Protein AF-A0A1F6DXS1-F1 (afdb_monomer_lite)

Organism: NCBI:txid1798497

Sequence (406 aa):
MRVSNRLSGFFRQISRVRPAAFLVLFLCVAGIVYLSWHASAESDPKARAIAQECVGEQKPTDCVKQKILAMVVADGDAGEAFRILRELNTKEPWMGDECADLATNVGRDLYKQRPDYHFLRLGPDTVNCNYAFLQQYVREMLSATKDTGMAKEYCASVEKSLKSVASGVTAECYRAVGQTLPFIDSDSMGNPRRMIAFAIRNCESMTSVPDERHTCVAGAFNYLDVRQSFGEYGLTIDKKDPAGICREQPPEYRGECYGSYKRVILASVAPSPDFGAEMATIQSLYPNLDKETLLVLAHTLGYDAATHRSGPPDYDALSHSCATVDTALYGQCVQGLALGFAKNGTPGEQYLEIRKLCDAAAPDLKKAGVKCLGVGEISYLKTLYSPAKFAETCALLQIEDDPLCE

Radius of gyration: 25.36 Å; chains: 1; bounding box: 67×74×54 Å

Secondary structure (DSSP, 8-state):
----SSSTTHHHHGGGS-HHHHHHHHHHHHHHHHHHHHHTTSPPHHHHHHHHHHTTSSSHHHHHHHHHHHHHHHHSBHHHHHHHHHHHHHH-GGGTTTHHHHHHHHHHHHHHH-TT-SS-B--GGGGTTTTHHHHHHHHHHHHHH--HHHHHHHHHHHHHHHTTT-TTHHHHHHHHHHHHGGGT-TTTTT-HHHHHHHHHHHHHHH---HHHHHHHHHHHHHHHHHHHHTTGGG----TT-TTHHHHTS-HHHHHHHHHHS-HHHHTTS---S-HHHHHHHHHHH-TT--HHHHHHHHHHHHHHHHHT--SS--HHHHHHHHTTS-HHHHHHHHHHHHHHHHHHSPTTTHHHHHHHHHHHHHHHHHHHT--SS-HHHHHHHHHHS-HHHHHHHHHHTT--S-TT--

Foldseek 3Di:
DDDDDPPVVVVVVVVPPPVVNVVVVVVVVVVVVVVVVVVVVDQDPVLVVLCVVQVPDPHSLVSLLVVLLVVCLVPLANAVSLVSLVRCCVPPVVCPLCSLVSLLVSLQVNCVVCVVCLDGHYHQSCPPSPVNNLLNNLLNNCLVPVDLQSLLVRLVNQCVHHCVNAVCRSLSSLLSVLLRQLPNDPVCFQPLLSSLVRQLVSLVVSDPDLSSSLSSSLSVLQNSLVCLLVCHRNHHAPQQCNLVSLVPDDPSNSLSNLLRNQNSLQSSFDDDLQLLVSLVVSCVSCVPDDPSSLLSNLLQSLLCNLQVDDDDDPLLSSLVSLLNDPLSSSLSSLQSVLLNLLVPPDQPCSLVVLLSNCVSNVVSCVVSVHHSHDPVSLVSLPSRDDPVSSLVSCVSSVVPPDPSND

pLDDT: mean 85.1, std 12.0, range [41.28, 98.31]

Structure (mmCIF, N/CA/C/O backbone):
data_AF-A0A1F6DXS1-F1
#
_entry.id   AF-A0A1F6DXS1-F1
#
loop_
_atom_site.group_PDB
_atom_site.id
_atom_site.type_symbol
_atom_site.label_atom_id
_atom_site.label_alt_id
_atom_site.label_comp_id
_atom_site.label_asym_id
_atom_site.label_entity_id
_atom_site.label_seq_id
_atom_site.pdbx_PDB_ins_code
_atom_site.Cartn_x
_atom_site.Cartn_y
_atom_site.Cartn_z
_atom_site.occupancy
_atom_site.B_iso_or_equiv
_atom_site.auth_seq_id
_atom_site.auth_comp_id
_atom_site.auth_asym_id
_atom_site.auth_atom_id
_atom_site.pdbx_PDB_model_num
ATOM 1 N N . MET A 1 1 ? 42.414 45.259 19.055 1.00 43.72 1 MET A N 1
ATOM 2 C CA . MET A 1 1 ? 41.523 44.284 18.389 1.00 43.72 1 MET A CA 1
ATOM 3 C C . MET A 1 1 ? 41.178 44.817 17.003 1.00 43.72 1 MET A C 1
ATOM 5 O O . MET A 1 1 ? 40.619 45.897 16.901 1.00 43.72 1 MET A O 1
ATOM 9 N N . ARG A 1 2 ? 41.637 44.134 15.946 1.00 41.28 2 ARG A N 1
ATOM 10 C CA . ARG A 1 2 ? 41.475 44.497 14.526 1.00 41.28 2 ARG A CA 1
ATOM 11 C C . ARG A 1 2 ? 40.475 43.530 13.887 1.00 41.28 2 ARG A C 1
ATOM 13 O O . ARG A 1 2 ? 40.877 42.393 13.717 1.00 41.28 2 ARG A O 1
ATOM 20 N N . VAL A 1 3 ? 39.280 43.970 13.480 1.00 42.38 3 VAL A N 1
ATOM 21 C CA . VAL A 1 3 ? 38.533 43.455 12.303 1.00 42.38 3 VAL A CA 1
ATOM 22 C C . VAL A 1 3 ? 37.492 44.511 11.898 1.00 42.38 3 VAL A C 1
ATOM 24 O O . VAL A 1 3 ? 36.339 44.456 12.295 1.00 42.38 3 VAL A O 1
ATOM 27 N N . SER A 1 4 ? 37.891 45.515 11.124 1.00 50.34 4 SER A N 1
ATOM 28 C CA . SER A 1 4 ? 36.960 46.332 10.333 1.00 50.34 4 SER A CA 1
ATOM 29 C C . SER A 1 4 ? 37.791 47.017 9.262 1.00 50.34 4 SER A C 1
ATOM 31 O O . SER A 1 4 ? 38.567 47.905 9.595 1.00 50.34 4 SER A O 1
ATOM 33 N N . ASN A 1 5 ? 37.769 46.468 8.040 1.00 48.06 5 ASN A N 1
ATOM 34 C CA . ASN A 1 5 ? 38.199 47.120 6.783 1.00 48.06 5 ASN A CA 1
ATOM 35 C C . ASN A 1 5 ? 38.267 46.175 5.561 1.00 48.06 5 ASN A C 1
ATOM 37 O O . ASN A 1 5 ? 38.752 46.585 4.512 1.00 48.06 5 ASN A O 1
ATOM 41 N N . ARG A 1 6 ? 37.776 44.924 5.623 1.00 47.12 6 ARG A N 1
ATOM 42 C CA . ARG A 1 6 ? 37.782 44.017 4.448 1.00 47.12 6 ARG A CA 1
ATOM 43 C C . ARG A 1 6 ? 36.501 43.997 3.601 1.00 47.12 6 ARG A C 1
ATOM 45 O O . ARG A 1 6 ? 36.525 43.403 2.531 1.00 47.12 6 ARG A O 1
ATOM 52 N N . LEU A 1 7 ? 35.421 44.673 4.002 1.00 46.19 7 LEU A N 1
ATOM 53 C CA . LEU A 1 7 ? 34.141 44.639 3.266 1.00 46.19 7 LEU A CA 1
ATOM 54 C C . LEU A 1 7 ? 33.950 45.776 2.243 1.00 46.19 7 LEU A C 1
ATOM 56 O O . LEU A 1 7 ? 33.119 45.655 1.349 1.00 46.19 7 LEU A O 1
ATOM 60 N N . SER A 1 8 ? 34.749 46.847 2.293 1.00 46.50 8 SER A N 1
ATOM 61 C CA . SER A 1 8 ? 34.634 47.979 1.354 1.00 46.50 8 SER A CA 1
ATOM 62 C C . SER A 1 8 ? 35.366 47.773 0.017 1.00 46.50 8 SER A C 1
ATOM 64 O O . SER A 1 8 ? 35.107 48.496 -0.945 1.00 46.50 8 SER A O 1
ATOM 66 N N . GLY A 1 9 ? 36.259 46.780 -0.076 1.00 43.12 9 GLY A N 1
ATOM 67 C CA . GLY A 1 9 ? 36.999 46.461 -1.305 1.00 43.12 9 GLY A CA 1
ATOM 68 C C . GLY A 1 9 ? 36.220 45.592 -2.297 1.00 43.12 9 GLY A C 1
ATOM 69 O O . GLY A 1 9 ? 36.371 45.760 -3.504 1.00 43.12 9 GLY A O 1
ATOM 70 N N . PHE A 1 10 ? 35.346 44.710 -1.805 1.00 48.50 10 PHE A N 1
ATOM 71 C CA . PHE A 1 10 ? 34.643 43.739 -2.650 1.00 48.50 10 PHE A CA 1
ATOM 72 C C . PHE A 1 10 ? 33.535 44.400 -3.489 1.00 48.50 10 PHE A C 1
ATOM 74 O O . PHE A 1 10 ? 33.422 44.155 -4.688 1.00 48.50 10 PHE A O 1
ATOM 81 N N . PHE A 1 11 ? 32.800 45.356 -2.909 1.00 47.59 11 PHE A N 1
ATOM 82 C CA . PHE A 1 11 ? 31.767 46.110 -3.632 1.00 47.59 11 PHE A CA 1
ATOM 83 C C . PHE A 1 11 ? 32.321 47.120 -4.652 1.00 47.59 11 PHE A C 1
ATOM 85 O O . PHE A 1 11 ? 31.609 47.515 -5.572 1.00 47.59 11 PHE A O 1
ATOM 92 N N . ARG A 1 12 ? 33.603 47.506 -4.560 1.00 46.94 12 ARG A N 1
ATOM 93 C CA . ARG A 1 12 ? 34.247 48.404 -5.538 1.00 46.94 12 ARG A CA 1
ATOM 94 C C . ARG A 1 12 ? 34.812 47.692 -6.770 1.00 46.94 12 ARG A C 1
ATOM 96 O O . ARG A 1 12 ? 35.128 48.368 -7.744 1.00 46.94 12 ARG A O 1
ATOM 103 N N . GLN A 1 13 ? 34.929 46.363 -6.757 1.00 47.38 13 GLN A N 1
ATOM 104 C CA . GLN A 1 13 ? 35.375 45.592 -7.925 1.00 47.38 13 GLN A CA 1
ATOM 105 C C . GLN A 1 13 ? 34.227 45.175 -8.857 1.00 47.38 13 GLN A C 1
ATOM 107 O O . GLN A 1 13 ? 34.470 44.925 -10.036 1.00 47.38 13 GLN A O 1
ATOM 112 N N . ILE A 1 14 ? 32.979 45.181 -8.381 1.00 50.69 14 ILE A N 1
ATOM 113 C CA . ILE A 1 14 ? 31.807 44.797 -9.188 1.00 50.69 14 ILE A CA 1
ATOM 114 C C . ILE A 1 14 ? 31.349 45.940 -10.118 1.00 50.69 14 ILE A C 1
ATOM 116 O O . ILE A 1 14 ? 30.788 45.684 -11.179 1.00 50.69 14 ILE A O 1
ATOM 120 N N . SER A 1 15 ? 31.690 47.201 -9.824 1.00 48.56 15 SER A N 1
ATOM 121 C CA . SER A 1 15 ? 31.320 48.363 -10.658 1.00 48.56 15 SER A CA 1
ATOM 122 C C . SER A 1 15 ? 32.128 48.522 -11.958 1.00 48.56 15 SER A C 1
ATOM 124 O O . SER A 1 15 ? 31.877 49.448 -12.727 1.00 48.56 15 SER A O 1
ATOM 126 N N . ARG A 1 16 ? 33.093 47.631 -12.232 1.00 51.41 16 ARG A N 1
ATOM 127 C CA . ARG A 1 16 ? 33.860 47.591 -13.495 1.00 51.41 16 ARG A CA 1
ATOM 128 C C . ARG A 1 16 ? 33.504 46.423 -14.409 1.00 51.41 16 ARG A C 1
ATOM 130 O O . ARG A 1 16 ? 34.073 46.320 -15.497 1.00 51.41 16 ARG A O 1
ATOM 137 N N . VAL A 1 17 ? 32.567 45.564 -14.015 1.00 52.53 17 VAL A N 1
ATOM 138 C CA . VAL A 1 17 ? 32.042 44.554 -14.932 1.00 52.53 17 VAL A CA 1
ATOM 139 C C . VAL A 1 17 ? 31.124 45.284 -15.908 1.00 52.53 17 VAL A C 1
ATOM 141 O O . VAL A 1 17 ? 30.071 45.790 -15.529 1.00 52.53 17 VAL A O 1
ATOM 144 N N . ARG A 1 18 ? 31.571 45.420 -17.163 1.00 57.50 18 ARG A N 1
ATOM 145 C CA . ARG A 1 18 ? 30.793 46.072 -18.224 1.00 57.50 18 ARG A CA 1
ATOM 146 C C . ARG A 1 18 ? 29.393 45.436 -18.261 1.00 57.50 18 ARG A C 1
ATOM 148 O O . ARG A 1 18 ? 29.327 44.209 -18.282 1.00 57.50 18 ARG A O 1
ATOM 155 N N . PRO A 1 19 ? 28.298 46.212 -18.334 1.00 61.91 19 PRO A N 1
ATOM 156 C CA . PRO A 1 19 ? 26.932 45.673 -18.391 1.00 61.91 19 PRO A CA 1
ATOM 157 C C . PRO A 1 19 ? 26.740 44.633 -19.512 1.00 61.91 19 PRO A C 1
ATOM 159 O O . PRO A 1 19 ? 25.953 43.704 -19.371 1.00 61.91 19 PRO A O 1
ATOM 162 N N . ALA A 1 20 ? 27.550 44.710 -20.573 1.00 62.25 20 ALA A N 1
ATOM 163 C CA . ALA A 1 20 ? 27.629 43.700 -21.625 1.00 62.25 20 ALA A CA 1
ATOM 164 C C . ALA A 1 20 ? 28.045 42.296 -21.130 1.00 62.25 20 ALA A C 1
ATOM 166 O O . ALA A 1 20 ? 27.518 41.307 -21.619 1.00 62.25 20 ALA A O 1
ATOM 167 N N . ALA A 1 21 ? 28.952 42.180 -20.155 1.00 68.12 21 ALA A N 1
ATOM 168 C CA . ALA A 1 21 ? 29.398 40.886 -19.632 1.00 68.12 21 ALA A CA 1
ATOM 169 C C . ALA A 1 21 ? 28.317 40.201 -18.777 1.00 68.12 21 ALA A C 1
ATOM 171 O O . ALA A 1 21 ? 28.164 38.985 -18.848 1.00 68.12 21 ALA A O 1
ATOM 172 N N . PHE A 1 22 ? 27.523 40.978 -18.031 1.00 72.44 22 PHE A N 1
ATOM 173 C CA . PHE A 1 22 ? 26.349 40.461 -17.321 1.00 72.44 22 PHE A CA 1
ATOM 174 C C . PHE A 1 22 ? 25.247 40.019 -18.286 1.00 72.44 22 PHE A C 1
ATOM 176 O O . PHE A 1 22 ? 24.662 38.960 -18.086 1.00 72.44 22 PHE A O 1
ATOM 183 N N . LEU A 1 23 ? 25.006 40.783 -19.357 1.00 73.94 23 LEU A N 1
ATOM 184 C CA . LEU A 1 23 ? 24.032 40.417 -20.386 1.00 73.94 23 LEU A CA 1
ATOM 185 C C . LEU A 1 23 ? 24.426 39.114 -21.098 1.00 73.94 23 LEU A C 1
ATOM 187 O O . LEU A 1 23 ? 23.588 38.238 -21.277 1.00 73.94 23 LEU A O 1
ATOM 191 N N . VAL A 1 24 ? 25.705 38.954 -21.454 1.00 80.88 24 VAL A N 1
ATOM 192 C CA . VAL A 1 24 ? 26.217 37.724 -22.080 1.00 80.88 24 VAL A CA 1
ATOM 193 C C . VAL A 1 24 ? 26.099 36.534 -21.130 1.00 80.88 24 VAL A C 1
ATOM 195 O O . VAL A 1 24 ? 25.625 35.484 -21.545 1.00 80.88 24 VAL A O 1
ATOM 198 N N . LEU A 1 25 ? 26.456 36.690 -19.851 1.00 79.88 25 LEU A N 1
ATOM 199 C CA . LEU A 1 25 ? 26.305 35.616 -18.867 1.00 79.88 25 LEU A CA 1
ATOM 200 C C . LEU A 1 25 ? 24.830 35.222 -18.688 1.00 79.88 25 LEU A C 1
ATOM 202 O O . LEU A 1 25 ? 24.514 34.037 -18.675 1.00 79.88 25 LEU A O 1
ATOM 206 N N . PHE A 1 26 ? 23.927 36.202 -18.603 1.00 83.19 26 PHE A N 1
ATOM 207 C CA . PHE A 1 26 ? 22.492 35.962 -18.473 1.00 83.19 26 PHE A CA 1
ATOM 208 C C . PHE A 1 26 ? 21.917 35.263 -19.710 1.00 83.19 26 PHE A C 1
ATOM 210 O O . PHE A 1 26 ? 21.165 34.309 -19.565 1.00 83.19 26 PHE A O 1
ATOM 217 N N . LEU A 1 27 ? 22.316 35.673 -20.918 1.00 83.00 27 LEU A N 1
ATOM 218 C CA . LEU A 1 27 ? 21.913 35.020 -22.166 1.00 83.00 27 LEU A CA 1
ATOM 219 C C . LEU A 1 27 ? 22.488 33.604 -22.294 1.00 83.00 27 LEU A C 1
ATOM 221 O O . LEU A 1 27 ? 21.790 32.717 -22.772 1.00 83.00 27 LEU A O 1
ATOM 225 N N . CYS A 1 28 ? 23.716 33.360 -21.830 1.00 82.44 28 CYS A N 1
ATOM 226 C CA . CYS A 1 28 ? 24.291 32.015 -21.790 1.00 82.44 28 CYS A CA 1
ATOM 227 C C . CYS A 1 28 ? 23.545 31.114 -20.801 1.00 82.44 28 CYS A C 1
ATOM 229 O O . CYS A 1 28 ? 23.214 29.985 -21.144 1.00 82.44 28 CYS A O 1
ATOM 231 N N . VAL A 1 29 ? 23.238 31.606 -19.597 1.00 81.06 29 VAL A N 1
ATOM 232 C CA . VAL A 1 29 ? 22.469 30.844 -18.601 1.00 81.06 29 VAL A CA 1
ATOM 233 C C . VAL A 1 29 ? 21.043 30.605 -19.094 1.00 81.06 29 VAL A C 1
ATOM 235 O O . VAL A 1 29 ? 20.583 29.471 -19.061 1.00 81.06 29 VAL A O 1
ATOM 238 N N . ALA A 1 30 ? 20.369 31.626 -19.625 1.00 77.31 30 ALA A N 1
ATOM 239 C CA . ALA A 1 30 ? 19.038 31.491 -20.210 1.00 77.31 30 ALA A CA 1
ATOM 240 C C . ALA A 1 30 ? 19.036 30.541 -21.417 1.00 77.31 30 ALA A C 1
ATOM 242 O O . ALA A 1 30 ? 18.122 29.738 -21.549 1.00 77.31 30 ALA A O 1
ATOM 243 N N . GLY A 1 31 ? 20.073 30.577 -22.258 1.00 78.25 31 GLY A N 1
ATOM 244 C CA . GLY A 1 31 ? 20.255 29.659 -23.380 1.00 78.25 31 GLY A CA 1
ATOM 245 C C . GLY A 1 31 ? 20.493 28.217 -22.932 1.00 78.25 31 GLY A C 1
ATOM 246 O O . GLY A 1 31 ? 19.895 27.309 -23.495 1.00 78.25 31 GLY A O 1
ATOM 247 N N . ILE A 1 32 ? 21.295 27.994 -21.886 1.00 77.06 32 ILE A N 1
ATOM 248 C CA . ILE A 1 32 ? 21.502 26.664 -21.293 1.00 77.06 32 ILE A CA 1
ATOM 249 C C . ILE A 1 32 ? 20.207 26.154 -20.663 1.00 77.06 32 ILE A C 1
ATOM 251 O O . ILE A 1 32 ? 19.855 24.999 -20.877 1.00 77.06 32 ILE A O 1
ATOM 255 N N . VAL A 1 33 ? 19.473 26.997 -19.933 1.00 67.06 33 VAL A N 1
ATOM 256 C CA . VAL A 1 33 ? 18.171 26.640 -19.350 1.00 67.06 33 VAL A CA 1
ATOM 257 C C . VAL A 1 33 ? 17.166 26.315 -20.454 1.00 67.06 33 VAL A C 1
ATOM 259 O O . VAL A 1 33 ? 16.536 25.268 -20.395 1.00 67.06 33 VAL A O 1
ATOM 262 N N . TYR A 1 34 ? 17.073 27.141 -21.497 1.00 69.69 34 TYR A N 1
ATOM 263 C CA . TYR A 1 34 ? 16.184 26.932 -22.642 1.00 69.69 34 TYR A CA 1
ATOM 264 C C . TYR A 1 34 ? 16.517 25.648 -23.415 1.00 69.69 34 TYR A C 1
ATOM 266 O O . TYR A 1 34 ? 15.628 24.846 -23.686 1.00 69.69 34 TYR A O 1
ATOM 274 N N . LEU A 1 35 ? 17.798 25.402 -23.705 1.00 58.88 35 LEU A N 1
ATOM 275 C CA . LEU A 1 35 ? 18.251 24.174 -24.364 1.00 58.88 35 LEU A CA 1
ATOM 276 C C . LEU A 1 35 ? 18.041 22.940 -23.484 1.00 58.88 35 LEU A C 1
ATOM 278 O O . LEU A 1 35 ? 17.651 21.902 -23.999 1.00 58.88 35 LEU A O 1
ATOM 282 N N . SER A 1 36 ? 18.238 23.048 -22.169 1.00 55.22 36 SER A N 1
ATOM 283 C CA . SER A 1 36 ? 17.979 21.947 -21.230 1.00 55.22 36 SER A CA 1
ATOM 284 C C . SER A 1 36 ? 16.481 21.650 -21.108 1.00 55.22 36 SER A C 1
ATOM 286 O O . SER A 1 36 ? 16.089 20.491 -21.015 1.00 55.22 36 SER A O 1
ATOM 288 N N . TRP A 1 37 ? 15.637 22.683 -21.162 1.00 46.16 37 TRP A N 1
ATOM 289 C CA . TRP A 1 37 ? 14.179 22.565 -21.110 1.00 46.16 37 TRP A CA 1
ATOM 290 C C . TRP A 1 37 ? 13.591 22.011 -22.415 1.00 46.16 37 TRP A C 1
ATOM 292 O O . TRP A 1 37 ? 12.646 21.230 -22.387 1.00 46.16 37 TRP A O 1
ATOM 302 N N . HIS A 1 38 ? 14.173 22.345 -23.572 1.00 51.38 38 HIS A N 1
ATOM 303 C CA . HIS A 1 38 ? 13.802 21.730 -24.851 1.00 51.38 38 HIS A CA 1
ATOM 304 C C . HIS A 1 38 ? 14.382 20.324 -25.036 1.00 51.38 38 HIS A C 1
ATOM 306 O O . HIS A 1 38 ? 13.685 19.454 -25.550 1.00 51.38 38 HIS A O 1
ATOM 312 N N . ALA A 1 39 ? 15.587 20.046 -24.534 1.00 49.59 39 ALA A N 1
ATOM 313 C CA . ALA A 1 39 ? 16.128 18.689 -24.497 1.00 49.59 39 ALA A CA 1
ATOM 314 C C . ALA A 1 39 ? 15.319 17.762 -23.570 1.00 49.59 39 ALA A C 1
ATOM 316 O O . ALA A 1 39 ? 15.225 16.571 -23.844 1.00 49.59 39 ALA A O 1
ATOM 317 N N . SER A 1 40 ? 14.687 18.286 -22.509 1.00 51.97 40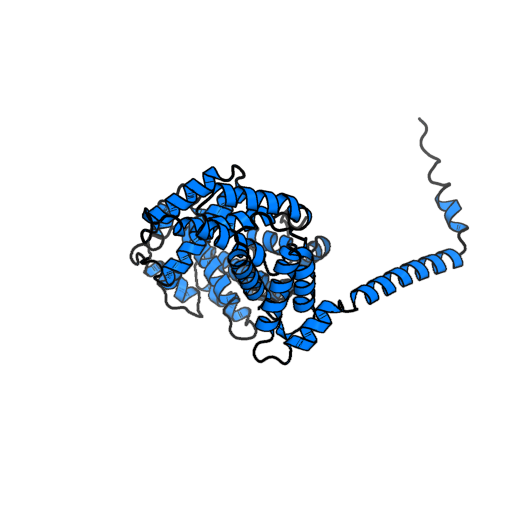 SER A N 1
ATOM 318 C CA . SER A 1 40 ? 13.747 17.504 -21.690 1.00 51.97 40 SER A CA 1
ATOM 319 C C . SER A 1 40 ? 12.354 17.363 -22.320 1.00 51.97 40 SER A C 1
ATOM 321 O O . SER A 1 40 ? 11.549 16.568 -21.836 1.00 51.97 40 SER A O 1
ATOM 323 N N . ALA A 1 41 ? 12.043 18.143 -23.362 1.00 53.72 41 ALA A N 1
ATOM 324 C CA . ALA A 1 41 ? 10.762 18.094 -24.063 1.00 53.72 41 ALA A CA 1
ATOM 325 C C . ALA A 1 41 ? 10.746 17.043 -25.185 1.00 53.72 41 ALA A C 1
ATOM 327 O O . ALA A 1 41 ? 9.689 16.470 -25.462 1.00 53.72 41 ALA A O 1
ATOM 328 N N . GLU A 1 42 ? 11.892 16.736 -25.803 1.00 62.97 42 GLU A N 1
ATOM 329 C CA . GLU A 1 42 ? 11.962 15.652 -26.786 1.00 62.97 42 GLU A CA 1
ATOM 330 C C . GLU A 1 42 ? 11.698 14.295 -26.124 1.00 62.97 42 GLU A C 1
ATOM 332 O O . GLU A 1 42 ? 12.236 13.959 -25.069 1.00 62.97 42 GLU A O 1
ATOM 337 N N . SER A 1 43 ? 10.789 13.526 -26.725 1.00 69.44 43 SER A N 1
ATOM 338 C CA . SER A 1 43 ? 10.490 12.166 -26.289 1.00 69.44 43 SER A CA 1
ATOM 339 C C . SER A 1 43 ? 11.641 11.225 -26.602 1.00 69.44 43 SER A C 1
ATOM 341 O O . SER A 1 43 ? 12.123 11.243 -27.739 1.00 69.44 43 SER A O 1
ATOM 343 N N . ASP A 1 44 ? 12.014 10.362 -25.658 1.00 85.75 44 ASP A N 1
ATOM 344 C CA . ASP A 1 44 ? 12.941 9.271 -25.911 1.00 85.75 44 ASP A CA 1
ATOM 345 C C . ASP A 1 44 ? 12.494 8.500 -27.164 1.00 85.75 44 ASP A C 1
ATOM 347 O O . ASP A 1 44 ? 11.331 8.084 -27.258 1.00 85.75 44 ASP A O 1
ATOM 351 N N . PRO A 1 45 ? 13.388 8.307 -28.151 1.00 91.19 45 PRO A N 1
ATOM 352 C CA . PRO A 1 45 ? 13.029 7.656 -29.401 1.00 91.19 45 PRO A CA 1
ATOM 353 C C . PRO A 1 45 ? 12.414 6.264 -29.219 1.00 91.19 45 PRO A C 1
ATOM 355 O O . PRO A 1 45 ? 11.526 5.905 -29.992 1.00 91.19 45 PRO A O 1
ATOM 358 N N . LYS A 1 46 ? 12.847 5.492 -28.211 1.00 92.12 46 LYS A N 1
ATOM 359 C CA . LYS A 1 46 ? 12.283 4.172 -27.896 1.00 92.12 46 LYS A CA 1
ATOM 360 C C . LYS A 1 46 ? 10.891 4.297 -27.289 1.00 92.12 46 LYS A C 1
ATOM 362 O O . LYS A 1 46 ? 10.004 3.560 -27.708 1.00 92.12 46 LYS A O 1
ATOM 367 N N . ALA A 1 47 ? 10.682 5.228 -26.355 1.00 91.44 47 ALA A N 1
ATOM 368 C CA . ALA A 1 47 ? 9.358 5.472 -25.775 1.00 91.44 47 ALA A CA 1
ATOM 369 C C . ALA A 1 47 ? 8.362 5.875 -26.870 1.00 91.44 47 ALA A C 1
ATOM 371 O O . ALA A 1 47 ? 7.298 5.277 -26.991 1.00 91.44 47 ALA A O 1
ATOM 372 N N . ARG A 1 48 ? 8.759 6.798 -27.754 1.00 92.25 48 ARG A N 1
ATOM 373 C CA . ARG A 1 48 ? 7.939 7.207 -28.900 1.00 92.25 48 ARG A CA 1
ATOM 374 C C . ARG A 1 48 ? 7.641 6.048 -29.851 1.00 92.25 48 ARG A C 1
ATOM 376 O O . ARG A 1 48 ? 6.514 5.932 -30.320 1.00 92.25 48 ARG A O 1
ATOM 383 N N . ALA A 1 49 ? 8.631 5.205 -30.147 1.00 94.31 49 ALA A N 1
ATOM 384 C CA . ALA A 1 49 ? 8.432 4.046 -31.015 1.00 94.31 49 ALA A CA 1
ATOM 385 C C . ALA A 1 49 ? 7.435 3.046 -30.407 1.00 94.31 49 ALA A C 1
ATOM 387 O O . ALA A 1 49 ? 6.527 2.602 -31.102 1.00 94.31 49 ALA A O 1
ATOM 388 N N . ILE A 1 50 ? 7.560 2.749 -29.108 1.00 94.62 50 ILE A N 1
ATOM 389 C CA . ILE A 1 50 ? 6.623 1.870 -28.392 1.00 94.62 50 ILE A CA 1
ATOM 390 C C . ILE A 1 50 ? 5.219 2.480 -28.367 1.00 94.62 50 ILE A C 1
ATOM 392 O O . ILE A 1 50 ? 4.256 1.772 -28.643 1.00 94.62 50 ILE A O 1
ATOM 396 N N . ALA A 1 51 ? 5.085 3.780 -28.091 1.00 92.62 51 ALA A N 1
ATOM 397 C CA . ALA A 1 51 ? 3.787 4.452 -28.104 1.00 92.62 51 ALA A CA 1
ATOM 398 C C . ALA A 1 51 ? 3.109 4.353 -29.479 1.00 92.62 51 ALA A C 1
ATOM 400 O O . ALA A 1 51 ? 1.945 3.972 -29.569 1.00 92.62 51 ALA A O 1
ATOM 401 N N . GLN A 1 52 ? 3.852 4.627 -30.556 1.00 93.50 52 GLN A N 1
ATOM 402 C CA . GLN A 1 52 ? 3.348 4.534 -31.930 1.00 93.50 52 GLN A CA 1
ATOM 403 C C . GLN A 1 52 ? 2.939 3.111 -32.319 1.00 93.50 52 GLN A C 1
ATOM 405 O O . GLN A 1 52 ? 1.950 2.941 -33.028 1.00 93.50 52 GLN A O 1
ATOM 410 N N . GLU A 1 53 ? 3.686 2.102 -31.869 1.00 94.69 53 GLU A N 1
ATOM 411 C CA . GLU A 1 53 ? 3.366 0.697 -32.122 1.00 94.69 53 GLU A CA 1
ATOM 412 C C . GLU A 1 53 ? 2.120 0.259 -31.338 1.00 94.69 53 GLU A C 1
ATOM 414 O O . GLU A 1 53 ? 1.226 -0.365 -31.899 1.00 94.69 53 GLU A O 1
ATOM 419 N N . CYS A 1 54 ? 2.032 0.619 -30.056 1.00 94.62 54 CYS A N 1
ATOM 420 C CA . CYS A 1 54 ? 1.008 0.091 -29.162 1.00 94.62 54 CYS A CA 1
ATOM 421 C C . CYS A 1 54 ? -0.325 0.853 -29.198 1.00 94.62 54 CYS A C 1
ATOM 423 O O . CYS A 1 54 ? -1.354 0.258 -28.894 1.00 94.62 54 CYS A O 1
ATOM 425 N N . VAL A 1 55 ? -0.359 2.140 -29.572 1.00 91.69 55 VAL A N 1
ATOM 426 C CA . VAL A 1 55 ? -1.598 2.952 -29.532 1.00 91.69 55 VAL A CA 1
ATOM 427 C C . VAL A 1 55 ? -2.705 2.428 -30.458 1.00 91.69 55 VAL A C 1
ATOM 429 O O . VAL A 1 55 ? -3.884 2.658 -30.203 1.00 91.69 55 VAL A O 1
ATOM 432 N N . GLY A 1 56 ? -2.337 1.721 -31.532 1.00 83.88 56 GLY A N 1
ATOM 433 C CA . GLY A 1 56 ? -3.281 1.134 -32.489 1.00 83.88 56 GLY A CA 1
ATOM 434 C C . GLY A 1 56 ? -3.820 -0.243 -32.094 1.00 83.88 56 GLY A C 1
ATOM 435 O O . GLY A 1 56 ? -4.696 -0.768 -32.781 1.00 83.88 56 GLY A O 1
ATOM 436 N N . GLU A 1 57 ? -3.303 -0.838 -31.018 1.00 89.44 57 GLU A N 1
ATOM 437 C CA . GLU A 1 57 ? -3.709 -2.165 -30.565 1.00 89.44 57 GLU A CA 1
ATOM 438 C C . GLU A 1 57 ? -5.052 -2.131 -29.831 1.00 89.44 57 GLU A C 1
ATOM 440 O O . GLU A 1 57 ? -5.429 -1.138 -29.211 1.00 89.44 57 GLU A O 1
ATOM 445 N N . GLN A 1 58 ? -5.765 -3.264 -29.823 1.00 85.44 58 GLN A N 1
ATOM 446 C CA . GLN A 1 58 ? -7.010 -3.394 -29.050 1.00 85.44 58 GLN A CA 1
ATOM 447 C C . GLN A 1 58 ? -6.775 -3.176 -27.544 1.00 85.44 58 GLN A C 1
ATOM 449 O O . GLN A 1 58 ? -7.679 -2.744 -26.829 1.00 85.44 58 GLN A O 1
ATOM 454 N N . LYS A 1 59 ? -5.562 -3.491 -27.067 1.00 87.06 59 LYS A N 1
ATOM 455 C CA . LYS A 1 59 ? -5.104 -3.277 -25.691 1.00 87.06 59 LYS A CA 1
ATOM 456 C C . LYS A 1 59 ? -3.689 -2.681 -25.686 1.00 87.06 59 LYS A C 1
ATOM 458 O O . LYS A 1 59 ? -2.713 -3.429 -25.576 1.00 87.06 59 LYS A O 1
ATOM 463 N N . PRO A 1 60 ? -3.559 -1.348 -25.790 1.00 88.69 60 PRO A N 1
ATOM 464 C CA . PRO A 1 60 ? -2.257 -0.681 -25.844 1.00 88.69 60 PRO A CA 1
ATOM 465 C C . PRO A 1 60 ? -1.355 -1.002 -24.644 1.00 88.69 60 PRO A C 1
ATOM 467 O O . PRO A 1 60 ? -0.156 -1.226 -24.805 1.00 88.69 60 PRO A O 1
ATOM 470 N N . THR A 1 61 ? -1.925 -1.113 -23.442 1.00 88.38 61 THR A N 1
ATOM 471 C CA . THR A 1 61 ? -1.186 -1.417 -22.205 1.00 88.38 61 THR A CA 1
ATOM 472 C C . THR A 1 61 ? -0.601 -2.832 -22.183 1.00 88.38 61 THR A C 1
ATOM 474 O O . THR A 1 61 ? 0.529 -3.015 -21.728 1.00 88.38 61 THR A O 1
ATOM 477 N N . ASP A 1 62 ? -1.295 -3.827 -22.747 1.00 91.25 62 ASP A N 1
ATOM 478 C CA . ASP A 1 62 ? -0.766 -5.191 -22.894 1.00 91.25 62 ASP A CA 1
ATOM 479 C C . ASP A 1 62 ? 0.432 -5.225 -23.856 1.00 91.25 62 ASP A C 1
ATOM 481 O O . ASP A 1 62 ? 1.422 -5.915 -23.590 1.00 91.25 62 ASP A O 1
ATOM 485 N N . CYS A 1 63 ? 0.376 -4.446 -24.942 1.00 94.81 63 CYS A N 1
ATOM 486 C CA . CYS A 1 63 ? 1.501 -4.273 -25.861 1.00 94.81 63 CYS A CA 1
ATOM 487 C C . CYS A 1 63 ? 2.710 -3.655 -25.141 1.00 94.81 63 CYS A C 1
ATOM 489 O O . CYS A 1 63 ? 3.802 -4.230 -25.170 1.00 94.81 63 CYS A O 1
ATOM 491 N N . VAL A 1 64 ? 2.515 -2.553 -24.402 1.00 94.81 64 VAL A N 1
ATOM 492 C CA . VAL A 1 64 ? 3.589 -1.924 -23.612 1.00 94.81 64 VAL A CA 1
ATOM 493 C C . VAL A 1 64 ? 4.170 -2.915 -22.605 1.00 94.81 64 VAL A C 1
ATOM 495 O O . VAL A 1 64 ? 5.391 -3.060 -22.537 1.00 94.81 64 VAL A O 1
ATOM 498 N N . LYS A 1 65 ? 3.327 -3.659 -21.875 1.00 94.62 65 LYS A N 1
ATOM 499 C CA . LYS A 1 65 ? 3.769 -4.676 -20.910 1.00 94.62 65 LYS A CA 1
ATOM 500 C C . LYS A 1 65 ? 4.757 -5.653 -21.543 1.00 94.62 65 LYS A C 1
ATOM 502 O O . LYS A 1 65 ? 5.817 -5.907 -20.976 1.00 94.62 65 LYS A O 1
ATOM 507 N N . GLN A 1 66 ? 4.415 -6.202 -22.710 1.00 95.00 66 GLN A N 1
ATOM 508 C CA . GLN A 1 66 ? 5.263 -7.171 -23.407 1.00 95.00 66 GLN A CA 1
ATOM 509 C C . GLN A 1 66 ? 6.606 -6.562 -23.820 1.00 95.00 66 GLN A C 1
ATOM 511 O O . GLN A 1 66 ? 7.635 -7.218 -23.666 1.00 95.00 66 GLN A O 1
ATOM 516 N N . LYS A 1 67 ? 6.619 -5.307 -24.287 1.00 95.38 67 LYS A N 1
ATOM 517 C CA . LYS A 1 67 ? 7.852 -4.598 -24.664 1.00 95.38 67 LYS A CA 1
ATOM 518 C C . LYS A 1 67 ? 8.744 -4.334 -23.454 1.00 95.38 67 LYS A C 1
ATOM 520 O O . LYS A 1 67 ? 9.926 -4.664 -23.499 1.00 95.38 67 LYS A O 1
ATOM 525 N N . ILE A 1 68 ? 8.178 -3.809 -22.366 1.00 95.31 68 ILE A N 1
ATOM 526 C CA . ILE A 1 68 ? 8.916 -3.558 -21.121 1.00 95.31 68 ILE A CA 1
ATOM 527 C C . ILE A 1 68 ? 9.484 -4.869 -20.573 1.00 95.31 68 ILE A C 1
ATOM 529 O O . ILE A 1 68 ? 10.678 -4.945 -20.304 1.00 95.31 68 ILE A O 1
ATOM 533 N N . LEU A 1 69 ? 8.670 -5.923 -20.478 1.00 95.38 69 LEU A N 1
ATOM 534 C CA . LEU A 1 69 ? 9.124 -7.235 -20.018 1.00 95.38 69 LEU A CA 1
ATOM 535 C C . LEU A 1 69 ? 10.265 -7.786 -20.883 1.00 95.38 69 LEU A C 1
ATOM 537 O O . LEU A 1 69 ? 11.279 -8.223 -20.343 1.00 95.38 69 LEU A O 1
ATOM 541 N N . ALA A 1 70 ? 10.127 -7.732 -22.210 1.00 94.12 70 ALA A N 1
ATOM 542 C CA . ALA A 1 70 ? 11.159 -8.190 -23.135 1.00 94.12 70 ALA A CA 1
ATOM 543 C C . ALA A 1 70 ? 12.486 -7.437 -22.950 1.00 94.12 70 ALA A C 1
ATOM 545 O O . ALA A 1 70 ? 13.541 -8.068 -22.985 1.00 94.12 70 ALA A O 1
ATOM 546 N N . MET A 1 71 ? 12.447 -6.123 -22.698 1.00 92.81 71 MET A N 1
ATOM 547 C CA . MET A 1 71 ? 13.650 -5.339 -22.395 1.00 92.81 71 MET A CA 1
ATOM 548 C C . MET A 1 71 ? 14.330 -5.826 -21.112 1.00 92.81 71 MET A C 1
ATOM 550 O O . MET A 1 71 ? 15.530 -6.093 -21.119 1.00 92.81 71 MET A O 1
ATOM 554 N N . VAL A 1 72 ? 13.567 -6.012 -20.027 1.00 92.12 72 VAL A N 1
ATOM 555 C CA . VAL A 1 72 ? 14.143 -6.484 -18.755 1.00 92.12 72 VAL A CA 1
ATOM 556 C C . VAL A 1 72 ? 14.735 -7.890 -18.899 1.00 92.12 72 VAL A C 1
ATOM 558 O O . VAL A 1 72 ? 15.811 -8.163 -18.372 1.00 92.12 72 VAL A O 1
ATOM 561 N N . VAL A 1 73 ? 14.061 -8.780 -19.634 1.00 90.69 73 VAL A N 1
ATOM 562 C CA . VAL A 1 73 ? 14.526 -10.156 -19.869 1.00 90.69 73 VAL A CA 1
ATOM 563 C C . VAL A 1 73 ? 15.805 -10.193 -20.707 1.00 90.69 73 VAL A C 1
ATOM 565 O O . VAL A 1 73 ? 16.689 -10.997 -20.406 1.00 90.69 73 VAL A O 1
ATOM 568 N N . ALA A 1 74 ? 15.905 -9.353 -21.741 1.00 87.31 74 ALA A N 1
ATOM 569 C CA . ALA A 1 74 ? 17.055 -9.318 -22.641 1.00 87.31 74 ALA A CA 1
ATOM 570 C C . ALA A 1 74 ? 18.311 -8.754 -21.964 1.00 87.31 74 ALA A C 1
ATOM 572 O O . ALA A 1 74 ? 19.391 -9.329 -22.099 1.00 87.31 74 ALA A O 1
ATOM 573 N N . ASP A 1 75 ? 18.159 -7.664 -21.212 1.00 79.38 75 ASP A N 1
ATOM 574 C CA . ASP A 1 75 ? 19.296 -6.913 -20.676 1.00 79.38 75 ASP A CA 1
ATOM 575 C C . ASP A 1 75 ? 19.663 -7.322 -19.239 1.00 79.38 75 ASP A C 1
ATOM 577 O O . ASP A 1 75 ? 20.741 -6.980 -18.748 1.00 79.38 75 ASP A O 1
ATOM 581 N N . GLY A 1 76 ? 18.769 -8.029 -18.532 1.00 75.38 76 GLY A N 1
ATOM 582 C CA . GLY A 1 76 ? 18.905 -8.293 -17.092 1.00 75.38 76 GLY A CA 1
ATOM 583 C C . GLY A 1 76 ? 18.867 -7.017 -16.238 1.00 75.38 76 GLY A C 1
ATOM 584 O O . GLY A 1 76 ? 19.255 -7.031 -15.067 1.00 75.38 76 GLY A O 1
ATOM 585 N N . ASP A 1 77 ? 18.420 -5.908 -16.830 1.00 83.62 77 ASP A N 1
ATOM 586 C CA . ASP A 1 77 ? 18.396 -4.580 -16.238 1.00 83.62 77 ASP A CA 1
ATOM 587 C C . ASP A 1 77 ? 17.005 -3.965 -16.337 1.00 83.62 77 ASP A C 1
ATOM 589 O O . ASP A 1 77 ? 16.505 -3.653 -17.417 1.00 83.62 77 ASP A O 1
ATOM 593 N N . ALA A 1 78 ? 16.392 -3.742 -15.179 1.00 89.75 78 ALA A N 1
ATOM 594 C CA . ALA A 1 78 ? 15.102 -3.080 -15.102 1.00 89.75 78 ALA A CA 1
ATOM 595 C C . ALA A 1 78 ? 15.221 -1.554 -15.256 1.00 89.75 78 ALA A C 1
ATOM 597 O O . ALA A 1 78 ? 14.222 -0.895 -15.529 1.00 89.75 78 ALA A O 1
ATOM 598 N N . GLY A 1 79 ? 16.419 -0.972 -15.106 1.00 88.81 79 GLY A N 1
ATOM 599 C CA . GLY A 1 79 ? 16.611 0.477 -15.110 1.00 88.81 79 GLY A CA 1
ATOM 600 C C . GLY A 1 79 ? 16.154 1.160 -16.398 1.00 88.81 79 GLY A C 1
ATOM 601 O O . GLY A 1 79 ? 15.316 2.059 -16.351 1.00 88.81 79 GLY A O 1
ATOM 602 N N . GLU A 1 80 ? 16.667 0.721 -17.548 1.00 89.44 80 GLU A N 1
ATOM 603 C CA . GLU A 1 80 ? 16.307 1.314 -18.843 1.00 89.44 80 GLU A CA 1
ATOM 604 C C . GLU A 1 80 ? 14.830 1.081 -19.192 1.00 89.44 80 GLU A C 1
ATOM 606 O O . GLU A 1 80 ? 14.138 2.006 -19.615 1.00 89.44 80 GLU A O 1
ATOM 611 N N . ALA A 1 81 ? 14.321 -0.133 -18.971 1.00 92.69 81 ALA A N 1
ATOM 612 C CA . ALA A 1 81 ? 12.927 -0.462 -19.254 1.00 92.69 81 ALA A CA 1
ATOM 613 C C . ALA A 1 81 ? 11.963 0.421 -18.443 1.00 92.69 81 ALA A C 1
ATOM 615 O O . ALA A 1 81 ? 11.014 0.981 -18.988 1.00 92.69 81 ALA A O 1
ATOM 616 N N . PHE A 1 82 ? 12.239 0.622 -17.153 1.00 92.56 82 PHE A N 1
ATOM 617 C CA . PHE A 1 82 ? 11.384 1.446 -16.302 1.00 92.56 82 PHE A CA 1
ATOM 618 C C . PHE A 1 82 ? 11.537 2.948 -16.550 1.00 92.56 82 PHE A C 1
ATOM 620 O O . PHE A 1 82 ? 10.578 3.695 -16.351 1.00 92.56 82 PHE A O 1
ATOM 627 N N . ARG A 1 83 ? 12.686 3.402 -17.058 1.00 91.38 83 ARG A N 1
ATOM 628 C CA . ARG A 1 83 ? 12.836 4.775 -17.552 1.00 91.38 83 ARG A CA 1
ATOM 629 C C . ARG A 1 83 ? 11.912 5.040 -18.744 1.00 91.38 83 ARG A C 1
ATOM 631 O O . ARG A 1 83 ? 11.258 6.081 -18.782 1.00 91.38 83 ARG A O 1
ATOM 638 N N . ILE A 1 84 ? 11.825 4.088 -19.678 1.00 92.00 84 ILE A N 1
ATOM 639 C CA . ILE A 1 84 ? 10.892 4.148 -20.813 1.00 92.00 84 ILE A CA 1
ATOM 640 C C . ILE A 1 84 ? 9.437 4.085 -20.335 1.00 92.00 84 ILE A C 1
ATOM 642 O O . ILE A 1 84 ? 8.616 4.881 -20.787 1.00 92.00 84 ILE A O 1
ATOM 646 N N . LEU A 1 85 ? 9.119 3.203 -19.382 1.00 91.06 85 LEU A N 1
ATOM 647 C CA . LEU A 1 85 ? 7.772 3.115 -18.809 1.00 91.06 85 LEU A CA 1
ATOM 648 C C . LEU A 1 85 ? 7.340 4.427 -18.137 1.00 91.06 85 LEU A C 1
ATOM 650 O O . LEU A 1 85 ? 6.218 4.876 -18.358 1.00 91.06 85 LEU A O 1
ATOM 654 N N . ARG A 1 86 ? 8.225 5.068 -17.360 1.00 88.19 86 ARG A N 1
ATOM 655 C CA . ARG A 1 86 ? 7.963 6.387 -16.759 1.00 88.19 86 ARG A CA 1
ATOM 656 C C . ARG A 1 86 ? 7.596 7.409 -17.825 1.00 88.19 86 ARG A C 1
ATOM 658 O O . ARG A 1 86 ? 6.654 8.171 -17.650 1.00 88.19 86 ARG A O 1
ATOM 665 N N . GLU A 1 87 ? 8.350 7.433 -18.917 1.00 88.38 87 GLU A N 1
ATOM 666 C CA . GLU A 1 87 ? 8.125 8.392 -19.988 1.00 88.38 87 GLU A CA 1
ATOM 667 C C . GLU A 1 87 ? 6.788 8.184 -20.698 1.00 88.38 87 GLU A C 1
ATOM 669 O O . GLU A 1 87 ? 6.060 9.158 -20.893 1.00 88.38 87 GLU A O 1
ATOM 674 N N . LEU A 1 88 ? 6.440 6.933 -21.010 1.00 89.31 88 LEU A N 1
ATOM 675 C CA . LEU A 1 88 ? 5.118 6.586 -21.533 1.00 89.31 88 LEU A CA 1
ATOM 676 C C . LEU A 1 88 ? 4.024 7.046 -20.566 1.00 89.31 88 LEU A C 1
ATOM 678 O O . LEU A 1 88 ? 3.112 7.756 -20.968 1.00 89.31 88 LEU A O 1
ATOM 682 N N . ASN A 1 89 ? 4.161 6.731 -19.277 1.00 84.94 89 ASN A N 1
ATOM 683 C CA . ASN A 1 89 ? 3.182 7.109 -18.260 1.00 84.94 89 ASN A CA 1
ATOM 684 C C . ASN A 1 89 ? 2.990 8.630 -18.132 1.00 84.94 89 ASN A C 1
ATOM 686 O O . ASN A 1 89 ? 1.900 9.097 -17.829 1.00 84.94 89 ASN A O 1
ATOM 690 N N . THR A 1 90 ? 4.046 9.419 -18.340 1.00 80.75 90 THR A N 1
ATOM 691 C CA . THR A 1 90 ? 3.972 10.886 -18.266 1.00 80.75 90 THR A CA 1
ATOM 692 C C . THR A 1 90 ? 3.412 11.521 -19.538 1.00 80.75 90 THR A C 1
ATOM 694 O O . THR A 1 90 ? 2.777 12.570 -19.455 1.00 80.75 90 THR A O 1
ATOM 697 N N . LYS A 1 91 ? 3.684 10.947 -20.716 1.00 84.12 91 LYS A N 1
ATOM 698 C CA . LYS A 1 91 ? 3.406 11.602 -22.006 1.00 84.12 91 LYS A CA 1
ATOM 699 C C . LYS A 1 91 ? 2.177 11.060 -22.731 1.00 84.12 91 LYS A C 1
ATOM 701 O O . LYS A 1 91 ? 1.615 11.781 -23.550 1.00 84.12 91 LYS A O 1
ATOM 706 N N . GLU A 1 92 ? 1.752 9.836 -22.436 1.00 84.50 92 GLU A N 1
ATOM 707 C CA . GLU A 1 92 ? 0.682 9.155 -23.160 1.00 84.50 92 GLU A CA 1
ATOM 708 C C . GLU A 1 92 ? -0.626 9.142 -22.348 1.00 84.50 92 GLU A C 1
ATOM 710 O O . GLU A 1 92 ? -0.720 8.422 -21.354 1.00 84.50 92 GLU A O 1
ATOM 715 N N . PRO A 1 93 ? -1.682 9.873 -22.764 1.00 81.12 93 PRO A N 1
ATOM 716 C CA . PRO A 1 93 ? -2.929 9.963 -21.995 1.00 81.12 93 PRO A CA 1
ATOM 717 C C . PRO A 1 93 ? -3.630 8.618 -21.763 1.00 81.12 93 PRO A C 1
ATOM 719 O O . PRO A 1 93 ? -4.339 8.447 -20.777 1.00 81.12 93 PRO A O 1
ATOM 722 N N . TRP A 1 94 ? -3.436 7.656 -22.669 1.00 80.69 94 TRP A N 1
ATOM 723 C CA . TRP A 1 94 ? -4.025 6.317 -22.597 1.00 80.69 94 TRP A CA 1
ATOM 724 C C . TRP A 1 94 ? -3.298 5.379 -21.623 1.00 80.69 94 TRP A C 1
ATOM 726 O O . TRP A 1 94 ? -3.790 4.282 -21.375 1.00 80.69 94 TRP A O 1
ATOM 736 N N . MET A 1 95 ? -2.153 5.790 -21.064 1.00 80.06 95 MET A N 1
ATOM 737 C CA . MET A 1 95 ? -1.493 5.054 -19.981 1.00 80.06 95 MET A CA 1
ATOM 738 C C . MET A 1 95 ? -2.219 5.227 -18.639 1.00 80.06 95 MET A C 1
ATOM 740 O O . MET A 1 95 ? -2.145 4.320 -17.817 1.00 80.06 95 MET A O 1
ATOM 744 N N . GLY A 1 96 ? -2.956 6.332 -18.444 1.00 66.94 96 GLY A N 1
ATOM 745 C CA . GLY A 1 96 ? -3.868 6.549 -17.311 1.00 66.94 96 GLY A CA 1
ATOM 746 C C . GLY A 1 96 ? -3.330 6.084 -15.949 1.00 66.94 96 GLY A C 1
ATOM 747 O O . GLY A 1 96 ? -2.171 6.318 -15.612 1.00 66.94 96 GLY A O 1
ATOM 748 N N . ASP A 1 97 ? -4.179 5.382 -15.192 1.00 70.12 97 ASP A N 1
ATOM 749 C CA . ASP A 1 97 ? -3.849 4.773 -13.892 1.00 70.12 97 ASP A CA 1
ATOM 750 C C . ASP A 1 97 ? -3.256 3.346 -14.021 1.00 70.12 97 ASP A C 1
ATOM 752 O O . ASP A 1 97 ? -3.002 2.664 -13.028 1.00 70.12 97 ASP A O 1
ATOM 756 N N . GLU A 1 98 ? -2.980 2.882 -15.244 1.00 81.38 98 GLU A N 1
ATOM 757 C CA . GLU A 1 98 ? -2.594 1.492 -15.554 1.00 81.38 98 GLU A CA 1
ATOM 758 C C . GLU A 1 98 ? -1.117 1.188 -15.241 1.00 81.38 98 GLU A C 1
ATOM 760 O O . GLU A 1 98 ? -0.680 0.036 -15.301 1.00 81.38 98 GLU A O 1
ATOM 765 N N . CYS A 1 99 ? -0.322 2.206 -14.890 1.00 84.69 99 CYS A N 1
ATOM 766 C CA . CYS A 1 99 ? 1.104 2.081 -14.563 1.00 84.69 99 CYS A CA 1
ATOM 767 C C . CYS A 1 99 ? 1.350 0.977 -13.524 1.00 84.69 99 CYS A C 1
ATOM 769 O O . CYS A 1 99 ? 2.222 0.125 -13.705 1.00 84.69 99 CYS A O 1
ATOM 771 N N . ALA A 1 100 ? 0.581 0.988 -12.427 1.00 87.81 100 ALA A N 1
ATOM 772 C CA . ALA A 1 100 ? 0.761 0.061 -11.310 1.00 87.81 100 ALA A CA 1
ATOM 773 C C . ALA A 1 100 ? 0.407 -1.380 -11.698 1.00 87.81 100 ALA A C 1
ATOM 775 O O . ALA A 1 100 ? 1.160 -2.305 -11.378 1.00 87.81 100 ALA A O 1
ATOM 776 N N . ASP A 1 101 ? -0.679 -1.578 -12.443 1.00 89.56 101 ASP A N 1
ATOM 777 C CA . ASP A 1 101 ? -1.102 -2.900 -12.910 1.00 89.56 101 ASP A CA 1
ATOM 778 C C . ASP A 1 101 ? -0.135 -3.465 -13.954 1.00 89.56 101 ASP A C 1
ATOM 780 O O . ASP A 1 101 ? 0.259 -4.636 -13.888 1.00 89.56 101 ASP A O 1
ATOM 784 N N . LEU A 1 102 ? 0.342 -2.623 -14.872 1.00 93.12 102 LEU A N 1
ATOM 785 C CA . LEU A 1 102 ? 1.372 -2.991 -15.835 1.00 93.12 102 LEU A CA 1
ATOM 786 C C . LEU A 1 102 ? 2.666 -3.393 -15.123 1.00 93.12 102 LEU A C 1
ATOM 788 O O . LEU A 1 102 ? 3.188 -4.482 -15.372 1.00 93.12 102 LEU A O 1
ATOM 792 N N . ALA A 1 103 ? 3.164 -2.558 -14.208 1.00 93.69 103 ALA A N 1
ATOM 793 C CA . ALA A 1 103 ? 4.382 -2.821 -13.444 1.00 93.69 103 ALA A CA 1
ATOM 794 C C . ALA A 1 103 ? 4.260 -4.093 -12.587 1.00 93.69 103 ALA A C 1
ATOM 796 O O . ALA A 1 103 ? 5.193 -4.901 -12.553 1.00 93.69 103 ALA A O 1
ATOM 797 N N . THR A 1 104 ? 3.094 -4.320 -11.972 1.00 95.44 104 THR A N 1
ATOM 798 C CA . THR A 1 104 ? 2.754 -5.571 -11.281 1.00 95.44 104 THR A CA 1
ATOM 799 C C . THR A 1 104 ? 2.910 -6.756 -12.233 1.00 95.44 104 THR A C 1
ATOM 801 O O . THR A 1 104 ? 3.639 -7.704 -11.946 1.00 95.44 104 THR A O 1
ATOM 804 N N . ASN A 1 105 ? 2.269 -6.720 -13.401 1.00 95.38 105 ASN A N 1
ATOM 805 C CA . ASN A 1 105 ? 2.316 -7.838 -14.340 1.00 95.38 105 ASN A CA 1
ATOM 806 C C . ASN A 1 105 ? 3.730 -8.078 -14.900 1.00 95.38 105 ASN A C 1
ATOM 808 O O . ASN A 1 105 ? 4.126 -9.233 -15.038 1.00 95.38 105 ASN A O 1
ATOM 812 N N . VAL A 1 106 ? 4.521 -7.027 -15.144 1.00 95.69 106 VAL A N 1
ATOM 813 C CA . VAL A 1 106 ? 5.939 -7.162 -15.525 1.00 95.69 106 VAL A CA 1
ATOM 814 C C . VAL A 1 106 ? 6.735 -7.863 -14.423 1.00 95.69 106 VAL A C 1
ATOM 816 O O . VAL A 1 106 ? 7.455 -8.811 -14.721 1.00 95.69 106 VAL A O 1
ATOM 819 N N . GLY A 1 107 ? 6.590 -7.456 -13.157 1.00 95.25 107 GLY A N 1
ATOM 820 C CA . GLY A 1 107 ? 7.291 -8.089 -12.032 1.00 95.25 107 GLY A CA 1
ATOM 821 C C . GLY A 1 107 ? 6.921 -9.562 -11.879 1.00 95.25 107 GLY A C 1
ATOM 822 O O . GLY A 1 107 ? 7.791 -10.412 -11.689 1.00 95.25 107 GLY A O 1
ATOM 823 N N . ARG A 1 108 ? 5.631 -9.872 -12.057 1.00 96.06 108 ARG A N 1
ATOM 824 C CA . ARG A 1 108 ? 5.116 -11.242 -12.022 1.00 96.06 108 ARG A CA 1
ATOM 825 C C . ARG A 1 108 ? 5.707 -12.116 -13.122 1.00 96.06 108 ARG A C 1
ATOM 827 O O . ARG A 1 108 ? 6.214 -13.206 -12.858 1.00 96.06 108 ARG A O 1
ATOM 834 N N . ASP A 1 109 ? 5.593 -11.652 -14.361 1.00 96.12 109 ASP A N 1
ATOM 835 C CA . ASP A 1 109 ? 5.973 -12.426 -15.537 1.00 96.12 109 ASP A CA 1
ATOM 836 C C . ASP A 1 109 ? 7.500 -12.557 -15.635 1.00 96.12 109 ASP A C 1
ATOM 838 O O . ASP A 1 109 ? 7.994 -13.611 -16.036 1.00 96.12 109 ASP A O 1
ATOM 842 N N . LEU A 1 110 ? 8.253 -11.541 -15.199 1.00 94.62 110 LEU A N 1
ATOM 843 C CA . LEU A 1 110 ? 9.713 -11.586 -15.147 1.00 94.62 110 LEU A CA 1
ATOM 844 C C . LEU A 1 110 ? 10.210 -12.698 -14.228 1.00 94.62 110 LEU A C 1
ATOM 846 O O . LEU A 1 110 ? 11.026 -13.504 -14.666 1.00 94.62 110 LEU A O 1
ATOM 850 N N . TYR A 1 111 ? 9.701 -12.785 -12.993 1.00 93.44 111 TYR A N 1
ATOM 851 C CA . TYR A 1 111 ? 10.123 -13.847 -12.077 1.00 93.44 111 TYR A CA 1
ATOM 852 C C . TYR A 1 111 ? 9.786 -15.235 -12.638 1.00 93.44 111 TYR A C 1
ATOM 854 O O . TYR A 1 111 ? 10.611 -16.144 -12.603 1.00 93.44 111 TYR A O 1
ATOM 862 N N . LYS A 1 112 ? 8.596 -15.397 -13.233 1.00 93.25 112 LYS A N 1
ATOM 863 C CA . LYS A 1 112 ? 8.184 -16.666 -13.856 1.00 93.25 112 LYS A CA 1
ATOM 864 C C . LYS A 1 112 ? 9.077 -17.077 -15.024 1.00 93.25 112 LYS A C 1
ATOM 866 O O . LYS A 1 112 ? 9.322 -18.267 -15.203 1.00 93.25 112 LYS A O 1
ATOM 871 N N . GLN A 1 113 ? 9.534 -16.120 -15.829 1.00 93.00 113 GLN A N 1
ATOM 872 C CA . GLN A 1 113 ? 10.427 -16.397 -16.954 1.00 93.00 113 GLN A CA 1
ATOM 873 C C . GLN A 1 113 ? 11.873 -16.611 -16.509 1.00 93.00 113 GLN A C 1
ATOM 875 O O . GLN A 1 113 ? 12.577 -17.407 -17.127 1.00 93.00 113 GLN A O 1
ATOM 880 N N . ARG A 1 114 ? 12.312 -15.911 -15.458 1.00 89.06 114 ARG A N 1
ATOM 881 C CA . ARG A 1 114 ? 13.693 -15.885 -14.963 1.00 89.06 114 ARG A CA 1
ATOM 882 C C . ARG A 1 114 ? 13.756 -16.141 -13.451 1.00 89.06 114 ARG A C 1
ATOM 884 O O . ARG A 1 114 ? 14.176 -15.262 -12.700 1.00 89.06 114 ARG A O 1
ATOM 891 N N . PRO A 1 115 ? 13.371 -17.338 -12.972 1.00 85.44 115 PRO A N 1
ATOM 892 C CA . PRO A 1 115 ? 13.417 -17.651 -11.542 1.00 85.44 115 PRO A CA 1
ATOM 893 C C . PRO A 1 115 ? 14.854 -17.716 -10.997 1.00 85.44 115 PRO A C 1
ATOM 895 O O . PRO A 1 115 ? 15.051 -17.647 -9.787 1.00 85.44 115 PRO A O 1
ATOM 898 N N . ASP A 1 116 ? 15.849 -17.825 -11.887 1.00 82.38 116 ASP A N 1
ATOM 899 C CA . ASP A 1 116 ? 17.287 -17.750 -11.613 1.00 82.38 116 ASP A CA 1
ATOM 900 C C . ASP A 1 116 ? 17.774 -16.324 -11.297 1.00 82.38 116 ASP A C 1
ATOM 902 O O . ASP A 1 116 ? 18.863 -16.138 -10.750 1.00 82.38 116 ASP A O 1
ATOM 906 N N . TYR A 1 117 ? 16.983 -15.297 -11.626 1.00 78.38 117 TYR A N 1
ATOM 907 C CA . TYR A 1 117 ? 17.328 -13.895 -11.391 1.00 78.38 117 TYR A CA 1
ATOM 908 C C . TYR A 1 117 ? 17.001 -13.463 -9.965 1.00 78.38 117 TYR A C 1
ATOM 910 O O . TYR A 1 117 ? 16.159 -12.610 -9.712 1.00 78.38 117 TYR A O 1
ATOM 918 N N . HIS A 1 118 ? 17.721 -14.006 -8.993 1.00 70.56 118 HIS A N 1
ATOM 919 C CA . HIS A 1 118 ? 17.522 -13.618 -7.595 1.00 70.56 118 HIS A CA 1
ATOM 920 C C . HIS A 1 118 ? 17.859 -12.137 -7.332 1.00 70.56 118 HIS A C 1
ATOM 922 O O . HIS A 1 118 ? 17.266 -11.519 -6.453 1.00 70.56 118 HIS A O 1
ATOM 928 N N . PHE A 1 119 ? 18.750 -11.538 -8.135 1.00 75.62 119 PHE A N 1
ATOM 929 C CA . PHE A 1 119 ? 19.178 -10.146 -7.986 1.00 75.62 119 PHE A CA 1
ATOM 930 C C . PHE A 1 119 ? 19.131 -9.408 -9.324 1.00 75.62 119 PHE A C 1
ATOM 932 O O . PHE A 1 119 ? 20.063 -9.462 -10.125 1.00 75.62 119 PHE A O 1
ATOM 939 N N . LEU A 1 120 ? 18.022 -8.712 -9.562 1.00 81.19 120 LEU A N 1
ATOM 940 C CA . LEU A 1 120 ? 17.860 -7.837 -10.719 1.00 81.19 120 LEU A CA 1
ATOM 941 C C . LEU A 1 120 ? 18.729 -6.590 -10.574 1.00 81.19 120 LEU A C 1
ATOM 943 O O . LEU A 1 120 ? 18.830 -6.012 -9.486 1.00 81.19 120 LEU A O 1
ATOM 947 N N . ARG A 1 121 ? 19.292 -6.104 -11.686 1.00 85.44 121 ARG A N 1
ATOM 948 C CA . ARG A 1 121 ? 19.826 -4.745 -11.695 1.00 85.44 121 ARG A CA 1
ATOM 949 C C . ARG A 1 121 ? 18.652 -3.769 -11.694 1.00 85.44 121 ARG A C 1
ATOM 951 O O . ARG A 1 121 ? 17.873 -3.707 -12.643 1.00 85.44 121 ARG A O 1
ATOM 958 N N . LEU A 1 122 ? 18.513 -3.043 -10.591 1.00 90.19 122 LEU A N 1
ATOM 959 C CA . LEU A 1 122 ? 17.465 -2.049 -10.393 1.00 90.19 122 LEU A CA 1
ATOM 960 C C . LEU A 1 122 ? 18.012 -0.657 -10.697 1.00 90.19 122 LEU A C 1
ATOM 962 O O . LEU A 1 122 ? 19.051 -0.267 -10.163 1.00 90.19 122 LEU A O 1
ATOM 966 N N . GLY A 1 123 ? 17.303 0.092 -11.539 1.00 87.38 123 GLY A N 1
ATOM 967 C CA . GLY A 1 123 ? 17.562 1.514 -11.758 1.00 87.38 123 GLY A CA 1
ATOM 968 C C . GLY A 1 123 ? 16.593 2.404 -10.971 1.00 87.38 123 GLY A C 1
ATOM 969 O O . GLY A 1 123 ? 15.538 1.919 -10.555 1.00 87.38 123 GLY A O 1
ATOM 970 N N . PRO A 1 124 ? 16.902 3.706 -10.813 1.00 84.44 124 PRO A N 1
ATOM 971 C CA . PRO A 1 124 ? 16.069 4.681 -10.100 1.00 84.44 124 PRO A CA 1
ATOM 972 C C . PRO A 1 124 ? 14.582 4.615 -10.454 1.00 84.44 124 PRO A C 1
ATOM 974 O O . PRO A 1 124 ? 13.733 4.702 -9.579 1.00 84.44 124 PRO A O 1
ATOM 977 N N . ASP A 1 125 ? 14.267 4.384 -11.728 1.00 86.56 125 ASP A N 1
ATOM 978 C CA . ASP A 1 125 ? 12.899 4.394 -12.239 1.00 86.56 125 ASP A CA 1
ATOM 979 C C . ASP A 1 125 ? 12.062 3.160 -11.891 1.00 86.56 125 ASP A C 1
ATOM 981 O O . ASP A 1 125 ? 10.854 3.152 -12.111 1.00 86.56 125 ASP A O 1
ATOM 985 N N . THR A 1 126 ? 12.666 2.133 -11.296 1.00 89.69 126 THR A N 1
ATOM 986 C CA . THR A 1 126 ? 11.946 0.926 -10.854 1.00 89.69 126 THR A CA 1
ATOM 987 C C . THR A 1 126 ? 11.030 1.163 -9.648 1.00 89.69 126 THR A C 1
ATOM 989 O O . THR A 1 126 ? 10.206 0.308 -9.333 1.00 89.69 126 THR A O 1
ATOM 992 N N . VAL A 1 127 ? 11.135 2.327 -8.993 1.00 85.50 127 VAL A N 1
ATOM 993 C CA . VAL A 1 127 ? 10.212 2.762 -7.927 1.00 85.50 127 VAL A CA 1
ATOM 994 C C . VAL A 1 127 ? 8.943 3.428 -8.467 1.00 85.50 127 VAL A C 1
ATOM 996 O O . VAL A 1 127 ? 7.987 3.617 -7.714 1.00 85.50 127 VAL A O 1
ATOM 999 N N . ASN A 1 128 ? 8.918 3.779 -9.759 1.00 82.31 128 ASN A N 1
ATOM 1000 C CA . ASN A 1 128 ? 7.739 4.359 -10.398 1.00 82.31 128 ASN A CA 1
ATOM 1001 C C . ASN A 1 128 ? 6.566 3.368 -10.381 1.00 82.31 128 ASN A C 1
ATOM 1003 O O . ASN A 1 128 ? 6.731 2.177 -10.113 1.00 82.31 128 ASN A O 1
ATOM 1007 N N . CYS A 1 129 ? 5.364 3.872 -10.669 1.00 83.81 129 CYS A N 1
ATOM 1008 C CA . CYS A 1 129 ? 4.128 3.102 -10.542 1.00 83.81 129 CYS A CA 1
ATOM 1009 C C . CYS A 1 129 ? 3.924 2.547 -9.115 1.00 83.81 129 CYS A C 1
ATOM 1011 O O . CYS A 1 129 ? 3.507 1.403 -8.938 1.00 83.81 129 CYS A O 1
ATOM 1013 N N . ASN A 1 130 ? 4.255 3.349 -8.096 1.00 81.38 130 ASN A N 1
ATOM 1014 C CA . ASN A 1 130 ? 4.040 3.026 -6.684 1.00 81.38 130 ASN A CA 1
ATOM 1015 C C . ASN A 1 130 ? 4.698 1.701 -6.241 1.00 81.38 130 ASN A C 1
ATOM 1017 O O . ASN A 1 130 ? 4.067 0.872 -5.588 1.00 81.38 130 ASN A O 1
ATOM 1021 N N . TYR A 1 131 ? 5.960 1.477 -6.628 1.00 90.00 131 TYR A N 1
ATOM 1022 C CA . TYR A 1 131 ? 6.751 0.286 -6.269 1.00 90.00 131 TYR A CA 1
ATOM 1023 C C . TYR A 1 131 ? 6.187 -1.062 -6.759 1.00 90.00 131 TYR A C 1
ATOM 1025 O O . TYR A 1 131 ? 6.743 -2.112 -6.423 1.00 90.00 131 TYR A O 1
ATOM 1033 N N . ALA A 1 132 ? 5.125 -1.060 -7.570 1.00 92.50 132 ALA A N 1
ATOM 1034 C CA . ALA A 1 132 ? 4.349 -2.249 -7.917 1.00 92.50 132 ALA A CA 1
ATOM 1035 C C . ALA A 1 132 ? 5.192 -3.376 -8.540 1.00 92.50 132 ALA A C 1
ATOM 1037 O O . ALA A 1 132 ? 4.999 -4.551 -8.226 1.00 92.50 132 ALA A O 1
ATOM 1038 N N . PHE A 1 133 ? 6.188 -3.023 -9.357 1.00 94.62 133 PHE A N 1
ATOM 1039 C CA . PHE A 1 133 ? 7.134 -3.982 -9.929 1.00 94.62 133 PHE A CA 1
ATOM 1040 C C . PHE A 1 133 ? 7.960 -4.706 -8.864 1.00 94.62 133 PHE A C 1
ATOM 1042 O O . PHE A 1 133 ? 7.975 -5.935 -8.817 1.00 94.62 133 PHE A O 1
ATOM 1049 N N . LEU A 1 134 ? 8.629 -3.942 -7.994 1.00 94.19 134 LEU A N 1
ATOM 1050 C CA . LEU A 1 134 ? 9.509 -4.474 -6.953 1.00 94.19 134 LEU A CA 1
ATOM 1051 C C . LEU A 1 134 ? 8.723 -5.324 -5.956 1.00 94.19 134 LEU A C 1
ATOM 1053 O O . LEU A 1 134 ? 9.167 -6.414 -5.590 1.00 94.19 134 LEU A O 1
ATOM 1057 N N . GLN A 1 135 ? 7.548 -4.829 -5.557 1.00 95.44 135 GLN A N 1
ATOM 1058 C CA . GLN A 1 135 ? 6.640 -5.535 -4.666 1.00 95.44 135 GLN A CA 1
ATOM 1059 C C . GLN A 1 135 ? 6.175 -6.846 -5.302 1.00 95.44 135 GLN A C 1
ATOM 1061 O O . GLN A 1 135 ? 6.293 -7.898 -4.686 1.00 95.44 135 GLN A O 1
ATOM 1066 N N . GLN A 1 136 ? 5.690 -6.837 -6.546 1.00 96.44 136 GLN A N 1
ATOM 1067 C CA . GLN A 1 136 ? 5.224 -8.074 -7.168 1.00 96.44 136 GLN A CA 1
ATOM 1068 C C . GLN A 1 136 ? 6.363 -9.076 -7.396 1.00 96.44 136 GLN A C 1
ATOM 1070 O O . GLN A 1 136 ? 6.149 -10.272 -7.200 1.00 96.44 136 GLN A O 1
ATOM 1075 N N . TYR A 1 137 ? 7.565 -8.613 -7.751 1.00 95.50 137 TYR A N 1
ATOM 1076 C CA . TYR A 1 137 ? 8.719 -9.488 -7.955 1.00 95.50 137 TYR A CA 1
ATOM 1077 C C . TYR A 1 137 ? 9.074 -10.279 -6.690 1.00 95.50 137 TYR A C 1
ATOM 1079 O O . TYR A 1 137 ? 9.149 -11.507 -6.727 1.00 95.50 137 TYR A O 1
ATOM 1087 N N . VAL A 1 138 ? 9.220 -9.596 -5.544 1.00 96.19 138 VAL A N 1
ATOM 1088 C CA . VAL A 1 138 ? 9.545 -10.270 -4.273 1.00 96.19 138 VAL A CA 1
ATOM 1089 C C . VAL A 1 138 ? 8.412 -11.186 -3.807 1.00 96.19 138 VAL A C 1
ATOM 1091 O O . VAL A 1 138 ? 8.677 -12.233 -3.220 1.00 96.19 138 VAL A O 1
ATOM 1094 N N . ARG A 1 139 ? 7.153 -10.839 -4.108 1.00 97.06 139 ARG A N 1
ATOM 1095 C CA . ARG A 1 139 ? 5.987 -11.677 -3.794 1.00 97.06 139 ARG A CA 1
ATOM 1096 C C . ARG A 1 139 ? 5.996 -12.987 -4.573 1.00 97.06 139 ARG A C 1
ATOM 1098 O O . ARG A 1 139 ? 5.815 -14.041 -3.970 1.00 97.06 139 ARG A O 1
ATOM 1105 N N . GLU A 1 140 ? 6.234 -12.945 -5.885 1.00 96.56 140 GLU A N 1
ATOM 1106 C CA . GLU A 1 140 ? 6.367 -14.174 -6.679 1.00 96.56 140 GLU A CA 1
ATOM 1107 C C . GLU A 1 140 ? 7.570 -15.002 -6.227 1.00 96.56 140 GLU A C 1
ATOM 1109 O O . GLU A 1 140 ? 7.440 -16.213 -6.051 1.00 96.56 140 GLU A O 1
ATOM 1114 N N . MET A 1 141 ? 8.708 -14.348 -5.970 1.00 95.88 141 MET A N 1
ATOM 1115 C CA . MET A 1 141 ? 9.910 -15.021 -5.489 1.00 95.88 141 MET A CA 1
ATOM 1116 C C . MET A 1 141 ? 9.657 -15.766 -4.185 1.00 95.88 141 MET A C 1
ATOM 1118 O O . MET A 1 141 ? 9.880 -16.973 -4.112 1.00 95.88 141 MET A O 1
ATOM 1122 N N . LEU A 1 142 ? 9.135 -15.074 -3.173 1.00 96.62 142 LEU A N 1
ATOM 1123 C CA . LEU A 1 142 ? 8.848 -15.680 -1.881 1.00 96.62 142 LEU A CA 1
ATOM 1124 C C . LEU A 1 142 ? 7.766 -16.760 -1.982 1.00 96.62 142 LEU A C 1
ATOM 1126 O O . LEU A 1 142 ? 7.873 -17.794 -1.327 1.00 96.62 142 LEU A O 1
ATOM 1130 N N . SER A 1 143 ? 6.745 -16.562 -2.819 1.00 95.81 143 SER A N 1
ATOM 1131 C CA . SER A 1 143 ? 5.711 -17.576 -3.032 1.00 95.81 143 SER A CA 1
ATOM 1132 C C . SER A 1 143 ? 6.268 -18.855 -3.662 1.00 95.81 143 SER A C 1
ATOM 1134 O O . SER A 1 143 ? 5.782 -19.941 -3.345 1.00 95.81 143 SER A O 1
ATOM 1136 N N . ALA A 1 144 ? 7.248 -18.742 -4.560 1.00 95.12 144 ALA A N 1
ATOM 1137 C CA . ALA A 1 144 ? 7.828 -19.880 -5.262 1.00 95.12 144 ALA A CA 1
ATOM 1138 C C . ALA A 1 144 ? 8.881 -20.616 -4.425 1.00 95.12 144 ALA A C 1
ATOM 1140 O O . ALA A 1 144 ? 8.885 -21.846 -4.391 1.00 95.12 144 ALA A O 1
ATOM 1141 N N . THR A 1 145 ? 9.765 -19.883 -3.746 1.00 94.56 145 THR A N 1
ATOM 1142 C CA . THR A 1 145 ? 10.882 -20.478 -2.995 1.00 94.56 145 THR A CA 1
ATOM 1143 C C . THR A 1 145 ? 10.514 -20.828 -1.563 1.00 94.56 145 THR A C 1
ATOM 1145 O O . THR A 1 145 ? 11.118 -21.726 -0.981 1.00 94.56 145 THR A O 1
ATOM 1148 N N . LYS A 1 146 ? 9.534 -20.117 -0.987 1.00 95.62 146 LYS A N 1
ATOM 1149 C CA . LYS A 1 146 ? 9.212 -20.130 0.448 1.00 95.62 146 LYS A CA 1
ATOM 1150 C C . LYS A 1 146 ? 10.411 -19.786 1.343 1.00 95.62 146 LYS A C 1
ATOM 1152 O O . LYS A 1 146 ? 10.405 -20.098 2.531 1.00 95.62 146 LYS A O 1
ATOM 1157 N N . ASP A 1 147 ? 11.428 -19.137 0.778 1.00 95.19 147 ASP A N 1
ATOM 1158 C CA . ASP A 1 147 ? 12.681 -18.808 1.450 1.00 95.19 147 ASP A CA 1
ATOM 1159 C C . ASP A 1 147 ? 12.670 -17.341 1.902 1.00 95.19 147 ASP A C 1
ATOM 1161 O O . ASP A 1 147 ? 12.839 -16.406 1.112 1.00 95.19 147 ASP A O 1
ATOM 1165 N N . THR A 1 148 ? 12.462 -17.135 3.202 1.00 96.25 148 THR A N 1
ATOM 1166 C CA . THR A 1 148 ? 12.462 -15.801 3.817 1.00 96.25 148 THR A CA 1
ATOM 1167 C C . THR A 1 148 ? 13.860 -15.190 3.906 1.00 96.25 148 THR A C 1
ATOM 1169 O O . THR A 1 148 ? 13.986 -13.964 3.931 1.00 96.25 148 THR A O 1
ATOM 1172 N N . GLY A 1 149 ? 14.917 -16.010 3.881 1.00 95.62 149 GLY A N 1
ATOM 1173 C CA . GLY A 1 149 ? 16.300 -15.553 3.770 1.00 95.62 149 GLY A CA 1
ATOM 1174 C C . GLY A 1 149 ? 16.556 -14.904 2.414 1.00 95.62 149 GLY A C 1
ATOM 1175 O O . GLY A 1 149 ? 17.051 -13.779 2.353 1.00 95.62 149 GLY A O 1
ATOM 1176 N N . MET A 1 150 ? 16.103 -15.543 1.335 1.00 94.25 150 MET A N 1
ATOM 1177 C CA . MET A 1 150 ? 16.192 -14.980 -0.015 1.00 94.25 150 MET A CA 1
ATOM 1178 C C . MET A 1 150 ? 15.384 -13.679 -0.156 1.00 94.25 150 MET A C 1
ATOM 1180 O O . MET A 1 150 ? 15.863 -12.711 -0.746 1.00 94.25 150 MET A O 1
ATOM 1184 N N . ALA A 1 151 ? 14.181 -13.610 0.427 1.00 95.88 151 ALA A N 1
ATOM 1185 C CA . ALA A 1 151 ? 13.383 -12.379 0.448 1.00 95.88 151 ALA A CA 1
ATOM 1186 C C . ALA A 1 151 ? 14.095 -11.227 1.181 1.00 95.88 151 ALA A C 1
ATOM 1188 O O . ALA A 1 151 ? 14.117 -10.096 0.689 1.00 95.88 151 ALA A O 1
ATOM 1189 N N . LYS A 1 152 ? 14.733 -11.523 2.320 1.00 96.12 152 LYS A N 1
ATOM 1190 C CA . LYS A 1 152 ? 15.552 -10.563 3.068 1.00 96.12 152 LYS A CA 1
ATOM 1191 C C . LYS A 1 152 ? 16.743 -10.064 2.247 1.00 96.12 152 LYS A C 1
ATOM 1193 O O . LYS A 1 152 ? 16.982 -8.858 2.195 1.00 96.12 152 LYS A O 1
ATOM 1198 N N . GLU A 1 153 ? 17.479 -10.963 1.597 1.00 95.06 153 GLU A N 1
ATOM 1199 C CA . GLU A 1 153 ? 18.614 -10.598 0.739 1.00 95.06 153 GLU A CA 1
ATOM 1200 C C . GLU A 1 153 ? 18.181 -9.722 -0.441 1.00 95.06 153 GLU A C 1
ATOM 1202 O O . GLU A 1 153 ? 18.841 -8.727 -0.753 1.00 95.06 153 GLU A O 1
ATOM 1207 N N . TYR A 1 154 ? 17.036 -10.031 -1.055 1.00 94.44 154 TYR A N 1
ATOM 1208 C CA . TYR A 1 154 ? 16.462 -9.196 -2.105 1.00 94.44 154 TYR A CA 1
ATOM 1209 C C . TYR A 1 154 ? 16.112 -7.794 -1.591 1.00 94.44 154 TYR A C 1
ATOM 1211 O O . TYR A 1 154 ? 16.522 -6.809 -2.206 1.00 94.44 154 TYR A O 1
ATOM 1219 N N . CYS A 1 155 ? 15.432 -7.665 -0.446 1.00 95.38 155 CYS A N 1
ATOM 1220 C CA . CYS A 1 155 ? 15.116 -6.345 0.111 1.00 95.38 155 CYS A CA 1
ATOM 1221 C C . CYS A 1 155 ? 16.374 -5.545 0.496 1.00 95.38 155 CYS A C 1
ATOM 1223 O O . CYS A 1 155 ? 16.409 -4.332 0.285 1.00 95.38 155 CYS A O 1
ATOM 1225 N N . ALA A 1 156 ? 17.444 -6.202 0.955 1.00 94.06 156 ALA A N 1
ATOM 1226 C CA . ALA A 1 156 ? 18.738 -5.548 1.169 1.00 94.06 156 ALA A CA 1
ATOM 1227 C C . ALA A 1 156 ? 19.382 -5.069 -0.151 1.00 94.06 156 ALA A C 1
ATOM 1229 O O . ALA A 1 156 ? 19.980 -3.992 -0.208 1.00 94.06 156 ALA A O 1
ATOM 1230 N N . SER A 1 157 ? 19.236 -5.836 -1.238 1.00 93.00 157 SER A N 1
ATOM 1231 C CA . SER A 1 157 ? 19.665 -5.413 -2.578 1.00 93.00 157 SER A CA 1
ATOM 1232 C C . SER A 1 157 ? 18.858 -4.212 -3.084 1.00 93.00 157 SER A C 1
ATOM 1234 O O . SER A 1 157 ? 19.431 -3.277 -3.646 1.00 93.00 157 SER A O 1
ATOM 1236 N N . VAL A 1 158 ? 17.541 -4.208 -2.858 1.00 93.12 158 VAL A N 1
ATOM 1237 C CA . VAL A 1 158 ? 16.649 -3.080 -3.166 1.00 93.12 158 VAL A CA 1
ATOM 1238 C C . VAL A 1 158 ? 17.095 -1.823 -2.421 1.00 93.12 158 VAL A C 1
ATOM 1240 O O . VAL A 1 158 ? 17.267 -0.777 -3.049 1.00 93.12 158 VAL A O 1
ATOM 1243 N N . GLU A 1 159 ? 17.358 -1.926 -1.115 1.00 92.38 159 GLU A N 1
ATOM 1244 C CA . GLU A 1 159 ? 17.871 -0.813 -0.311 1.00 92.38 159 GLU A CA 1
ATOM 1245 C C . GLU A 1 159 ? 19.161 -0.247 -0.913 1.00 92.38 159 GLU A C 1
ATOM 1247 O O . GLU A 1 159 ? 19.258 0.951 -1.188 1.00 92.38 159 GLU A O 1
ATOM 1252 N N . LYS A 1 160 ? 20.145 -1.118 -1.162 1.00 92.06 160 LYS A N 1
ATOM 1253 C CA . LYS A 1 160 ? 21.456 -0.724 -1.686 1.00 92.06 160 LYS A CA 1
ATOM 1254 C C . LYS A 1 160 ? 21.352 0.017 -3.021 1.00 92.06 160 LYS A C 1
ATOM 1256 O O . LYS A 1 160 ? 22.116 0.955 -3.244 1.00 92.06 160 LYS A O 1
ATOM 1261 N N . SER A 1 161 ? 20.440 -0.400 -3.895 1.00 90.12 161 SER A N 1
ATOM 1262 C CA . SER A 1 161 ? 20.279 0.202 -5.221 1.00 90.12 161 SER A CA 1
ATOM 1263 C C . SER A 1 161 ? 19.452 1.486 -5.213 1.00 90.12 161 SER A C 1
ATOM 1265 O O . SER A 1 161 ? 19.713 2.366 -6.030 1.00 90.12 161 SER A O 1
ATOM 1267 N N . LEU A 1 162 ? 18.450 1.600 -4.334 1.00 88.75 162 LEU A N 1
ATOM 1268 C CA . LEU A 1 162 ? 17.377 2.586 -4.509 1.00 88.75 162 LEU A CA 1
ATOM 1269 C C . LEU A 1 162 ? 17.172 3.540 -3.329 1.00 88.75 162 LEU A C 1
ATOM 1271 O O . LEU A 1 162 ? 16.495 4.551 -3.507 1.00 88.75 162 LEU A O 1
ATOM 1275 N N . LYS A 1 163 ? 17.772 3.304 -2.153 1.00 84.56 163 LYS A N 1
ATOM 1276 C CA . LYS A 1 163 ? 17.566 4.156 -0.962 1.00 84.56 163 LYS A CA 1
ATOM 1277 C C . LYS A 1 163 ? 17.924 5.627 -1.189 1.00 84.56 163 LYS A C 1
ATOM 1279 O O . LYS A 1 163 ? 17.306 6.506 -0.597 1.00 84.56 163 LYS A O 1
ATOM 1284 N N . SER A 1 164 ? 18.910 5.905 -2.044 1.00 78.25 164 SER A N 1
ATOM 1285 C CA . SER A 1 164 ? 19.313 7.274 -2.396 1.00 78.25 164 SER A CA 1
ATOM 1286 C C . SER A 1 164 ? 18.277 8.018 -3.243 1.00 78.25 164 SER A C 1
ATOM 1288 O O . SER A 1 164 ? 18.305 9.245 -3.283 1.00 78.25 164 SER A O 1
ATOM 1290 N N . VAL A 1 165 ? 17.381 7.289 -3.912 1.00 78.69 165 VAL A N 1
ATOM 1291 C CA . VAL A 1 165 ? 16.335 7.838 -4.784 1.00 78.69 165 VAL A CA 1
ATOM 1292 C C . VAL A 1 165 ? 14.974 7.808 -4.089 1.00 78.69 165 VAL A C 1
ATOM 1294 O O . VAL A 1 165 ? 14.184 8.731 -4.251 1.00 78.69 165 VAL A O 1
ATOM 1297 N N . ALA A 1 166 ? 14.710 6.781 -3.279 1.00 78.69 166 ALA A N 1
ATOM 1298 C CA . ALA A 1 166 ? 13.479 6.621 -2.518 1.00 78.69 166 ALA A CA 1
ATOM 1299 C C . ALA A 1 166 ? 13.791 6.053 -1.127 1.00 78.69 166 ALA A C 1
ATOM 1301 O O . ALA A 1 166 ? 14.012 4.854 -0.963 1.00 78.69 166 ALA A O 1
ATOM 1302 N N . SER A 1 167 ? 13.779 6.907 -0.102 1.00 73.19 167 SER A N 1
ATOM 1303 C CA . SER A 1 167 ? 14.144 6.529 1.272 1.00 73.19 167 SER A CA 1
ATOM 1304 C C . SER A 1 167 ? 13.256 5.432 1.875 1.00 73.19 167 SER A C 1
ATOM 1306 O O . SER A 1 167 ? 13.739 4.649 2.688 1.00 73.19 167 SER A O 1
ATOM 1308 N N . GLY A 1 168 ? 11.986 5.345 1.460 1.00 78.62 168 GLY A N 1
ATOM 1309 C CA . GLY A 1 168 ? 11.020 4.341 1.927 1.00 78.62 168 GLY A CA 1
ATOM 1310 C C . GLY A 1 168 ? 11.060 2.994 1.195 1.00 78.62 168 GLY A C 1
ATOM 1311 O O . GLY A 1 168 ? 10.327 2.083 1.569 1.00 78.62 168 GLY A O 1
ATOM 1312 N N . VAL A 1 169 ? 11.902 2.829 0.168 1.00 87.00 169 VAL A N 1
ATOM 1313 C CA . VAL A 1 169 ? 11.859 1.661 -0.735 1.00 87.00 169 VAL A CA 1
ATOM 1314 C C . VAL A 1 169 ? 12.060 0.317 -0.022 1.00 87.00 169 VAL A C 1
ATOM 1316 O O . VAL A 1 169 ? 11.455 -0.687 -0.395 1.00 87.00 169 VAL A O 1
ATOM 1319 N N . THR A 1 170 ? 12.873 0.287 1.036 1.00 92.56 170 THR A N 1
ATOM 1320 C CA . THR A 1 170 ? 13.109 -0.932 1.817 1.00 92.56 170 THR A CA 1
ATOM 1321 C C . THR A 1 170 ? 11.857 -1.350 2.581 1.00 92.56 170 THR A C 1
ATOM 1323 O O . THR A 1 170 ? 11.485 -2.522 2.556 1.00 92.56 170 THR A O 1
ATOM 1326 N N . ALA A 1 171 ? 11.157 -0.391 3.195 1.00 90.50 171 ALA A N 1
ATOM 1327 C CA . ALA A 1 171 ? 9.895 -0.648 3.881 1.00 90.50 171 ALA A CA 1
ATOM 1328 C C . ALA A 1 171 ? 8.831 -1.160 2.894 1.00 90.50 171 ALA A C 1
ATOM 1330 O O . ALA A 1 171 ? 8.146 -2.137 3.185 1.00 90.50 171 ALA A O 1
ATOM 1331 N N . GLU A 1 172 ? 8.755 -0.586 1.690 1.00 92.25 172 GLU A N 1
ATOM 1332 C CA . GLU A 1 172 ? 7.870 -1.064 0.617 1.00 92.25 172 GLU A CA 1
ATOM 1333 C C . GLU A 1 172 ? 8.152 -2.523 0.222 1.00 92.25 172 GLU A C 1
ATOM 1335 O O . GLU A 1 172 ? 7.218 -3.312 0.053 1.00 92.25 172 GLU A O 1
ATOM 1340 N N . CYS A 1 173 ? 9.430 -2.909 0.132 1.00 96.38 173 CYS A N 1
ATOM 1341 C CA . CYS A 1 173 ? 9.826 -4.296 -0.121 1.00 96.38 173 CYS A CA 1
ATOM 1342 C C . CYS A 1 173 ? 9.350 -5.231 0.999 1.00 96.38 173 CYS A C 1
ATOM 1344 O O . CYS A 1 173 ? 8.700 -6.245 0.735 1.00 96.38 173 CYS A O 1
ATOM 1346 N N . TYR A 1 174 ? 9.593 -4.858 2.257 1.00 98.06 174 TYR A N 1
ATOM 1347 C CA . TYR A 1 174 ? 9.143 -5.638 3.408 1.00 98.06 174 TYR A CA 1
ATOM 1348 C C . TYR A 1 174 ? 7.619 -5.712 3.526 1.00 98.06 174 TYR A C 1
ATOM 1350 O O . TYR A 1 174 ? 7.105 -6.762 3.914 1.00 98.06 174 TYR A O 1
ATOM 1358 N N . ARG A 1 175 ? 6.871 -4.673 3.125 1.00 97.19 175 ARG A N 1
ATOM 1359 C CA . ARG A 1 175 ? 5.404 -4.747 3.040 1.00 97.19 175 ARG A CA 1
ATOM 1360 C C . ARG A 1 175 ? 4.970 -5.881 2.124 1.00 97.19 175 ARG A C 1
ATOM 1362 O O . ARG A 1 175 ? 4.117 -6.678 2.501 1.00 97.19 175 ARG A O 1
ATOM 1369 N N . ALA A 1 176 ? 5.563 -5.963 0.937 1.00 97.62 176 ALA A N 1
ATOM 1370 C CA . ALA A 1 176 ? 5.230 -6.971 -0.063 1.00 97.62 176 ALA A CA 1
ATOM 1371 C C . ALA A 1 176 ? 5.591 -8.393 0.398 1.00 97.62 176 ALA A C 1
ATOM 1373 O O . ALA A 1 176 ? 4.816 -9.332 0.201 1.00 97.62 176 ALA A O 1
ATOM 1374 N N . VAL A 1 177 ? 6.720 -8.547 1.094 1.00 98.31 177 VAL A N 1
ATOM 1375 C CA . VAL A 1 177 ? 7.058 -9.789 1.802 1.00 98.31 177 VAL A CA 1
ATOM 1376 C C . VAL A 1 177 ? 5.959 -10.145 2.807 1.00 98.31 177 VAL A C 1
ATOM 1378 O O . VAL A 1 177 ? 5.409 -11.247 2.758 1.00 98.31 177 VAL A O 1
ATOM 1381 N N . GLY A 1 178 ? 5.573 -9.184 3.646 1.00 98.19 178 GLY A N 1
ATOM 1382 C CA . GLY A 1 178 ? 4.467 -9.288 4.592 1.00 98.19 178 GLY A CA 1
ATOM 1383 C C . GLY A 1 178 ? 3.164 -9.766 3.961 1.00 98.19 178 GLY A C 1
ATOM 1384 O O . GLY A 1 178 ? 2.540 -10.685 4.475 1.00 98.19 178 GLY A O 1
ATOM 1385 N N . GLN A 1 179 ? 2.788 -9.219 2.803 1.00 97.88 179 GLN A N 1
ATOM 1386 C CA . GLN A 1 179 ? 1.590 -9.633 2.062 1.00 97.88 179 GLN A CA 1
ATOM 1387 C C . GLN A 1 179 ? 1.619 -11.115 1.645 1.00 97.88 179 GLN A C 1
ATOM 1389 O O . GLN A 1 179 ? 0.570 -11.734 1.496 1.00 97.88 179 GLN A O 1
ATOM 1394 N N . THR A 1 180 ? 2.805 -11.695 1.450 1.00 97.94 180 THR A N 1
ATOM 1395 C CA . THR A 1 180 ? 2.970 -13.070 0.945 1.00 97.94 180 THR A CA 1
ATOM 1396 C C . THR A 1 180 ? 3.137 -14.093 2.059 1.00 97.94 180 THR A C 1
ATOM 1398 O O . THR A 1 180 ? 2.637 -15.209 1.935 1.00 97.94 180 THR A O 1
ATOM 1401 N N . LEU A 1 181 ? 3.789 -13.721 3.165 1.00 98.06 181 LEU A N 1
ATOM 1402 C CA . LEU A 1 181 ? 4.075 -14.619 4.288 1.00 98.06 181 LEU A CA 1
ATOM 1403 C C . LEU A 1 181 ? 2.863 -15.426 4.794 1.00 98.06 181 LEU A C 1
ATOM 1405 O O . LEU A 1 181 ? 3.024 -16.631 4.981 1.00 98.06 181 LEU A O 1
ATOM 1409 N N . PRO A 1 182 ? 1.655 -14.853 4.974 1.00 96.69 182 PRO A N 1
ATOM 1410 C CA . PRO A 1 182 ? 0.502 -15.617 5.447 1.00 96.69 182 PRO A CA 1
ATOM 1411 C C . PRO A 1 182 ? 0.136 -16.804 4.537 1.00 96.69 182 PRO A C 1
ATOM 1413 O O . PRO A 1 182 ? -0.550 -17.714 4.984 1.00 96.69 182 PRO A O 1
ATOM 1416 N N . PHE A 1 183 ? 0.582 -16.808 3.275 1.00 95.50 183 PHE A N 1
ATOM 1417 C CA . PHE A 1 183 ? 0.131 -17.731 2.229 1.00 95.50 183 PHE A CA 1
ATOM 1418 C C . PHE A 1 183 ? 1.177 -18.771 1.810 1.00 95.50 183 PHE A C 1
ATOM 1420 O O . PHE A 1 183 ? 0.872 -19.640 0.993 1.00 95.50 183 PHE A O 1
ATOM 1427 N N . ILE A 1 184 ? 2.401 -18.714 2.346 1.00 95.56 184 ILE A N 1
ATOM 1428 C CA . ILE A 1 184 ? 3.458 -19.689 2.010 1.00 95.56 184 ILE A CA 1
ATOM 1429 C C . ILE A 1 184 ? 3.495 -20.890 2.962 1.00 95.56 184 ILE A C 1
ATOM 1431 O O . ILE A 1 184 ? 4.022 -21.949 2.595 1.00 95.56 184 ILE A O 1
ATOM 1435 N N . ASP A 1 185 ? 2.906 -20.738 4.150 1.00 94.44 185 ASP A N 1
ATOM 1436 C CA . ASP A 1 185 ? 2.758 -21.789 5.152 1.00 94.44 185 ASP A CA 1
ATOM 1437 C C . ASP A 1 185 ? 1.456 -22.571 4.936 1.00 94.44 185 ASP A C 1
ATOM 1439 O O . ASP A 1 185 ? 0.355 -22.088 5.201 1.00 94.44 185 ASP A O 1
ATOM 1443 N N . SER A 1 186 ? 1.581 -23.805 4.450 1.00 92.50 186 SER A N 1
ATOM 1444 C CA . SER A 1 186 ? 0.426 -24.671 4.200 1.00 92.50 186 SER A CA 1
ATOM 1445 C C . SER A 1 186 ? -0.317 -25.054 5.477 1.00 92.50 186 SER A C 1
ATOM 1447 O O . SER A 1 186 ? -1.521 -25.293 5.418 1.00 92.50 186 SER A O 1
ATOM 1449 N N . ASP A 1 187 ? 0.369 -25.092 6.621 1.00 94.38 187 ASP A N 1
ATOM 1450 C CA . ASP A 1 187 ? -0.188 -25.608 7.875 1.00 94.38 187 ASP A CA 1
ATOM 1451 C C . ASP A 1 187 ? -1.088 -24.584 8.582 1.00 94.38 187 ASP A C 1
ATOM 1453 O O . ASP A 1 187 ? -1.919 -24.938 9.431 1.00 94.38 187 ASP A O 1
ATOM 1457 N N . SER A 1 188 ? -0.940 -23.304 8.235 1.00 93.75 188 SER A N 1
ATOM 1458 C CA . SER A 1 188 ? -1.803 -22.225 8.711 1.00 93.75 188 SER A CA 1
ATOM 1459 C C . SER A 1 188 ? -2.945 -21.879 7.758 1.00 93.75 188 SER A C 1
ATOM 1461 O O . SER A 1 188 ? -3.873 -21.192 8.186 1.00 93.75 188 SER A O 1
ATOM 1463 N N . MET A 1 189 ? -2.926 -22.373 6.517 1.00 94.81 189 MET A N 1
ATOM 1464 C CA . MET A 1 189 ? -3.888 -22.002 5.478 1.00 94.81 189 MET A CA 1
ATOM 1465 C C . MET A 1 189 ? -5.349 -22.176 5.930 1.00 94.81 189 MET A C 1
ATOM 1467 O O . MET A 1 189 ? -5.724 -23.190 6.519 1.00 94.81 189 MET A O 1
ATOM 1471 N N . GLY A 1 190 ? -6.180 -21.164 5.666 1.00 93.75 190 GLY A N 1
ATOM 1472 C CA . GLY A 1 190 ? -7.585 -21.125 6.087 1.00 93.75 190 GLY A CA 1
ATOM 1473 C C . GLY A 1 190 ? -7.801 -20.776 7.5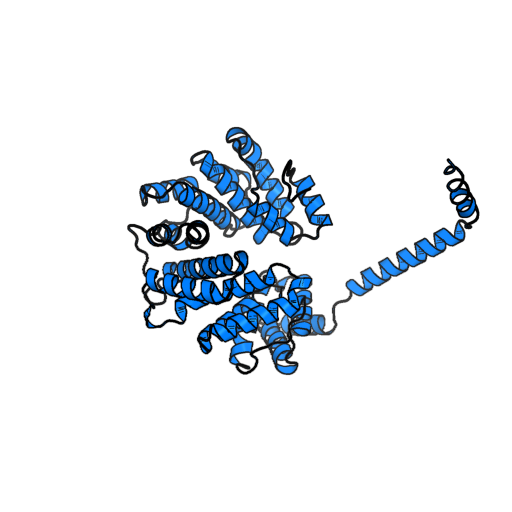67 1.00 93.75 190 GLY A C 1
ATOM 1474 O O . GLY A 1 190 ? -8.942 -20.634 8.001 1.00 93.75 190 GLY A O 1
ATOM 1475 N N . ASN A 1 191 ? -6.735 -20.593 8.356 1.00 94.75 191 ASN A N 1
ATOM 1476 C CA . ASN A 1 191 ? -6.813 -20.106 9.731 1.00 94.75 191 ASN A CA 1
ATOM 1477 C C . ASN A 1 191 ? -6.152 -18.719 9.848 1.00 94.75 191 ASN A C 1
ATOM 1479 O O . ASN A 1 191 ? -4.938 -18.640 10.068 1.00 94.75 191 ASN A O 1
ATOM 1483 N N . PRO A 1 192 ? -6.938 -17.623 9.786 1.00 93.69 192 PRO A N 1
ATOM 1484 C CA . PRO A 1 192 ? -6.417 -16.256 9.806 1.00 93.69 192 PRO A CA 1
ATOM 1485 C C . PRO A 1 192 ? -5.433 -15.986 10.953 1.00 93.69 192 PRO A C 1
ATOM 1487 O O . PRO A 1 192 ? -4.379 -15.385 10.756 1.00 93.69 192 PRO A O 1
ATOM 1490 N N . ARG A 1 193 ? -5.735 -16.497 12.156 1.00 93.69 193 ARG A N 1
ATOM 1491 C CA . ARG A 1 193 ? -4.904 -16.298 13.352 1.00 93.69 193 ARG A CA 1
ATOM 1492 C C . ARG A 1 193 ? -3.536 -16.958 13.207 1.00 93.69 193 ARG A C 1
ATOM 1494 O O . ARG A 1 193 ? -2.521 -16.349 13.538 1.00 93.69 193 ARG A O 1
ATOM 1501 N N . ARG A 1 194 ? -3.489 -18.194 12.699 1.00 95.81 194 ARG A N 1
ATOM 1502 C CA . ARG A 1 194 ? -2.221 -18.905 12.469 1.00 95.81 194 ARG A CA 1
ATOM 1503 C C . ARG A 1 194 ? -1.411 -18.263 11.347 1.00 95.81 194 ARG A C 1
ATOM 1505 O O . ARG A 1 194 ? -0.198 -18.150 11.500 1.00 95.81 194 ARG A O 1
ATOM 1512 N N . MET A 1 195 ? -2.071 -17.814 10.281 1.00 97.19 195 MET A N 1
ATOM 1513 C CA . MET A 1 195 ? -1.419 -17.179 9.133 1.00 97.19 195 MET A CA 1
ATOM 1514 C C . MET A 1 195 ? -0.760 -15.850 9.531 1.00 97.19 195 MET A C 1
ATOM 1516 O O . MET A 1 195 ? 0.409 -15.624 9.221 1.00 97.19 195 MET A O 1
ATOM 1520 N N . ILE A 1 196 ? -1.456 -15.007 10.306 1.00 96.69 196 ILE A N 1
ATOM 1521 C CA . ILE A 1 196 ? -0.870 -13.786 10.886 1.00 96.69 196 ILE A CA 1
ATOM 1522 C C . ILE A 1 196 ? 0.273 -14.118 11.841 1.00 96.69 196 ILE A C 1
ATOM 1524 O O . ILE A 1 196 ? 1.343 -13.526 11.737 1.00 96.69 196 ILE A O 1
ATOM 1528 N N . ALA A 1 197 ? 0.089 -15.078 12.752 1.00 96.75 197 ALA A N 1
ATOM 1529 C CA . ALA A 1 197 ? 1.142 -15.437 13.698 1.00 96.75 197 ALA A CA 1
ATOM 1530 C C . ALA A 1 197 ? 2.404 -15.952 12.983 1.00 96.75 197 ALA A C 1
ATOM 1532 O O . ALA A 1 197 ? 3.519 -15.671 13.420 1.00 96.75 197 ALA A O 1
ATOM 1533 N N . PHE A 1 198 ? 2.243 -16.702 11.889 1.00 97.50 198 PHE A N 1
ATOM 1534 C CA . PHE A 1 198 ? 3.349 -17.103 11.024 1.00 97.50 198 PHE A CA 1
ATOM 1535 C C . PHE A 1 198 ? 4.034 -15.886 10.394 1.00 97.50 198 PHE A C 1
ATOM 1537 O O . PHE A 1 198 ? 5.261 -15.785 10.448 1.00 97.50 198 PHE A O 1
ATOM 1544 N N . ALA A 1 199 ? 3.261 -14.945 9.848 1.00 97.69 199 ALA A N 1
ATOM 1545 C CA . ALA A 1 199 ? 3.808 -13.746 9.231 1.00 97.69 199 ALA A CA 1
ATOM 1546 C C . ALA A 1 199 ? 4.572 -12.862 10.227 1.00 97.69 199 ALA A C 1
ATOM 1548 O O . ALA A 1 199 ? 5.711 -12.503 9.941 1.00 97.69 199 ALA A O 1
ATOM 1549 N N . ILE A 1 200 ? 4.016 -12.594 11.415 1.00 97.69 200 ILE A N 1
ATOM 1550 C CA . ILE A 1 200 ? 4.665 -11.782 12.461 1.00 97.69 200 ILE A CA 1
ATOM 1551 C C . ILE A 1 200 ? 6.031 -12.362 12.838 1.00 97.69 200 ILE A C 1
ATOM 1553 O O . ILE A 1 200 ? 7.033 -11.653 12.756 1.00 97.69 200 ILE A O 1
ATOM 1557 N N . ARG A 1 201 ? 6.103 -13.666 13.152 1.00 97.50 201 ARG A N 1
ATOM 1558 C CA . ARG A 1 201 ? 7.375 -14.320 13.513 1.00 97.50 201 ARG A CA 1
ATOM 1559 C C . ARG A 1 201 ? 8.426 -14.195 12.413 1.00 97.50 201 ARG A C 1
ATOM 1561 O O . ARG A 1 201 ? 9.603 -13.984 12.696 1.00 97.50 201 ARG A O 1
ATOM 1568 N N . ASN A 1 202 ? 8.014 -14.334 11.153 1.00 98.12 202 ASN A N 1
ATOM 1569 C CA . ASN A 1 202 ? 8.938 -14.194 10.034 1.00 98.12 202 ASN A CA 1
ATOM 1570 C C . ASN A 1 202 ? 9.375 -12.733 9.849 1.00 98.12 202 ASN A C 1
ATOM 1572 O O . ASN A 1 202 ? 10.575 -12.493 9.726 1.00 98.12 202 ASN A O 1
ATOM 1576 N N . CYS A 1 203 ? 8.459 -11.760 9.912 1.00 98.12 203 CYS A N 1
ATOM 1577 C CA . CYS A 1 203 ? 8.786 -10.329 9.871 1.00 98.12 203 CYS A CA 1
ATOM 1578 C C . CYS A 1 203 ? 9.806 -9.942 10.958 1.00 98.12 203 CYS A C 1
ATOM 1580 O O . CYS A 1 203 ? 10.808 -9.297 10.652 1.00 98.12 203 CYS A O 1
ATOM 1582 N N . GLU A 1 204 ? 9.606 -10.404 12.196 1.00 97.06 204 GLU A N 1
ATOM 1583 C CA . GLU A 1 204 ? 10.526 -10.201 13.328 1.00 97.06 204 GLU A CA 1
ATOM 1584 C C . GLU A 1 204 ? 11.914 -10.805 13.093 1.00 97.06 204 GLU A C 1
ATOM 1586 O O . GLU A 1 204 ? 12.923 -10.224 13.485 1.00 97.06 204 GLU A O 1
ATOM 1591 N N . SER A 1 205 ? 11.979 -11.967 12.440 1.00 96.69 205 SER A N 1
ATOM 1592 C CA . SER A 1 205 ? 13.251 -12.642 12.158 1.00 96.69 205 SER A CA 1
ATOM 1593 C C . SER A 1 205 ? 14.042 -12.007 11.008 1.00 96.69 205 SER A C 1
ATOM 1595 O O . SER A 1 205 ? 15.275 -12.069 10.980 1.00 96.69 205 SER A O 1
ATOM 1597 N N . MET A 1 206 ? 13.353 -11.393 10.041 1.00 95.75 206 MET A N 1
ATOM 1598 C CA . MET A 1 206 ? 14.001 -10.861 8.845 1.00 95.75 206 MET A CA 1
ATOM 1599 C C . MET A 1 206 ? 14.677 -9.518 9.104 1.00 95.75 206 MET A C 1
ATOM 1601 O O . MET A 1 206 ? 15.783 -9.306 8.604 1.00 95.75 206 MET A O 1
ATOM 1605 N N . THR A 1 207 ? 14.082 -8.640 9.913 1.00 94.44 207 THR A N 1
ATOM 1606 C CA . THR A 1 207 ? 14.631 -7.302 10.170 1.00 94.44 207 THR A CA 1
ATOM 1607 C C . THR A 1 207 ? 14.533 -6.893 11.636 1.00 94.44 207 THR A C 1
ATOM 1609 O O . THR A 1 207 ? 13.536 -7.123 12.318 1.00 94.44 207 THR A O 1
ATOM 1612 N N . SER A 1 208 ? 15.594 -6.247 12.120 1.00 93.81 208 SER A N 1
ATOM 1613 C CA . SER A 1 208 ? 15.626 -5.593 13.429 1.00 93.81 208 SER A CA 1
ATOM 1614 C C . SER A 1 208 ? 15.218 -4.118 13.363 1.00 93.81 208 SER A C 1
ATOM 1616 O O . SER A 1 208 ? 15.125 -3.478 14.410 1.00 93.81 208 SER A O 1
ATOM 1618 N N . VAL A 1 209 ? 15.014 -3.561 12.163 1.00 94.12 209 VAL A N 1
ATOM 1619 C CA . VAL A 1 209 ? 14.604 -2.166 11.968 1.00 94.12 209 VAL A CA 1
ATOM 1620 C C . VAL A 1 209 ? 13.102 -2.059 12.253 1.00 94.12 209 VAL A C 1
ATOM 1622 O O . VAL A 1 209 ? 12.322 -2.729 11.573 1.00 94.12 209 VAL A O 1
ATOM 1625 N N . PRO A 1 210 ? 12.668 -1.243 13.236 1.00 92.94 210 PRO A N 1
ATOM 1626 C CA . PRO A 1 210 ? 11.258 -1.153 13.611 1.00 92.94 210 PRO A CA 1
ATOM 1627 C C . PRO A 1 210 ? 10.343 -0.828 12.426 1.00 92.94 210 PRO A C 1
ATOM 1629 O O . PRO A 1 210 ? 9.435 -1.600 12.145 1.00 92.94 210 PRO A O 1
ATOM 1632 N N . ASP A 1 211 ? 10.624 0.226 11.663 1.00 90.38 211 ASP A N 1
ATOM 1633 C CA . ASP A 1 211 ? 9.747 0.652 10.562 1.00 90.38 211 ASP A CA 1
ATOM 1634 C C . ASP A 1 211 ? 9.542 -0.441 9.501 1.00 90.38 211 ASP A C 1
ATOM 1636 O O . ASP A 1 211 ? 8.426 -0.656 9.028 1.00 90.38 211 ASP A O 1
ATOM 1640 N N . GLU A 1 212 ? 10.597 -1.184 9.159 1.00 94.75 212 GLU A N 1
ATOM 1641 C CA . GLU A 1 212 ? 10.528 -2.307 8.218 1.00 94.75 212 GLU A CA 1
ATOM 1642 C C . GLU A 1 212 ? 9.705 -3.467 8.788 1.00 94.75 212 GLU A C 1
ATOM 1644 O O . GLU A 1 212 ? 8.865 -4.037 8.087 1.00 94.75 212 GLU A O 1
ATOM 1649 N N . ARG A 1 213 ? 9.903 -3.790 10.073 1.00 97.12 213 ARG A N 1
ATOM 1650 C CA . ARG A 1 213 ? 9.160 -4.844 10.773 1.00 97.12 213 ARG A CA 1
ATOM 1651 C C . ARG A 1 213 ? 7.672 -4.515 10.849 1.00 97.12 213 ARG A C 1
ATOM 1653 O O . ARG A 1 213 ? 6.851 -5.337 10.450 1.00 97.12 213 ARG A O 1
ATOM 1660 N N . HIS A 1 214 ? 7.328 -3.316 11.313 1.00 95.56 214 HIS A N 1
ATOM 1661 C CA . HIS A 1 214 ? 5.944 -2.854 11.414 1.00 95.56 214 HIS A CA 1
ATOM 1662 C C . HIS A 1 214 ? 5.286 -2.799 10.029 1.00 95.56 214 HIS A C 1
ATOM 1664 O O . HIS A 1 214 ? 4.158 -3.256 9.858 1.00 95.56 214 HIS A O 1
ATOM 1670 N N . THR A 1 215 ? 6.018 -2.353 9.005 1.00 94.88 215 THR A N 1
ATOM 1671 C CA . THR A 1 215 ? 5.524 -2.331 7.622 1.00 94.88 215 THR A CA 1
ATOM 1672 C C . THR A 1 215 ? 5.292 -3.736 7.050 1.00 94.88 215 THR A C 1
ATOM 1674 O O . THR A 1 215 ? 4.291 -3.965 6.366 1.00 94.88 215 THR A O 1
ATOM 1677 N N . CYS A 1 216 ? 6.168 -4.698 7.353 1.00 98.25 216 CYS A N 1
ATOM 1678 C CA . CYS A 1 216 ? 5.980 -6.108 7.004 1.00 98.25 216 CYS A CA 1
ATOM 1679 C C . CYS A 1 216 ? 4.708 -6.674 7.648 1.00 98.25 216 CYS A C 1
ATOM 1681 O O . CYS A 1 216 ? 3.851 -7.237 6.967 1.00 98.25 216 CYS A O 1
ATOM 1683 N N . VAL A 1 217 ? 4.538 -6.458 8.952 1.00 97.94 217 VAL A N 1
ATOM 1684 C CA . VAL A 1 217 ? 3.367 -6.932 9.699 1.00 97.94 217 VAL A CA 1
ATOM 1685 C C . VAL A 1 217 ? 2.074 -6.282 9.185 1.00 97.94 217 VAL A C 1
ATOM 1687 O O . VAL A 1 217 ? 1.094 -6.983 8.929 1.00 97.94 217 VAL A O 1
ATOM 1690 N N . ALA A 1 218 ? 2.082 -4.974 8.921 1.00 95.19 218 ALA A N 1
ATOM 1691 C CA . ALA A 1 218 ? 0.966 -4.268 8.291 1.00 95.19 218 ALA A CA 1
ATOM 1692 C C . ALA A 1 218 ? 0.607 -4.856 6.913 1.00 95.19 218 ALA A C 1
ATOM 1694 O O . ALA A 1 218 ? -0.570 -5.033 6.598 1.00 95.19 218 ALA A O 1
ATOM 1695 N N . GLY A 1 219 ? 1.609 -5.227 6.106 1.00 96.75 219 GLY A N 1
ATOM 1696 C CA . GLY A 1 219 ? 1.406 -5.916 4.829 1.00 96.75 219 GLY A CA 1
ATOM 1697 C C . GLY A 1 219 ? 0.686 -7.260 4.977 1.00 96.75 219 GLY A C 1
ATOM 1698 O O . GLY A 1 219 ? -0.221 -7.556 4.198 1.00 96.75 219 GLY A O 1
ATOM 1699 N N . ALA A 1 220 ? 1.039 -8.043 6.000 1.00 97.62 220 ALA A N 1
ATOM 1700 C CA . ALA A 1 220 ? 0.393 -9.322 6.297 1.00 97.62 220 ALA A CA 1
ATOM 1701 C C . ALA A 1 220 ? -1.084 -9.151 6.663 1.00 97.62 220 ALA A C 1
ATOM 1703 O O . ALA A 1 220 ? -1.940 -9.845 6.110 1.00 97.62 220 ALA A O 1
ATOM 1704 N N . PHE A 1 221 ? -1.386 -8.188 7.537 1.00 96.31 221 PHE A N 1
ATOM 1705 C CA . PHE A 1 221 ? -2.762 -7.825 7.860 1.00 96.31 221 PHE A CA 1
ATOM 1706 C C . PHE A 1 221 ? -3.522 -7.383 6.611 1.00 96.31 221 PHE A C 1
ATOM 1708 O O . PHE A 1 221 ? -4.570 -7.945 6.310 1.00 96.31 221 PHE A O 1
ATOM 1715 N N . ASN A 1 222 ? -2.972 -6.443 5.841 1.00 93.50 222 ASN A N 1
ATOM 1716 C CA . ASN A 1 222 ? -3.657 -5.886 4.679 1.00 93.50 222 ASN A CA 1
ATOM 1717 C C . ASN A 1 222 ? -3.991 -6.922 3.606 1.00 93.50 222 ASN A C 1
ATOM 1719 O O . ASN A 1 222 ? -5.079 -6.896 3.034 1.00 93.50 222 ASN A O 1
ATOM 1723 N N . TYR A 1 223 ? -3.074 -7.839 3.314 1.00 93.88 223 TYR A N 1
ATOM 1724 C CA . TYR A 1 223 ? -3.354 -8.837 2.292 1.00 93.88 223 TYR A CA 1
ATOM 1725 C C . TYR A 1 223 ? -4.341 -9.888 2.790 1.00 93.88 223 TYR A C 1
ATOM 1727 O O . TYR A 1 223 ? -5.249 -10.269 2.055 1.00 93.88 223 TYR A O 1
ATOM 1735 N N . LEU A 1 224 ? -4.215 -10.323 4.046 1.00 94.88 224 LEU A N 1
ATOM 1736 C CA . LEU A 1 224 ? -5.159 -11.271 4.627 1.00 94.88 224 LEU A CA 1
ATOM 1737 C C . LEU A 1 224 ? -6.580 -10.699 4.689 1.00 94.88 224 LEU A C 1
ATOM 1739 O O . LEU A 1 224 ? -7.528 -11.415 4.387 1.00 94.88 224 LEU A O 1
ATOM 1743 N N . ASP A 1 225 ? -6.711 -9.416 5.016 1.00 92.25 225 ASP A N 1
ATOM 1744 C CA . ASP A 1 225 ? -7.963 -8.656 5.014 1.00 92.25 225 ASP A CA 1
ATOM 1745 C C . ASP A 1 225 ? -8.698 -8.759 3.671 1.00 92.25 225 ASP A C 1
ATOM 1747 O O . ASP A 1 225 ? -9.843 -9.206 3.603 1.00 92.25 225 ASP A O 1
ATOM 1751 N N . VAL A 1 226 ? -7.996 -8.435 2.579 1.00 89.88 226 VAL A N 1
ATOM 1752 C CA . VAL A 1 226 ? -8.530 -8.514 1.211 1.00 89.88 226 VAL A CA 1
ATOM 1753 C C . VAL A 1 226 ? -8.924 -9.947 0.853 1.00 89.88 226 VAL A C 1
ATOM 1755 O O . VAL A 1 226 ? -10.006 -10.196 0.334 1.00 89.88 226 VAL A O 1
ATOM 1758 N N . ARG A 1 227 ? -8.056 -10.922 1.123 1.00 92.62 227 ARG A N 1
ATOM 1759 C CA . ARG A 1 227 ? -8.310 -12.319 0.741 1.00 92.62 227 ARG A CA 1
ATOM 1760 C C . ARG A 1 227 ? -9.470 -12.925 1.522 1.00 92.62 227 ARG A C 1
ATOM 1762 O O . ARG A 1 227 ? -10.275 -13.668 0.964 1.00 92.62 227 ARG A O 1
ATOM 1769 N N . GLN A 1 228 ? -9.602 -12.553 2.789 1.00 92.88 228 GLN A N 1
ATOM 1770 C CA . GLN A 1 228 ? -10.707 -12.978 3.629 1.00 92.88 228 GLN A CA 1
ATOM 1771 C C . GLN A 1 228 ? -12.033 -12.319 3.245 1.00 92.88 228 GLN A C 1
ATOM 1773 O O . GLN A 1 228 ? -13.063 -12.991 3.316 1.00 92.88 228 GLN A O 1
ATOM 1778 N N . SER A 1 229 ? -12.037 -11.056 2.801 1.00 88.06 229 SER A N 1
ATOM 1779 C CA . SER A 1 229 ? -13.270 -10.404 2.337 1.00 88.06 229 SER A CA 1
ATOM 1780 C C . SER A 1 229 ? -13.840 -11.033 1.062 1.00 88.06 229 SER A C 1
ATOM 1782 O O . SER A 1 229 ? -15.057 -11.046 0.885 1.00 88.06 229 SER A O 1
ATOM 1784 N N . PHE A 1 230 ? -12.989 -11.638 0.230 1.00 88.62 230 PHE A N 1
ATOM 1785 C CA . PHE A 1 230 ? -13.397 -12.414 -0.946 1.00 88.62 230 PHE A CA 1
ATOM 1786 C C . PHE A 1 230 ? -13.621 -13.913 -0.677 1.00 88.62 230 PHE A C 1
ATOM 1788 O O . PHE A 1 230 ? -13.985 -14.649 -1.593 1.00 88.62 230 PHE A O 1
ATOM 1795 N N . GLY A 1 231 ? -13.431 -14.386 0.560 1.00 89.50 231 GLY A N 1
ATOM 1796 C CA . GLY A 1 231 ? -13.578 -15.805 0.905 1.00 89.50 231 GLY A CA 1
ATOM 1797 C C . GLY A 1 231 ? -12.542 -16.716 0.234 1.00 89.50 231 GLY A C 1
ATOM 1798 O O . GLY A 1 231 ? -12.801 -17.899 0.001 1.00 89.50 231 GLY A O 1
ATOM 1799 N N . GLU A 1 232 ? -11.377 -16.175 -0.122 1.00 93.00 232 GLU A N 1
ATOM 1800 C CA . GLU A 1 232 ? -10.317 -16.931 -0.783 1.00 93.00 232 GLU A CA 1
ATOM 1801 C C . GLU A 1 232 ? -9.567 -17.830 0.208 1.00 93.00 232 GLU A C 1
ATOM 1803 O O . GLU A 1 232 ? -9.565 -17.594 1.413 1.00 93.00 232 GLU A O 1
ATOM 1808 N N . TYR A 1 233 ? -8.909 -18.879 -0.292 1.00 91.19 233 TYR A N 1
ATOM 1809 C CA . TYR A 1 233 ? -8.079 -19.787 0.518 1.00 91.19 233 TYR A CA 1
ATOM 1810 C C . TYR A 1 233 ? -8.803 -20.454 1.706 1.00 91.19 233 TYR A C 1
ATOM 1812 O O . TYR A 1 233 ? -8.175 -20.837 2.693 1.00 91.19 233 TYR A O 1
ATOM 1820 N N . GLY A 1 234 ? -10.130 -20.598 1.622 1.00 90.69 234 GLY A N 1
ATOM 1821 C CA . GLY A 1 234 ? -10.949 -21.143 2.708 1.00 90.69 234 GLY A CA 1
ATOM 1822 C C . GLY A 1 234 ? -11.102 -20.195 3.902 1.00 90.69 234 GLY A C 1
ATOM 1823 O O . GLY A 1 234 ? -11.536 -20.631 4.966 1.00 90.69 234 GLY A O 1
ATOM 1824 N N . LEU A 1 235 ? -10.744 -18.918 3.744 1.00 93.19 235 LEU A N 1
ATOM 1825 C CA . LEU A 1 235 ? -10.900 -17.895 4.768 1.00 93.19 235 LEU A CA 1
ATOM 1826 C C . LEU A 1 235 ? -12.371 -17.502 4.910 1.00 93.19 235 LEU A C 1
ATOM 1828 O O . LEU A 1 235 ? -13.105 -17.373 3.933 1.00 93.19 235 LEU A O 1
ATOM 1832 N N . THR A 1 236 ? -12.794 -17.263 6.148 1.00 90.50 236 THR A N 1
ATOM 1833 C CA . THR A 1 236 ? -14.149 -16.807 6.467 1.00 90.50 236 THR A CA 1
ATOM 1834 C C . THR A 1 236 ? -14.097 -15.647 7.443 1.00 90.50 236 THR A C 1
ATOM 1836 O O . THR A 1 236 ? -13.292 -15.661 8.373 1.00 90.50 236 THR A O 1
ATOM 1839 N N . ILE A 1 237 ? -14.999 -14.681 7.283 1.00 88.38 237 ILE A N 1
ATOM 1840 C CA . ILE A 1 237 ? -15.174 -13.591 8.245 1.00 88.38 237 ILE A CA 1
ATOM 1841 C C . ILE A 1 237 ? -15.906 -14.105 9.487 1.00 88.38 237 ILE A C 1
ATOM 1843 O O . ILE A 1 237 ? -17.020 -14.628 9.381 1.00 88.38 237 ILE A O 1
ATOM 1847 N N . ASP A 1 238 ? -15.321 -13.893 10.670 1.00 87.38 238 ASP A N 1
ATOM 1848 C CA . ASP A 1 238 ? -16.070 -13.988 11.922 1.00 87.38 238 ASP A CA 1
ATOM 1849 C C . ASP A 1 238 ? -17.027 -12.797 12.021 1.00 87.38 238 ASP A C 1
ATOM 1851 O O . ASP A 1 238 ? -16.675 -11.713 12.479 1.00 87.38 238 ASP A O 1
ATOM 1855 N N . LYS A 1 239 ? -18.265 -13.001 11.571 1.00 83.25 239 LYS A N 1
ATOM 1856 C CA . LYS A 1 239 ? -19.293 -11.955 11.570 1.00 83.25 239 LYS A CA 1
ATOM 1857 C C . LYS A 1 239 ? -19.719 -11.510 12.966 1.00 83.25 239 LYS A C 1
ATOM 1859 O O . LYS A 1 239 ? -20.416 -10.508 13.057 1.00 83.25 239 LYS A O 1
ATOM 1864 N N . LYS A 1 240 ? -19.376 -12.247 14.029 1.00 84.00 240 LYS A N 1
ATOM 1865 C CA . LYS A 1 240 ? -19.674 -11.834 15.409 1.00 84.00 240 LYS A CA 1
ATOM 1866 C C . LYS A 1 240 ? -18.601 -10.903 15.952 1.00 84.00 240 LYS A C 1
ATOM 1868 O O . LYS A 1 240 ? -18.896 -10.079 16.812 1.00 84.00 240 LYS A O 1
ATOM 1873 N N . ASP A 1 241 ? -17.375 -11.057 15.465 1.00 83.69 241 ASP A N 1
ATOM 1874 C CA . ASP A 1 241 ? -16.219 -10.327 15.958 1.00 83.69 241 ASP A CA 1
ATOM 1875 C C . ASP A 1 241 ? -15.131 -10.152 14.881 1.00 83.69 241 ASP A C 1
ATOM 1877 O O . ASP A 1 241 ? -14.035 -10.711 14.990 1.00 83.69 241 ASP A O 1
ATOM 1881 N N . PRO A 1 242 ? -15.388 -9.353 13.830 1.00 83.44 242 PRO A N 1
ATOM 1882 C CA . PRO A 1 242 ? -14.447 -9.184 12.721 1.00 83.44 242 PRO A CA 1
ATOM 1883 C C . PRO A 1 242 ? -13.133 -8.523 13.164 1.00 83.44 242 PRO A C 1
ATOM 1885 O O . PRO A 1 242 ? -12.087 -8.753 12.564 1.00 83.44 242 PRO A O 1
ATOM 1888 N N . ALA A 1 243 ? -13.175 -7.748 14.251 1.00 84.75 243 ALA A N 1
ATOM 1889 C CA . ALA A 1 243 ? -12.027 -7.092 14.871 1.00 84.75 243 ALA A CA 1
ATOM 1890 C C . ALA A 1 243 ? -11.288 -7.976 15.901 1.00 84.75 243 ALA A C 1
ATOM 1892 O O . ALA A 1 243 ? -10.241 -7.581 16.421 1.00 84.75 243 ALA A O 1
ATOM 1893 N N . GLY A 1 244 ? -11.804 -9.170 16.212 1.00 87.38 244 GLY A N 1
ATOM 1894 C CA . GLY A 1 244 ? -11.259 -10.053 17.246 1.00 87.38 244 GLY A CA 1
ATOM 1895 C C . GLY A 1 244 ? -9.825 -10.499 16.981 1.00 87.38 244 GLY A C 1
ATOM 1896 O O . GLY A 1 244 ? -9.051 -10.707 17.915 1.00 87.38 244 GLY A O 1
ATOM 1897 N N . ILE A 1 245 ? -9.432 -10.595 15.707 1.00 90.06 245 ILE A N 1
ATOM 1898 C CA . ILE A 1 245 ? -8.045 -10.887 15.344 1.00 90.06 245 ILE A CA 1
ATOM 1899 C C . ILE A 1 245 ? -7.098 -9.774 15.791 1.00 90.06 245 ILE A C 1
ATOM 1901 O O . ILE A 1 245 ? -6.024 -10.089 16.288 1.00 90.06 245 ILE A O 1
ATOM 1905 N N . CYS A 1 246 ? -7.503 -8.505 15.703 1.00 89.44 246 CYS A N 1
ATOM 1906 C CA . CYS A 1 246 ? -6.658 -7.370 16.065 1.00 89.44 246 CYS A CA 1
ATOM 1907 C C . CYS A 1 246 ? -6.508 -7.198 17.578 1.00 89.44 246 CYS A C 1
ATOM 1909 O O . CYS A 1 246 ? -5.404 -6.932 18.049 1.00 89.44 246 CYS A O 1
ATOM 1911 N N . ARG A 1 247 ? -7.563 -7.444 18.369 1.00 87.81 247 ARG A N 1
ATOM 1912 C CA . ARG A 1 247 ? -7.477 -7.366 19.844 1.00 87.81 247 ARG A CA 1
ATOM 1913 C C . ARG A 1 247 ? -6.488 -8.358 20.451 1.00 87.81 247 ARG A C 1
ATOM 1915 O O . ARG A 1 247 ? -5.859 -8.064 21.468 1.00 87.81 247 ARG A O 1
ATOM 1922 N N . GLU A 1 248 ? -6.354 -9.523 19.829 1.00 90.56 248 GLU A N 1
ATOM 1923 C CA . GLU A 1 248 ? -5.435 -10.575 20.268 1.00 90.56 248 GLU A CA 1
ATOM 1924 C C . GLU A 1 248 ? -3.975 -10.307 19.886 1.00 90.56 248 GLU A C 1
ATOM 1926 O O . GLU A 1 248 ? -3.088 -11.010 20.369 1.00 90.56 248 GLU A O 1
ATOM 1931 N N . GLN A 1 249 ? -3.701 -9.293 19.057 1.00 93.06 249 GLN A N 1
ATOM 1932 C CA . GLN A 1 249 ? -2.331 -8.971 18.675 1.00 93.06 249 GLN A CA 1
ATOM 1933 C C . GLN A 1 249 ? -1.548 -8.362 19.847 1.00 93.06 249 GLN A C 1
ATOM 1935 O O . GLN A 1 249 ? -2.136 -7.699 20.722 1.00 93.06 249 GLN A O 1
ATOM 1940 N N . PRO A 1 250 ? -0.212 -8.548 19.863 1.00 91.25 250 PRO A N 1
ATOM 1941 C CA . PRO A 1 250 ? 0.676 -7.813 20.755 1.00 91.25 250 PRO A CA 1
ATOM 1942 C C . PRO A 1 250 ? 0.400 -6.303 20.681 1.00 91.25 250 PRO A C 1
ATOM 1944 O O . PRO A 1 250 ? 0.120 -5.811 19.587 1.00 91.25 250 PRO A O 1
ATOM 1947 N N . PRO A 1 251 ? 0.482 -5.554 21.801 1.00 88.69 251 PRO A N 1
ATOM 1948 C CA . PRO A 1 251 ? 0.164 -4.125 21.824 1.00 88.69 251 PRO A CA 1
ATOM 1949 C C . PRO A 1 251 ? 0.855 -3.303 20.731 1.00 88.69 251 PRO A C 1
ATOM 1951 O O . PRO A 1 251 ? 0.237 -2.405 20.173 1.00 88.69 251 PRO A O 1
ATOM 1954 N N . GLU A 1 252 ? 2.096 -3.652 20.390 1.00 90.50 252 GLU A N 1
ATOM 1955 C CA . GLU A 1 252 ? 2.898 -2.993 19.354 1.00 90.50 252 GLU A CA 1
ATOM 1956 C C . GLU A 1 252 ? 2.410 -3.193 17.913 1.00 90.50 252 GLU A C 1
ATOM 1958 O O . GLU A 1 252 ? 2.856 -2.450 17.054 1.00 90.50 252 GLU A O 1
ATOM 1963 N N . TYR A 1 253 ? 1.519 -4.158 17.645 1.00 93.19 253 TYR A N 1
ATOM 1964 C CA . TYR A 1 253 ? 0.983 -4.434 16.301 1.00 93.19 253 TYR A CA 1
ATOM 1965 C C . TYR A 1 253 ? -0.521 -4.169 16.169 1.00 93.19 253 TYR A C 1
ATOM 1967 O O . TYR A 1 253 ? -1.116 -4.415 15.116 1.00 93.19 253 TYR A O 1
ATOM 1975 N N . ARG A 1 254 ? -1.182 -3.728 17.248 1.00 87.88 254 ARG A N 1
ATOM 1976 C CA . ARG A 1 254 ? -2.634 -3.494 17.235 1.00 87.88 254 ARG A CA 1
ATOM 1977 C C . ARG A 1 254 ? -3.009 -2.357 16.298 1.00 87.88 254 ARG A C 1
ATOM 1979 O O . ARG A 1 254 ? -3.954 -2.517 15.529 1.00 87.88 254 ARG A O 1
ATOM 1986 N N . GLY A 1 255 ? -2.249 -1.263 16.330 1.00 81.00 255 GLY A N 1
ATOM 1987 C CA . GLY A 1 255 ? -2.469 -0.113 15.455 1.00 81.00 255 GLY A CA 1
ATOM 1988 C C . GLY A 1 255 ? -2.351 -0.495 13.979 1.00 81.00 255 GLY A C 1
ATOM 1989 O O . GLY A 1 255 ? -3.230 -0.182 13.180 1.00 81.00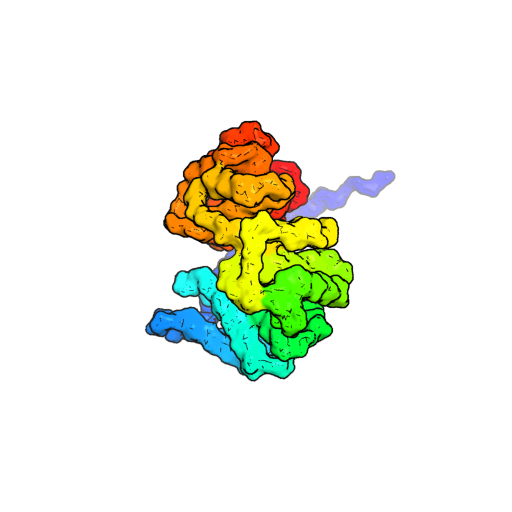 255 GLY A O 1
ATOM 1990 N N . GLU A 1 256 ? -1.322 -1.263 13.621 1.00 87.38 256 GLU A N 1
ATOM 1991 C CA . GLU A 1 256 ? -1.101 -1.783 12.270 1.00 87.38 256 GLU A CA 1
ATOM 1992 C C . GLU A 1 256 ? -2.217 -2.731 11.849 1.00 87.38 256 GLU A C 1
ATOM 1994 O O . GLU A 1 256 ? -2.674 -2.652 10.707 1.00 87.38 256 GLU A O 1
ATOM 1999 N N . CYS A 1 257 ? -2.667 -3.608 12.753 1.00 90.94 257 CYS A N 1
ATOM 2000 C CA . CYS A 1 257 ? -3.771 -4.518 12.481 1.00 90.94 257 CYS A CA 1
ATOM 2001 C C . CYS A 1 257 ? -5.045 -3.745 12.190 1.00 90.94 257 CYS A C 1
ATOM 2003 O O . CYS A 1 257 ? -5.603 -3.903 11.112 1.00 90.94 257 CYS A O 1
ATOM 2005 N N . TYR A 1 258 ? -5.478 -2.860 13.086 1.00 84.44 258 TYR A N 1
ATOM 2006 C CA . TYR A 1 258 ? -6.684 -2.074 12.851 1.00 84.44 258 TYR A CA 1
ATOM 2007 C C . TYR A 1 258 ? -6.563 -1.214 11.590 1.00 84.44 258 TYR A C 1
ATOM 2009 O O . TYR A 1 258 ? -7.498 -1.163 10.792 1.00 84.44 258 TYR A O 1
ATOM 2017 N N . GLY A 1 259 ? -5.395 -0.602 11.363 1.00 79.50 259 GLY A N 1
ATOM 2018 C CA . GLY A 1 259 ? -5.096 0.224 10.189 1.00 79.50 259 GLY A CA 1
ATOM 2019 C C . GLY A 1 259 ? -5.115 -0.526 8.859 1.00 79.50 259 GLY A C 1
ATOM 2020 O O . GLY A 1 259 ? -5.383 0.080 7.818 1.00 79.50 259 GLY A O 1
ATOM 2021 N N . SER A 1 260 ? -4.840 -1.831 8.885 1.00 86.56 260 SER A N 1
ATOM 2022 C CA . SER A 1 260 ? -4.619 -2.648 7.688 1.00 86.56 260 SER A CA 1
ATOM 2023 C C . SER A 1 260 ? -5.690 -3.717 7.466 1.00 86.56 260 SER A C 1
ATOM 2025 O O . SER A 1 260 ? -5.880 -4.123 6.325 1.00 86.56 260 SER A O 1
ATOM 2027 N N . TYR A 1 261 ? -6.399 -4.143 8.516 1.00 86.31 261 TYR A N 1
ATOM 2028 C CA . TYR A 1 261 ? -7.371 -5.244 8.549 1.00 86.31 261 TYR A CA 1
ATOM 2029 C C . TYR A 1 261 ? -8.824 -4.750 8.620 1.00 86.31 261 TYR A C 1
ATOM 2031 O O . TYR A 1 261 ? -9.641 -5.156 9.446 1.00 86.31 261 TYR A O 1
ATOM 2039 N N . LYS A 1 262 ? -9.121 -3.766 7.783 1.00 81.94 262 LYS A N 1
ATOM 2040 C CA . LYS A 1 262 ? -10.342 -2.964 7.862 1.00 81.94 262 LYS A CA 1
ATOM 2041 C C . LYS A 1 262 ? -11.436 -3.435 6.915 1.00 81.94 262 LYS A C 1
ATOM 2043 O O . LYS A 1 262 ? -12.611 -3.337 7.259 1.00 81.94 262 LYS A O 1
ATOM 2048 N N . ARG A 1 263 ? -11.086 -3.982 5.746 1.00 79.56 263 ARG A N 1
ATOM 2049 C CA . ARG A 1 263 ? -12.057 -4.423 4.736 1.00 79.56 263 ARG A CA 1
ATOM 2050 C C . ARG A 1 263 ? -12.908 -5.582 5.225 1.00 79.56 263 ARG A C 1
ATOM 2052 O O . ARG A 1 263 ? -14.042 -5.674 4.799 1.00 79.56 263 ARG A O 1
ATOM 2059 N N . VAL A 1 264 ? -12.430 -6.438 6.119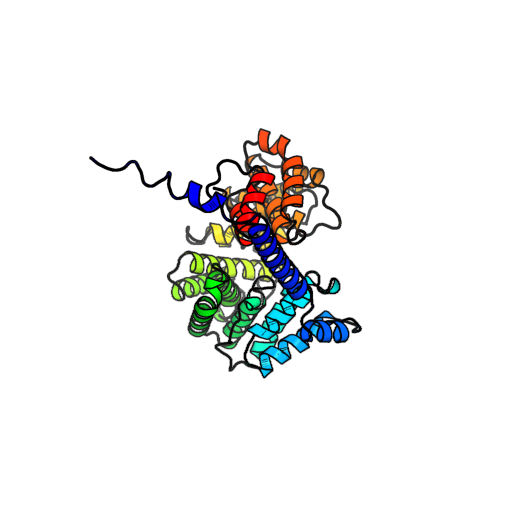 1.00 84.19 264 VAL A N 1
ATOM 2060 C CA . VAL A 1 264 ? -13.217 -7.510 6.744 1.00 84.19 264 VAL A CA 1
ATOM 2061 C C . VAL A 1 264 ? -14.337 -6.934 7.612 1.00 84.19 264 VAL A C 1
ATOM 2063 O O . VAL A 1 264 ? -15.456 -7.453 7.605 1.00 84.19 264 VAL A O 1
ATOM 2066 N N . ILE A 1 265 ? -14.058 -5.839 8.324 1.00 79.75 265 ILE A N 1
ATOM 2067 C CA . ILE A 1 265 ? -15.065 -5.123 9.114 1.00 79.75 265 ILE A CA 1
ATOM 2068 C C . ILE A 1 265 ? -16.065 -4.453 8.164 1.00 79.75 265 ILE A C 1
ATOM 2070 O O . ILE A 1 265 ? -17.271 -4.640 8.316 1.00 79.75 265 ILE A O 1
ATOM 2074 N N . LEU A 1 266 ? -15.569 -3.753 7.138 1.00 78.56 266 LEU A N 1
ATOM 2075 C CA . LEU A 1 266 ? -16.407 -3.044 6.165 1.00 78.56 266 LEU A CA 1
ATOM 2076 C C . LEU A 1 266 ? -17.231 -3.977 5.267 1.00 78.56 266 LEU A C 1
ATOM 2078 O O . LEU A 1 266 ? -18.389 -3.699 5.000 1.00 78.56 266 LEU A O 1
ATOM 2082 N N . ALA A 1 267 ? -16.700 -5.135 4.870 1.00 77.19 267 ALA A N 1
ATOM 2083 C CA . ALA A 1 267 ? -17.398 -6.133 4.052 1.00 77.19 267 ALA A CA 1
ATOM 2084 C C . ALA A 1 267 ? -18.614 -6.749 4.761 1.00 77.19 267 ALA A C 1
ATOM 2086 O O . ALA A 1 267 ? -19.423 -7.439 4.139 1.00 77.19 267 ALA A O 1
ATOM 2087 N N . SER A 1 268 ? -18.742 -6.522 6.069 1.00 70.56 268 SER A N 1
ATOM 2088 C CA . SER A 1 268 ? -19.914 -6.929 6.839 1.00 70.56 268 SER A CA 1
ATOM 2089 C C . SER A 1 268 ? -21.045 -5.893 6.800 1.00 70.56 268 SER A C 1
ATOM 2091 O O . SER A 1 268 ? -22.118 -6.154 7.345 1.00 70.56 268 SER A O 1
ATOM 2093 N N . VAL A 1 269 ? -20.830 -4.749 6.142 1.00 75.44 269 VAL A N 1
ATOM 2094 C CA . VAL A 1 269 ? -21.782 -3.644 6.000 1.00 75.44 269 VAL A CA 1
ATOM 2095 C C . VAL A 1 269 ? -22.016 -3.352 4.515 1.00 75.44 269 VAL A C 1
ATOM 2097 O O . VAL A 1 269 ? -21.136 -3.533 3.678 1.00 75.44 269 VAL A O 1
ATOM 2100 N N . ALA A 1 270 ? -23.245 -2.974 4.157 1.00 71.00 270 ALA A N 1
ATOM 2101 C CA . ALA A 1 270 ? -23.547 -2.566 2.790 1.00 71.00 270 ALA A CA 1
ATOM 2102 C C . ALA A 1 270 ? -22.936 -1.176 2.533 1.00 71.00 270 ALA A C 1
ATOM 2104 O O . ALA A 1 270 ? -23.186 -0.285 3.349 1.00 71.00 270 ALA A O 1
ATOM 2105 N N . PRO A 1 271 ? -22.202 -0.970 1.421 1.00 70.06 271 PRO A N 1
ATOM 2106 C CA . PRO A 1 271 ? -21.640 0.337 1.099 1.00 70.06 271 PRO A CA 1
ATOM 2107 C C . PRO A 1 271 ? -22.730 1.406 1.065 1.00 70.06 271 PRO A C 1
ATOM 2109 O O . PRO A 1 271 ? -23.779 1.204 0.442 1.00 70.06 271 PRO A O 1
ATOM 2112 N N . SER A 1 272 ? -22.475 2.540 1.711 1.00 71.25 272 SER A N 1
ATOM 2113 C CA . SER A 1 272 ? -23.403 3.665 1.758 1.00 71.25 272 SER A CA 1
ATOM 2114 C C . SER A 1 272 ? -22.710 4.939 1.275 1.00 71.25 272 SER A C 1
ATOM 2116 O O . SER A 1 272 ? -21.575 5.203 1.660 1.00 71.25 272 SER A O 1
ATOM 2118 N N . PRO A 1 273 ? -23.376 5.784 0.467 1.00 66.56 273 PRO A N 1
ATOM 2119 C CA . PRO A 1 273 ? -22.879 7.135 0.210 1.00 66.56 273 PRO A CA 1
ATOM 2120 C C . PRO A 1 273 ? -22.972 8.031 1.460 1.00 66.56 273 PRO A C 1
ATOM 2122 O O . PRO A 1 273 ? -22.360 9.093 1.502 1.00 66.56 273 PRO A O 1
ATOM 2125 N N . ASP A 1 274 ? -23.746 7.617 2.469 1.00 75.19 274 ASP A N 1
ATOM 2126 C CA . ASP A 1 274 ? -23.834 8.257 3.779 1.00 75.19 274 ASP A CA 1
ATOM 2127 C C . ASP A 1 274 ? -22.947 7.504 4.779 1.00 75.19 274 ASP A C 1
ATOM 2129 O O . ASP A 1 274 ? -23.300 6.419 5.261 1.00 75.19 274 ASP A O 1
ATOM 2133 N N . PHE A 1 275 ? -21.802 8.109 5.088 1.00 77.25 275 PHE A N 1
ATOM 2134 C CA . PHE A 1 275 ? -20.829 7.606 6.052 1.00 77.25 275 PHE A CA 1
ATOM 2135 C C . PHE A 1 275 ? -21.416 7.448 7.462 1.00 77.25 275 PHE A C 1
ATOM 2137 O O . PHE A 1 275 ? -21.061 6.512 8.178 1.00 77.25 275 PHE A O 1
ATOM 2144 N N . GLY A 1 276 ? -22.329 8.328 7.874 1.00 76.00 276 GLY A N 1
ATOM 2145 C CA . GLY A 1 276 ? -22.969 8.251 9.185 1.00 76.00 276 GLY A CA 1
ATOM 2146 C C . GLY A 1 276 ? -23.812 7.019 9.338 1.00 76.00 276 GLY A C 1
ATOM 2147 O O . GLY A 1 276 ? -23.725 6.321 10.347 1.00 76.00 276 GLY A O 1
ATOM 2148 N N . ALA A 1 277 ? -24.602 6.736 8.307 1.00 79.25 277 ALA A N 1
ATOM 2149 C CA . ALA A 1 277 ? -25.391 5.520 8.245 1.00 79.25 277 ALA A CA 1
ATOM 2150 C C . ALA A 1 277 ? -24.493 4.270 8.276 1.00 79.25 277 ALA A C 1
ATOM 2152 O O . ALA A 1 277 ? -24.808 3.302 8.976 1.00 79.25 277 ALA A O 1
ATOM 2153 N N . GLU A 1 278 ? -23.354 4.294 7.577 1.00 83.94 278 GLU A N 1
ATOM 2154 C CA . GLU A 1 278 ? -22.401 3.180 7.568 1.00 83.94 278 GLU A CA 1
ATOM 2155 C C . GLU A 1 278 ? -21.743 2.977 8.939 1.00 83.94 278 GLU A C 1
ATOM 2157 O O . GLU A 1 278 ? -21.796 1.880 9.497 1.00 83.94 278 GLU A O 1
ATOM 2162 N N . MET A 1 279 ? -21.226 4.043 9.553 1.00 84.69 279 MET A N 1
ATOM 2163 C CA . MET A 1 279 ? -20.635 3.988 10.891 1.00 84.69 279 MET A CA 1
ATOM 2164 C C . MET A 1 279 ? -21.645 3.604 11.971 1.00 84.69 279 MET A C 1
ATOM 2166 O O . MET A 1 279 ? -21.323 2.789 12.835 1.00 84.69 279 MET A O 1
ATOM 2170 N N . ALA A 1 280 ? -22.873 4.125 11.919 1.00 82.25 280 ALA A N 1
ATOM 2171 C CA . ALA A 1 280 ? -23.937 3.730 12.838 1.00 82.25 280 ALA A CA 1
ATOM 2172 C C . ALA A 1 280 ? -24.263 2.235 12.699 1.00 82.25 280 ALA A C 1
ATOM 2174 O O . ALA A 1 280 ? -24.470 1.544 13.699 1.00 82.25 280 ALA A O 1
ATOM 2175 N N . THR A 1 281 ? -24.242 1.710 11.470 1.00 84.56 281 THR A N 1
ATOM 2176 C CA . THR A 1 281 ? -24.424 0.277 11.214 1.00 84.56 281 THR A CA 1
ATOM 2177 C C . THR A 1 281 ? -23.271 -0.539 11.795 1.00 84.56 281 THR A C 1
ATOM 2179 O O . THR A 1 281 ? -23.521 -1.515 12.500 1.00 84.56 281 THR A O 1
ATOM 2182 N N . ILE A 1 282 ? -22.018 -0.118 11.585 1.00 84.88 282 ILE A N 1
ATOM 2183 C CA . ILE A 1 282 ? -20.829 -0.753 12.178 1.00 84.88 282 ILE A CA 1
ATOM 2184 C C . ILE A 1 282 ? -20.939 -0.782 13.706 1.00 84.88 282 ILE A C 1
ATOM 2186 O O . ILE A 1 282 ? -20.774 -1.838 14.313 1.00 84.88 282 ILE A O 1
ATOM 2190 N N . GLN A 1 283 ? -21.256 0.350 14.338 1.00 84.94 283 GLN A N 1
ATOM 2191 C CA . GLN A 1 283 ? -21.393 0.447 15.794 1.00 84.94 283 GLN A CA 1
ATOM 2192 C C . GLN A 1 283 ? -22.541 -0.420 16.325 1.00 84.94 283 GLN A C 1
ATOM 2194 O O . GLN A 1 283 ? -22.419 -1.015 17.394 1.00 84.94 283 GLN A O 1
ATOM 2199 N N . SER A 1 284 ? -23.640 -0.532 15.574 1.00 84.25 284 SER A N 1
ATOM 2200 C CA . SER A 1 284 ? -24.768 -1.393 15.933 1.00 84.25 284 SER A CA 1
ATOM 2201 C C . SER A 1 284 ? -24.439 -2.880 15.803 1.00 84.25 284 SER A C 1
ATOM 2203 O O . SER A 1 284 ? -24.886 -3.671 16.632 1.00 84.25 284 SER A O 1
ATOM 2205 N N . LEU A 1 285 ? -23.712 -3.282 14.758 1.00 82.50 285 LEU A N 1
ATOM 2206 C CA . LEU A 1 285 ? -23.317 -4.677 14.545 1.00 82.50 285 LEU A CA 1
ATOM 2207 C C . LEU A 1 285 ? -22.200 -5.099 15.506 1.00 82.50 285 LEU A C 1
ATOM 2209 O O . LEU A 1 285 ? -22.153 -6.255 15.927 1.00 82.50 285 LEU A O 1
ATOM 2213 N N . TYR A 1 286 ? -21.336 -4.154 15.883 1.00 82.62 286 TYR A N 1
ATOM 2214 C CA . TYR A 1 286 ? -20.131 -4.388 16.673 1.00 82.62 286 TYR A CA 1
ATOM 2215 C C . TYR A 1 286 ? -20.029 -3.412 17.858 1.00 82.62 286 TYR A C 1
ATOM 2217 O O . TYR A 1 286 ? -19.123 -2.579 17.911 1.00 82.62 286 TYR A O 1
ATOM 2225 N N . PRO A 1 287 ? -20.907 -3.528 18.873 1.00 81.62 287 PRO A N 1
ATOM 2226 C CA . PRO A 1 287 ? -20.961 -2.579 19.992 1.00 81.62 287 PRO A CA 1
ATOM 2227 C C . PRO A 1 287 ? -19.715 -2.594 20.894 1.00 81.62 287 PRO A C 1
ATOM 2229 O O . PRO A 1 287 ? -19.535 -1.698 21.711 1.00 81.62 287 PRO A O 1
ATOM 2232 N N . ASN A 1 288 ? -18.856 -3.609 20.757 1.00 80.81 288 ASN A N 1
ATOM 2233 C CA . ASN A 1 288 ? -17.645 -3.785 21.561 1.00 80.81 288 ASN A CA 1
ATOM 2234 C C . ASN A 1 288 ? -16.369 -3.280 20.865 1.00 80.81 288 ASN A C 1
ATOM 2236 O O . ASN A 1 288 ? -15.273 -3.563 21.352 1.00 80.81 288 ASN A O 1
ATOM 2240 N N . LEU A 1 289 ? -16.476 -2.597 19.718 1.00 79.94 289 LEU A N 1
ATOM 2241 C CA . LEU A 1 289 ? -15.308 -1.971 19.097 1.00 79.94 289 LEU A CA 1
ATOM 2242 C C . LEU A 1 289 ? -14.751 -0.885 20.017 1.00 79.94 289 LEU A C 1
ATOM 2244 O O . LEU A 1 289 ? -15.486 -0.040 20.528 1.00 79.94 289 LEU A O 1
ATOM 2248 N N . ASP A 1 290 ? -13.438 -0.915 20.226 1.00 80.69 290 ASP A N 1
ATOM 2249 C CA . ASP A 1 290 ? -12.760 0.124 20.987 1.00 80.69 290 ASP A CA 1
ATOM 2250 C C . ASP A 1 290 ? -12.688 1.442 20.191 1.00 80.69 290 ASP A C 1
ATOM 2252 O O . ASP A 1 290 ? -12.885 1.497 18.973 1.00 80.69 290 ASP A O 1
ATOM 2256 N N . LYS A 1 291 ? -12.417 2.540 20.905 1.00 83.62 291 LYS A N 1
ATOM 2257 C CA . LYS A 1 291 ? -12.355 3.885 20.318 1.00 83.62 291 LYS A CA 1
ATOM 2258 C C . LYS A 1 291 ? -11.300 3.992 19.213 1.00 83.62 291 LYS A C 1
ATOM 2260 O O . LYS A 1 291 ? -11.524 4.702 18.240 1.00 83.62 291 LYS A O 1
ATOM 2265 N N . GLU A 1 292 ? -10.163 3.320 19.368 1.00 79.81 292 GLU A N 1
ATOM 2266 C CA . GLU A 1 292 ? -9.066 3.350 18.397 1.00 79.81 292 GLU A CA 1
ATOM 2267 C C . GLU A 1 292 ? -9.495 2.712 17.072 1.00 79.81 292 GLU A C 1
ATOM 2269 O O . GLU A 1 292 ? -9.326 3.308 16.010 1.00 79.81 292 GLU A O 1
ATOM 2274 N N . THR A 1 293 ? -10.175 1.569 17.143 1.00 79.75 293 THR A N 1
ATOM 2275 C CA . THR A 1 293 ? -10.754 0.893 15.980 1.00 79.75 293 THR A CA 1
ATOM 2276 C C . THR A 1 293 ? -11.755 1.789 15.261 1.00 79.75 293 THR A C 1
ATOM 2278 O O . THR A 1 293 ? -11.718 1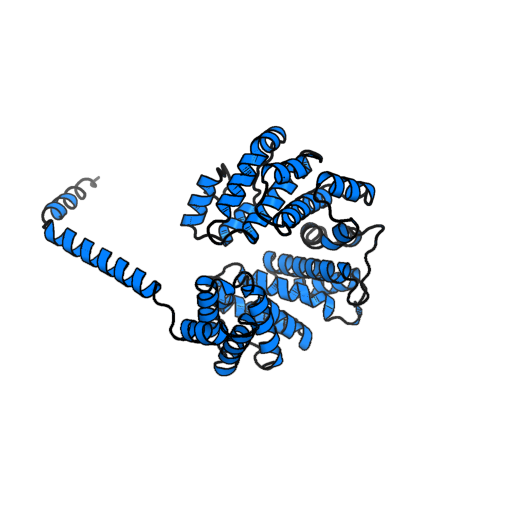.905 14.039 1.00 79.75 293 THR A O 1
ATOM 2281 N N . LEU A 1 294 ? -12.638 2.461 16.007 1.00 85.50 294 LEU A N 1
ATOM 2282 C CA . LEU A 1 294 ? -13.628 3.366 15.419 1.00 85.50 294 LEU A CA 1
ATOM 2283 C C . LEU A 1 294 ? -12.972 4.552 14.698 1.00 85.50 294 LEU A C 1
ATOM 2285 O O . LEU A 1 294 ? -13.427 4.923 13.619 1.00 85.50 294 LEU A O 1
ATOM 2289 N N . LEU A 1 295 ? -11.895 5.118 15.256 1.00 86.50 295 LEU A N 1
ATOM 2290 C CA . LEU A 1 295 ? -11.129 6.197 14.619 1.00 86.50 295 LEU A CA 1
ATOM 2291 C C . LEU A 1 295 ? -10.516 5.737 13.288 1.00 86.50 295 LEU A C 1
ATOM 2293 O O . LEU A 1 295 ? -10.627 6.433 12.281 1.00 86.50 295 LEU A O 1
ATOM 2297 N N . VAL A 1 296 ? -9.932 4.540 13.262 1.00 83.94 296 VAL A N 1
ATOM 2298 C CA . VAL A 1 296 ? -9.326 3.964 12.054 1.00 83.94 296 VAL A CA 1
ATOM 2299 C C . VAL A 1 296 ? -10.366 3.617 10.983 1.00 83.94 296 VAL A C 1
ATOM 2301 O O . VAL A 1 296 ? -10.135 3.841 9.789 1.00 83.94 296 VAL A O 1
ATOM 2304 N N . LEU A 1 297 ? -11.522 3.084 11.384 1.00 84.62 297 LEU A N 1
ATOM 2305 C CA . LEU A 1 297 ? -12.630 2.809 10.466 1.00 84.62 297 LEU A CA 1
ATOM 2306 C C . LEU A 1 297 ? -13.189 4.103 9.874 1.00 84.62 297 LEU A C 1
ATOM 2308 O O . LEU A 1 297 ? -13.407 4.163 8.666 1.00 84.62 297 LEU A O 1
ATOM 2312 N N . ALA A 1 298 ? -13.329 5.151 10.692 1.00 88.12 298 ALA A N 1
ATOM 2313 C CA . ALA A 1 298 ? -13.759 6.464 10.226 1.00 88.12 298 ALA A CA 1
ATOM 2314 C C . ALA A 1 298 ? -12.808 7.023 9.156 1.00 88.12 298 ALA A C 1
ATOM 2316 O O . ALA A 1 298 ? -13.245 7.417 8.077 1.00 88.12 298 ALA A O 1
ATOM 2317 N N . HIS A 1 299 ? -11.499 6.981 9.418 1.00 88.62 299 HIS A N 1
ATOM 2318 C CA . HIS A 1 299 ? -10.475 7.363 8.440 1.00 88.62 299 HIS A CA 1
ATOM 2319 C C . HIS A 1 299 ? -10.561 6.544 7.148 1.00 88.62 299 HIS A C 1
ATOM 2321 O O . HIS A 1 299 ? -10.510 7.071 6.040 1.00 88.62 299 HIS A O 1
ATOM 2327 N N . THR A 1 300 ? -10.775 5.240 7.274 1.00 84.38 300 THR A N 1
ATOM 2328 C CA . THR A 1 300 ? -10.834 4.342 6.122 1.00 84.38 300 THR A CA 1
ATOM 2329 C C . THR A 1 300 ? -12.032 4.589 5.225 1.00 84.38 300 THR A C 1
ATOM 2331 O O . THR A 1 300 ? -11.871 4.636 4.011 1.00 84.38 300 THR A O 1
ATOM 2334 N N . LEU A 1 301 ? -13.219 4.739 5.800 1.00 84.94 301 LEU A N 1
ATOM 2335 C CA . LEU A 1 301 ? -14.419 5.009 5.020 1.00 84.94 301 LEU A CA 1
ATOM 2336 C C . LEU A 1 301 ? -14.317 6.359 4.303 1.00 84.94 301 LEU A C 1
ATOM 2338 O O . LEU A 1 301 ? -14.701 6.455 3.143 1.00 84.94 301 LEU A O 1
ATOM 2342 N N . GLY A 1 302 ? -13.721 7.373 4.944 1.00 88.56 302 GLY A N 1
ATOM 2343 C CA . GLY A 1 302 ? -13.393 8.631 4.272 1.00 88.56 302 GLY A CA 1
ATOM 2344 C C . GLY A 1 302 ? -12.464 8.414 3.071 1.00 88.56 302 GLY A C 1
ATOM 2345 O O . GLY A 1 302 ? -12.733 8.897 1.972 1.00 88.56 302 GLY A O 1
ATOM 2346 N N . TYR A 1 303 ? -11.401 7.624 3.240 1.00 87.81 303 TYR A N 1
ATOM 2347 C CA . TYR A 1 303 ? -10.501 7.262 2.140 1.00 87.81 303 TYR A CA 1
ATOM 2348 C C . TYR A 1 303 ? -11.227 6.533 0.996 1.00 87.81 303 TYR A C 1
ATOM 2350 O O . TYR A 1 303 ? -11.036 6.877 -0.175 1.00 87.81 303 TYR A O 1
ATOM 2358 N N . ASP A 1 304 ? -12.070 5.550 1.316 1.00 82.38 304 ASP A N 1
ATOM 2359 C CA . ASP A 1 304 ? -12.805 4.766 0.324 1.00 82.38 304 ASP A CA 1
ATOM 2360 C C . ASP A 1 304 ? -13.854 5.617 -0.407 1.00 82.38 304 ASP A C 1
ATOM 2362 O O . ASP A 1 304 ? -13.990 5.471 -1.623 1.00 82.38 304 ASP A O 1
ATOM 2366 N N . ALA A 1 305 ? -14.518 6.552 0.283 1.00 84.19 305 ALA A N 1
ATOM 2367 C CA . ALA A 1 305 ? -15.470 7.493 -0.307 1.00 84.19 305 ALA A CA 1
ATOM 2368 C C . ALA A 1 305 ? -14.803 8.438 -1.319 1.00 84.19 305 ALA A C 1
ATOM 2370 O O . ALA A 1 305 ? -15.351 8.692 -2.392 1.00 84.19 305 ALA A O 1
ATOM 2371 N N . ALA A 1 306 ? -13.590 8.916 -1.025 1.00 87.00 306 ALA A N 1
ATOM 2372 C CA . ALA A 1 306 ? -12.814 9.699 -1.984 1.00 87.00 306 ALA A CA 1
ATOM 2373 C C . ALA A 1 306 ? -12.319 8.840 -3.162 1.00 87.00 306 ALA A C 1
ATOM 2375 O O . ALA A 1 306 ? -12.314 9.309 -4.300 1.00 87.00 306 ALA A O 1
ATOM 2376 N N . THR A 1 307 ? -11.924 7.589 -2.912 1.00 81.62 307 THR A N 1
ATOM 2377 C CA . THR A 1 307 ? -11.298 6.714 -3.920 1.00 81.62 307 THR A CA 1
ATOM 2378 C C . THR A 1 307 ? -12.303 6.120 -4.910 1.00 81.62 307 THR A C 1
ATOM 2380 O O . THR A 1 307 ? -12.025 6.080 -6.103 1.00 81.62 307 THR A O 1
ATOM 2383 N N . HIS A 1 308 ? -13.483 5.694 -4.454 1.00 75.31 308 HIS A N 1
ATOM 2384 C CA . HIS A 1 308 ? -14.466 4.976 -5.283 1.00 75.31 308 HIS A CA 1
ATOM 2385 C C . HIS A 1 308 ? -15.601 5.873 -5.801 1.00 75.31 308 HIS A C 1
ATOM 2387 O O . HIS A 1 308 ? -16.668 5.387 -6.187 1.00 75.31 308 HIS A O 1
ATOM 2393 N N . ARG A 1 309 ? -15.396 7.194 -5.804 1.00 77.31 309 ARG A N 1
ATOM 2394 C CA . ARG A 1 309 ? -16.386 8.154 -6.301 1.00 77.31 309 ARG A CA 1
ATOM 2395 C C . ARG A 1 309 ? -16.594 8.014 -7.809 1.00 77.31 309 ARG A C 1
ATOM 2397 O O . ARG A 1 309 ? -15.657 7.782 -8.567 1.00 77.31 309 ARG A O 1
ATOM 2404 N N . SER A 1 310 ? -17.829 8.229 -8.252 1.00 70.12 310 SER A N 1
ATOM 2405 C CA . SER A 1 310 ? -18.152 8.366 -9.674 1.00 70.12 310 SER A CA 1
ATOM 2406 C C . SER A 1 310 ? -18.277 9.845 -10.031 1.00 70.12 310 SER A C 1
ATOM 2408 O O . SER A 1 310 ? -19.187 10.519 -9.558 1.00 70.12 310 SER A O 1
ATOM 2410 N N . GLY A 1 311 ? -17.384 10.340 -10.888 1.00 79.31 311 GLY A N 1
ATOM 2411 C CA . GLY A 1 311 ? -17.409 11.723 -11.372 1.00 79.31 311 GLY A CA 1
ATOM 2412 C C . GLY A 1 311 ? -16.717 12.746 -10.455 1.00 79.31 311 GLY A C 1
ATOM 2413 O O . GLY A 1 311 ? -15.997 12.374 -9.524 1.00 79.31 311 GLY A O 1
ATOM 2414 N N . PRO A 1 312 ? -16.875 14.052 -10.753 1.00 83.62 312 PRO A N 1
ATOM 2415 C CA . PRO A 1 312 ? -16.255 15.125 -9.980 1.00 83.62 312 PRO A CA 1
ATOM 2416 C C . PRO A 1 312 ? -16.724 15.129 -8.514 1.00 83.62 312 PRO A C 1
ATOM 2418 O O . PRO A 1 312 ? -17.904 14.888 -8.261 1.00 83.62 312 PRO A O 1
ATOM 2421 N N . PRO A 1 313 ? -15.833 15.417 -7.547 1.00 86.62 313 PRO A N 1
ATOM 2422 C CA . PRO A 1 313 ? -16.190 15.427 -6.131 1.00 86.62 313 PRO A CA 1
ATOM 2423 C C . PRO A 1 313 ? -17.117 16.598 -5.774 1.00 86.62 313 PRO A C 1
ATOM 2425 O O . PRO A 1 313 ? -16.817 17.755 -6.071 1.00 86.62 313 PRO A O 1
ATOM 2428 N N . ASP A 1 314 ? -18.205 16.288 -5.070 1.00 91.12 314 ASP A N 1
ATOM 2429 C CA . ASP A 1 314 ? -18.996 17.258 -4.312 1.00 91.12 314 ASP A CA 1
ATOM 2430 C C . ASP A 1 314 ? -18.405 17.358 -2.897 1.00 91.12 314 ASP A C 1
ATOM 2432 O O . ASP A 1 314 ? -18.638 16.503 -2.040 1.00 91.12 314 ASP A O 1
ATOM 2436 N N . TYR A 1 315 ? -17.550 18.360 -2.681 1.00 92.31 315 TYR A N 1
ATOM 2437 C CA . TYR A 1 315 ? -16.794 18.503 -1.435 1.00 92.31 315 TYR A CA 1
ATOM 2438 C C . TYR A 1 315 ? -17.685 18.801 -0.225 1.00 92.31 315 TYR A C 1
ATOM 2440 O O . TYR A 1 315 ? -17.357 18.353 0.873 1.00 92.31 315 TYR A O 1
ATOM 2448 N N . ASP A 1 316 ? -18.798 19.511 -0.426 1.00 90.88 316 ASP A N 1
ATOM 2449 C CA . ASP A 1 316 ? -19.754 19.820 0.638 1.00 90.88 316 ASP A CA 1
ATOM 2450 C C . ASP A 1 316 ? -20.524 18.560 1.042 1.00 90.88 316 ASP A C 1
ATOM 2452 O O . ASP A 1 316 ? -20.651 18.260 2.228 1.00 90.88 316 ASP A O 1
ATOM 2456 N N . ALA A 1 317 ? -20.987 17.768 0.069 1.00 88.62 317 ALA A N 1
ATOM 2457 C CA . ALA A 1 317 ? -21.652 16.501 0.363 1.00 88.62 317 ALA A CA 1
ATOM 2458 C C . ALA A 1 317 ? -20.708 15.509 1.065 1.00 88.62 317 ALA A C 1
ATOM 2460 O O . ALA A 1 317 ? -21.103 14.860 2.037 1.00 88.62 317 ALA A O 1
ATOM 2461 N N . LEU A 1 318 ? -19.452 15.412 0.614 1.00 88.75 318 LEU A N 1
ATOM 2462 C CA . LEU A 1 318 ? -18.452 14.529 1.219 1.00 88.75 318 LEU A CA 1
ATOM 2463 C C . LEU A 1 318 ? -18.107 14.951 2.651 1.00 88.75 318 LEU A C 1
ATOM 2465 O O . LEU A 1 318 ? -18.125 14.105 3.546 1.00 88.75 318 LEU A O 1
ATOM 2469 N N . SER A 1 319 ? -17.835 16.236 2.896 1.00 89.06 319 SER A N 1
ATOM 2470 C CA . SER A 1 319 ? -17.541 16.720 4.251 1.00 89.06 319 SER A CA 1
ATOM 2471 C C . SER A 1 319 ? -18.746 16.539 5.176 1.00 89.06 319 SER A C 1
ATOM 2473 O O . SER A 1 319 ? -18.596 16.047 6.295 1.00 89.06 319 SER A O 1
ATOM 2475 N N . HIS A 1 320 ? -19.958 16.829 4.694 1.00 85.88 320 HIS A N 1
ATOM 2476 C CA . HIS A 1 320 ? -21.176 16.677 5.481 1.00 85.88 320 HIS A CA 1
ATOM 2477 C C . HIS A 1 320 ? -21.490 15.213 5.802 1.00 85.88 320 HIS A C 1
ATOM 2479 O O . HIS A 1 320 ? -21.971 14.919 6.896 1.00 85.88 320 HIS A O 1
ATOM 2485 N N . SER A 1 321 ? -21.157 14.280 4.903 1.00 83.75 321 SER A N 1
ATOM 2486 C CA . SER A 1 321 ? -21.308 12.846 5.172 1.00 83.75 321 SER A CA 1
ATOM 2487 C C . SER A 1 321 ? -20.512 12.406 6.407 1.00 83.75 321 SER A C 1
ATOM 2489 O O . SER A 1 321 ? -20.998 11.574 7.168 1.00 83.75 321 SER A O 1
ATOM 2491 N N . CYS A 1 322 ? -19.356 13.028 6.680 1.00 84.75 322 CYS A N 1
ATOM 2492 C CA . CYS A 1 322 ? -18.576 12.781 7.892 1.00 84.75 322 CYS A CA 1
ATOM 2493 C C . CYS A 1 322 ? -19.227 13.368 9.158 1.00 84.75 322 CYS A C 1
ATOM 2495 O O . CYS A 1 322 ? -18.945 12.899 10.259 1.00 84.75 322 CYS A O 1
ATOM 2497 N N . ALA A 1 323 ? -20.040 14.427 9.053 1.00 73.62 323 ALA A N 1
ATOM 2498 C CA . ALA A 1 323 ? -20.548 15.211 10.194 1.00 73.62 323 ALA A CA 1
ATOM 2499 C C . ALA A 1 323 ? -21.692 14.529 10.970 1.00 73.62 323 ALA A C 1
ATOM 2501 O O . ALA A 1 323 ? -22.173 15.034 11.984 1.00 73.62 323 ALA A O 1
ATOM 2502 N N . THR A 1 324 ? -22.129 13.374 10.491 1.00 69.62 324 THR A N 1
ATOM 2503 C CA . THR A 1 324 ? -23.243 12.565 10.998 1.00 69.62 324 THR A CA 1
ATOM 2504 C C . THR A 1 324 ? -22.872 11.680 12.200 1.00 69.62 324 THR A C 1
ATOM 2506 O O . THR A 1 324 ? -23.750 11.053 12.793 1.00 69.62 324 THR A O 1
ATOM 2509 N N . VAL A 1 325 ? -21.594 11.643 12.598 1.00 68.31 325 VAL A N 1
ATOM 2510 C CA . VAL A 1 325 ? -21.072 10.862 13.737 1.00 68.31 325 VAL A CA 1
ATOM 2511 C C . VAL A 1 325 ? -20.507 11.754 14.853 1.00 68.31 325 VAL A C 1
ATOM 2513 O O . VAL A 1 325 ? -20.439 12.974 14.726 1.00 68.31 325 VAL A O 1
ATOM 2516 N N . ASP A 1 326 ? -20.068 11.143 15.962 1.00 77.75 326 ASP A N 1
ATOM 2517 C CA . ASP A 1 326 ? -19.345 11.834 17.040 1.00 77.75 326 ASP A CA 1
ATOM 2518 C C . ASP A 1 326 ? -18.186 12.693 16.490 1.00 77.75 326 ASP A C 1
ATOM 2520 O O . ASP A 1 326 ? -17.404 12.263 15.641 1.00 77.75 326 ASP A O 1
ATOM 2524 N N . THR A 1 327 ? -18.053 13.905 17.031 1.00 71.06 327 THR A N 1
ATOM 2525 C CA . THR A 1 327 ? -16.991 14.887 16.772 1.00 71.06 327 THR A CA 1
ATOM 2526 C C . THR A 1 327 ? -15.577 14.308 16.655 1.00 71.06 327 THR A C 1
ATOM 2528 O O . THR A 1 327 ? -14.804 14.764 15.814 1.00 71.06 327 THR A O 1
ATOM 2531 N N . ALA A 1 328 ? -15.223 13.292 17.451 1.00 75.06 328 ALA A N 1
ATOM 2532 C CA . ALA A 1 328 ? -13.901 12.665 17.380 1.00 75.06 328 ALA A CA 1
ATOM 2533 C C . ALA A 1 328 ? -13.689 11.836 16.095 1.00 75.06 328 ALA A C 1
ATOM 2535 O O . ALA A 1 328 ? -12.566 11.733 15.605 1.00 75.06 328 ALA A O 1
ATOM 2536 N N . LEU A 1 329 ? -14.760 11.258 15.547 1.00 86.31 329 LEU A N 1
ATOM 2537 C CA . LEU A 1 329 ? -14.747 10.463 14.316 1.00 86.31 329 LEU A CA 1
ATOM 2538 C C . LEU A 1 329 ? -14.830 11.352 13.069 1.00 86.31 329 LEU A C 1
ATOM 2540 O O . LEU A 1 329 ? -14.223 11.020 12.053 1.00 86.31 329 LEU A O 1
ATOM 2544 N N . TYR A 1 330 ? -15.502 12.506 13.170 1.00 87.88 330 TYR A N 1
ATOM 2545 C CA . TYR A 1 330 ? -15.581 13.502 12.095 1.00 87.88 330 TYR A CA 1
ATOM 2546 C C . TYR A 1 330 ? -14.194 13.878 11.554 1.00 87.88 330 TYR A C 1
ATOM 2548 O O . TYR A 1 330 ? -13.940 13.774 10.355 1.00 87.88 330 TYR A O 1
ATOM 2556 N N . GLY A 1 331 ? -13.268 14.249 12.447 1.00 89.62 331 GLY A N 1
ATOM 2557 C CA . GLY A 1 331 ? -11.912 14.637 12.052 1.00 89.62 331 GLY A CA 1
ATOM 2558 C C . GLY A 1 331 ? -11.156 13.517 11.336 1.00 89.62 331 GLY A C 1
ATOM 2559 O O . GLY A 1 331 ? -10.496 13.768 10.333 1.00 89.62 331 GLY A O 1
ATOM 2560 N N . GLN A 1 332 ? -11.301 12.274 11.805 1.00 90.44 332 GLN A N 1
ATOM 2561 C CA . GLN A 1 332 ? -10.675 11.118 11.160 1.00 90.44 332 GLN A CA 1
ATOM 2562 C C . GLN A 1 332 ? -11.257 10.848 9.773 1.00 90.44 332 GLN A C 1
ATOM 2564 O O . GLN A 1 332 ? -10.500 10.603 8.841 1.00 90.44 332 GLN A O 1
ATOM 2569 N N . CYS A 1 333 ? -12.575 10.955 9.605 1.00 91.06 333 CYS A N 1
ATOM 2570 C CA . CYS A 1 333 ? -13.226 10.803 8.304 1.00 91.06 333 CYS A CA 1
ATOM 2571 C C . CYS A 1 333 ? -12.731 11.839 7.283 1.00 91.06 333 CYS A C 1
ATOM 2573 O O . CYS A 1 333 ? -12.357 11.475 6.167 1.00 91.06 333 CYS A O 1
ATOM 2575 N N . VAL A 1 334 ? -12.628 13.113 7.681 1.00 92.94 334 VAL A N 1
ATOM 2576 C CA . VAL A 1 334 ? -12.095 14.175 6.809 1.00 92.94 334 VAL A CA 1
ATOM 2577 C C . VAL A 1 334 ? -10.624 13.932 6.453 1.00 92.94 334 VAL A C 1
ATOM 2579 O O . VAL A 1 334 ? -10.248 14.077 5.291 1.00 92.94 334 VAL A O 1
ATOM 2582 N N . GLN A 1 335 ? -9.801 13.500 7.413 1.00 93.38 335 GLN A N 1
ATOM 2583 C CA . GLN A 1 335 ? -8.406 13.111 7.159 1.00 93.38 335 GLN A CA 1
ATOM 2584 C C . GLN A 1 335 ? -8.316 11.937 6.170 1.00 93.38 335 GLN A C 1
ATOM 2586 O O . GLN A 1 335 ? -7.494 11.951 5.254 1.00 93.38 335 GLN A O 1
ATOM 2591 N N . GLY A 1 336 ? -9.228 10.972 6.288 1.00 92.00 336 GLY A N 1
ATOM 2592 C CA . GLY A 1 336 ? -9.412 9.880 5.339 1.00 92.00 336 GLY A CA 1
ATOM 2593 C C . GLY A 1 336 ? -9.701 10.354 3.916 1.00 92.00 336 GLY A C 1
ATOM 2594 O O . GLY A 1 336 ? -8.998 9.969 2.979 1.00 92.00 336 GLY A O 1
ATOM 2595 N N . LEU A 1 337 ? -10.702 11.228 3.756 1.00 93.19 337 LEU A N 1
ATOM 2596 C CA . LEU A 1 337 ? -11.046 11.852 2.472 1.00 93.19 337 LEU A CA 1
ATOM 2597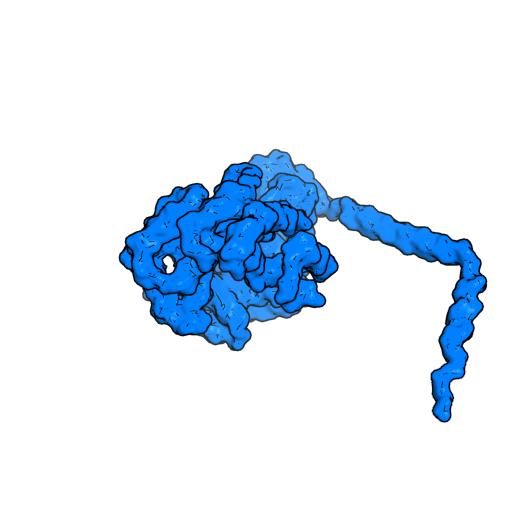 C C . LEU A 1 337 ? -9.831 12.573 1.871 1.00 93.19 337 LEU A C 1
ATOM 2599 O O . LEU A 1 337 ? -9.518 12.391 0.693 1.00 93.19 337 LEU A O 1
ATOM 2603 N N . ALA A 1 338 ? -9.109 13.345 2.687 1.00 94.88 338 ALA A N 1
ATOM 2604 C CA . ALA A 1 338 ? -7.912 14.056 2.257 1.00 94.88 338 ALA A CA 1
ATOM 2605 C C . ALA A 1 338 ? -6.813 13.100 1.773 1.00 94.88 338 ALA A C 1
ATOM 2607 O O . ALA A 1 338 ? -6.219 13.341 0.720 1.00 94.88 338 ALA A O 1
ATOM 2608 N N . LEU A 1 339 ? -6.577 11.985 2.475 1.00 92.25 339 LEU A N 1
ATOM 2609 C CA . LEU A 1 339 ? -5.643 10.956 2.016 1.00 92.25 339 LEU A CA 1
ATOM 2610 C C . LEU A 1 339 ? -6.102 10.315 0.699 1.00 92.25 339 LEU A C 1
ATOM 2612 O O . LEU A 1 339 ? -5.274 10.008 -0.159 1.00 92.25 339 LEU A O 1
ATOM 2616 N N . GLY A 1 340 ? -7.409 10.115 0.520 1.00 90.00 340 GLY A N 1
ATOM 2617 C CA . GLY A 1 340 ? -7.983 9.586 -0.716 1.00 90.00 340 GLY A CA 1
ATOM 2618 C C . GLY A 1 340 ? -7.723 10.497 -1.914 1.00 90.00 340 GLY A C 1
ATOM 2619 O O . GLY A 1 340 ? -7.273 10.014 -2.955 1.00 90.00 340 GLY A O 1
ATOM 2620 N N . PHE A 1 341 ? -7.901 11.811 -1.750 1.00 92.06 341 PHE A N 1
ATOM 2621 C CA . PHE A 1 341 ? -7.521 12.801 -2.765 1.00 92.06 341 PHE A CA 1
ATOM 2622 C C . PHE A 1 341 ? -6.005 12.889 -2.963 1.00 92.06 341 PHE A C 1
ATOM 2624 O O . PHE A 1 341 ? -5.545 13.009 -4.093 1.00 92.06 341 PHE A O 1
ATOM 2631 N N . ALA A 1 342 ? -5.205 12.766 -1.901 1.00 89.06 342 ALA A N 1
ATOM 2632 C CA . ALA A 1 342 ? -3.748 12.740 -2.025 1.00 89.06 342 ALA A CA 1
ATOM 2633 C C . ALA A 1 342 ? -3.263 11.560 -2.885 1.00 89.06 342 ALA A C 1
ATOM 2635 O O . ALA A 1 342 ? -2.341 11.711 -3.682 1.00 89.06 342 ALA A O 1
ATOM 2636 N N . LYS A 1 343 ? -3.883 10.386 -2.718 1.00 84.00 343 LYS A N 1
ATOM 2637 C CA . LYS A 1 343 ? -3.485 9.140 -3.389 1.00 84.00 343 LYS A CA 1
ATOM 2638 C C . LYS A 1 343 ? -4.024 8.996 -4.809 1.00 84.00 343 LYS A C 1
ATOM 2640 O O . LYS A 1 343 ? -3.339 8.407 -5.634 1.00 84.00 343 LYS A O 1
ATOM 2645 N N . ASN A 1 344 ? -5.225 9.507 -5.075 1.00 80.88 344 ASN A N 1
ATOM 2646 C CA . ASN A 1 344 ? -5.942 9.275 -6.336 1.00 80.88 344 ASN A CA 1
ATOM 2647 C C . ASN A 1 344 ? -6.286 10.573 -7.086 1.00 80.88 344 ASN A C 1
ATOM 2649 O O . ASN A 1 344 ? -7.055 10.554 -8.044 1.00 80.88 344 ASN A O 1
ATOM 2653 N N . GLY A 1 345 ? -5.804 11.719 -6.607 1.00 77.56 345 GLY A N 1
ATOM 2654 C CA . GLY A 1 345 ? -5.997 13.002 -7.271 1.00 77.56 345 GLY A CA 1
ATOM 2655 C C . GLY A 1 345 ? -5.061 13.187 -8.460 1.00 77.56 345 GLY A C 1
ATOM 2656 O O . GLY A 1 345 ? -4.113 12.426 -8.661 1.00 77.56 345 GLY A O 1
ATOM 2657 N N . THR A 1 346 ? -5.293 14.256 -9.221 1.00 77.44 346 THR A N 1
ATOM 2658 C CA . THR A 1 346 ? -4.471 14.578 -10.400 1.00 77.44 346 THR A CA 1
ATOM 2659 C C . THR A 1 346 ? -2.997 14.759 -9.998 1.00 77.44 346 THR A C 1
ATOM 2661 O O . THR A 1 346 ? -2.713 15.585 -9.124 1.00 77.44 346 THR A O 1
ATOM 2664 N N . PRO A 1 347 ? -2.044 14.020 -10.605 1.00 71.19 347 PRO A N 1
ATOM 2665 C CA . PRO A 1 347 ? -0.628 14.113 -10.260 1.00 71.19 347 PRO A CA 1
ATOM 2666 C C . PRO A 1 347 ? -0.080 15.542 -10.314 1.00 71.19 347 PRO A C 1
ATOM 2668 O O . PRO A 1 347 ? -0.197 16.227 -11.325 1.00 71.19 347 PRO A O 1
ATOM 2671 N N . GLY A 1 348 ? 0.546 15.988 -9.224 1.00 70.69 348 GLY A N 1
ATOM 2672 C CA . GLY A 1 348 ? 1.100 17.340 -9.099 1.00 70.69 348 GLY A CA 1
ATOM 2673 C C . GLY A 1 348 ? 0.085 18.395 -8.651 1.00 70.69 348 GLY A C 1
ATOM 2674 O O . GLY A 1 348 ? 0.492 19.499 -8.290 1.00 70.69 348 GLY A O 1
ATOM 2675 N N . GLU A 1 349 ? -1.202 18.051 -8.620 1.00 83.00 349 GLU A N 1
ATOM 2676 C CA . GLU A 1 349 ? -2.319 18.941 -8.298 1.00 83.00 349 GLU A CA 1
ATOM 2677 C C . GLU A 1 349 ? -3.185 18.424 -7.139 1.00 83.00 349 GLU A C 1
ATOM 2679 O O . GLU A 1 349 ? -4.165 19.071 -6.773 1.00 83.00 349 GLU A O 1
ATOM 2684 N N . GLN A 1 350 ? -2.827 17.303 -6.499 1.00 88.06 350 GLN A N 1
ATOM 2685 C CA . GLN A 1 350 ? -3.654 16.685 -5.452 1.00 88.06 350 GLN A CA 1
ATOM 2686 C C . GLN A 1 350 ? -3.949 17.638 -4.283 1.00 88.06 350 GLN A C 1
ATOM 2688 O O . GLN A 1 350 ? -5.024 17.597 -3.684 1.00 88.06 350 GLN A O 1
ATOM 2693 N N . TYR A 1 351 ? -3.023 18.554 -3.986 1.00 90.81 351 TYR A N 1
ATOM 2694 C CA . TYR A 1 351 ? -3.209 19.576 -2.955 1.00 90.81 351 TYR A CA 1
ATOM 2695 C C . TYR A 1 351 ? -4.391 20.519 -3.237 1.00 90.81 351 TYR A C 1
ATOM 2697 O O . TYR A 1 351 ? -4.968 21.059 -2.296 1.00 90.81 351 TYR A O 1
ATOM 2705 N N . LEU A 1 352 ? -4.780 20.716 -4.502 1.00 92.12 352 LEU A N 1
ATOM 2706 C CA . LEU A 1 352 ? -5.923 21.554 -4.869 1.00 92.12 352 LEU A CA 1
ATOM 2707 C C . LEU A 1 352 ? -7.248 20.900 -4.468 1.00 92.12 352 LEU A C 1
ATOM 2709 O O . LEU A 1 352 ? -8.145 21.588 -3.984 1.00 92.12 352 LEU A O 1
ATOM 2713 N N . GLU A 1 353 ? -7.380 19.584 -4.645 1.00 93.00 353 GLU A N 1
ATOM 2714 C CA . GLU A 1 353 ? -8.569 18.846 -4.203 1.00 93.00 353 GLU A CA 1
ATOM 2715 C C . GLU A 1 353 ? -8.651 18.800 -2.677 1.00 93.00 353 GLU A C 1
ATOM 2717 O O . GLU A 1 353 ? -9.713 19.055 -2.108 1.00 93.00 353 GLU A O 1
ATOM 2722 N N . ILE A 1 354 ? -7.515 18.573 -2.012 1.00 95.25 354 ILE A N 1
ATOM 2723 C CA . ILE A 1 354 ? -7.425 18.606 -0.548 1.00 95.25 354 ILE A CA 1
ATOM 2724 C C . ILE A 1 354 ? -7.811 19.989 -0.017 1.00 95.25 354 ILE A C 1
ATOM 2726 O O . ILE A 1 354 ? -8.572 20.079 0.941 1.00 95.25 354 ILE A O 1
ATOM 2730 N N . ARG A 1 355 ? -7.351 21.075 -0.655 1.00 95.44 355 ARG A N 1
ATOM 2731 C CA . ARG A 1 355 ? -7.718 22.438 -0.251 1.00 95.44 355 ARG A CA 1
ATOM 2732 C C . ARG A 1 355 ? -9.228 22.651 -0.307 1.00 95.44 355 ARG A C 1
ATOM 2734 O O . ARG A 1 355 ? -9.800 23.122 0.669 1.00 95.44 355 ARG A O 1
ATOM 2741 N N . LYS A 1 356 ? -9.864 22.276 -1.422 1.00 95.50 356 LYS A N 1
ATOM 2742 C CA . LYS A 1 356 ? -11.319 22.412 -1.602 1.00 95.50 356 LYS A CA 1
ATOM 2743 C C . LYS A 1 356 ? -12.097 21.614 -0.556 1.00 95.50 356 LYS A C 1
ATOM 2745 O O . LYS A 1 356 ? -13.047 22.141 0.013 1.00 95.50 356 LYS A O 1
ATOM 2750 N N . LEU A 1 357 ? -11.660 20.387 -0.257 1.00 95.25 357 LEU A N 1
ATOM 2751 C CA . LEU A 1 357 ? -12.225 19.589 0.832 1.00 95.25 357 LEU A CA 1
ATOM 2752 C C . LEU A 1 357 ? -12.081 20.302 2.184 1.00 95.25 357 LEU A C 1
ATOM 2754 O O . LEU A 1 357 ? -13.055 20.405 2.925 1.00 95.25 357 LEU A O 1
ATOM 2758 N N . CYS A 1 358 ? -10.882 20.785 2.517 1.00 94.44 358 CYS A N 1
ATOM 2759 C CA . CYS A 1 358 ? -10.638 21.441 3.799 1.00 94.44 358 CYS A CA 1
ATOM 2760 C C . CYS A 1 358 ? -11.439 22.738 3.953 1.00 94.44 358 CYS A C 1
ATOM 2762 O O . CYS A 1 358 ? -11.932 23.005 5.045 1.00 94.44 358 CYS A O 1
ATOM 2764 N N . ASP A 1 359 ? -11.604 23.512 2.877 1.00 94.81 359 ASP A N 1
ATOM 2765 C CA . ASP A 1 359 ? -12.439 24.716 2.871 1.00 94.81 359 ASP A CA 1
ATOM 2766 C C . ASP A 1 359 ? -13.921 24.369 3.103 1.00 94.81 359 ASP A C 1
ATOM 2768 O O . ASP A 1 359 ? -14.569 25.009 3.933 1.00 94.81 359 ASP A O 1
ATOM 2772 N N . ALA A 1 360 ? -14.435 23.317 2.453 1.00 94.50 360 ALA A N 1
ATOM 2773 C CA . ALA A 1 360 ? -15.800 22.821 2.661 1.00 94.50 360 ALA A CA 1
ATOM 2774 C C . ALA A 1 360 ? -16.022 22.300 4.095 1.00 94.50 360 ALA A C 1
ATOM 2776 O O . ALA A 1 360 ? -17.046 22.565 4.719 1.00 94.50 360 ALA A O 1
ATOM 2777 N N . ALA A 1 361 ? -15.038 21.591 4.655 1.00 92.94 361 ALA A N 1
ATOM 2778 C CA . ALA A 1 361 ? -15.098 21.015 5.999 1.00 92.94 361 ALA A CA 1
ATOM 2779 C C . ALA A 1 361 ? -14.808 22.026 7.129 1.00 92.94 361 ALA A C 1
ATOM 2781 O O . ALA A 1 361 ? -15.041 21.719 8.304 1.00 92.94 361 ALA A O 1
ATOM 2782 N N . ALA A 1 362 ? -14.282 23.217 6.812 1.00 92.12 362 ALA A N 1
ATOM 2783 C CA . ALA A 1 362 ? -13.762 24.180 7.786 1.00 92.12 362 ALA A CA 1
ATOM 2784 C C . ALA A 1 362 ? -14.756 24.584 8.895 1.00 92.12 362 ALA A C 1
ATOM 2786 O O . ALA A 1 362 ? -14.330 24.647 10.056 1.00 92.12 362 ALA A O 1
ATOM 2787 N N . PRO A 1 363 ? -16.053 24.845 8.616 1.00 90.19 363 PRO A N 1
ATOM 2788 C CA . PRO A 1 363 ? -17.009 25.220 9.659 1.00 90.19 363 PRO A CA 1
ATOM 2789 C C . PRO A 1 363 ? -17.150 24.143 10.742 1.00 90.19 363 PRO A C 1
ATOM 2791 O O . PRO A 1 363 ? -17.071 24.444 11.938 1.00 90.19 363 PRO A O 1
ATOM 2794 N N . ASP A 1 364 ? -17.291 22.886 10.326 1.00 88.25 364 ASP A N 1
ATOM 2795 C CA . ASP A 1 364 ? -17.482 21.750 11.224 1.00 88.25 364 ASP A CA 1
ATOM 2796 C C . ASP A 1 364 ? -16.169 21.327 11.899 1.00 88.25 364 ASP A C 1
ATOM 2798 O O . ASP A 1 364 ? -16.164 21.025 13.094 1.00 88.25 364 ASP A O 1
ATOM 2802 N N . LEU A 1 365 ? -15.030 21.413 11.198 1.00 89.00 365 LEU A N 1
ATOM 2803 C CA . LEU A 1 365 ? -13.700 21.157 11.775 1.00 89.00 365 LEU A CA 1
ATOM 2804 C C . LEU A 1 365 ? -13.396 22.141 12.908 1.00 89.00 365 LEU A C 1
ATOM 2806 O O . LEU A 1 365 ? -12.953 21.740 13.986 1.00 89.00 365 LEU A O 1
ATOM 2810 N N . LYS A 1 366 ? -13.705 23.428 12.700 1.00 89.06 366 LYS A N 1
ATOM 2811 C CA . LYS A 1 366 ? -13.542 24.472 13.718 1.00 89.06 366 LYS A CA 1
ATOM 2812 C C . LYS A 1 366 ? -14.424 24.218 14.938 1.00 89.06 366 LYS A C 1
ATOM 2814 O O . LYS A 1 366 ? -13.971 24.410 16.063 1.00 89.06 366 LYS A O 1
ATOM 2819 N N . LYS A 1 367 ? -15.670 23.783 14.729 1.00 87.06 367 LYS A N 1
ATOM 2820 C CA . LYS A 1 367 ? -16.600 23.437 15.814 1.00 87.06 367 LYS A CA 1
ATOM 2821 C C . LYS A 1 367 ? -16.125 22.216 16.608 1.00 87.06 367 LYS A C 1
ATOM 2823 O O . LYS A 1 367 ? -16.265 22.205 17.828 1.00 87.06 367 LYS A O 1
ATOM 2828 N N . ALA A 1 368 ? -15.567 21.216 15.929 1.00 84.00 368 ALA A N 1
ATOM 2829 C CA . ALA A 1 368 ? -15.063 19.987 16.537 1.00 84.00 368 ALA A CA 1
ATOM 2830 C C . ALA A 1 368 ? -13.638 20.118 17.117 1.00 84.00 368 ALA A C 1
ATOM 2832 O O . ALA A 1 368 ? -13.199 19.234 17.848 1.00 84.00 368 ALA A O 1
ATOM 2833 N N . GLY A 1 369 ? -12.918 21.209 16.829 1.00 87.38 369 GLY A N 1
ATOM 2834 C CA . GLY A 1 369 ? -11.563 21.443 17.340 1.00 87.38 369 GLY A CA 1
ATOM 2835 C C . GLY A 1 369 ? -10.514 20.493 16.754 1.00 87.38 369 GLY A C 1
ATOM 2836 O O . GLY A 1 369 ? -9.551 20.147 17.433 1.00 87.38 369 GLY A O 1
ATOM 2837 N N . VAL A 1 370 ? -10.706 20.050 15.510 1.00 88.00 370 VAL A N 1
ATOM 2838 C CA . VAL A 1 370 ? -9.843 19.078 14.819 1.00 88.00 370 VAL A CA 1
ATOM 2839 C C . VAL A 1 370 ? -9.266 19.675 13.534 1.00 88.00 370 VAL A C 1
ATOM 2841 O O . VAL A 1 370 ? -9.889 20.521 12.894 1.00 88.00 370 VAL A O 1
ATOM 2844 N N . LYS A 1 371 ? -8.060 19.240 13.147 1.00 89.75 371 LYS A N 1
ATOM 2845 C CA . LYS A 1 371 ? -7.401 19.667 11.901 1.00 89.75 371 LYS A CA 1
ATOM 2846 C C . LYS A 1 371 ? -7.897 18.832 10.713 1.00 89.75 371 LYS A C 1
ATOM 2848 O O . LYS A 1 371 ? -8.120 17.631 10.863 1.00 89.75 371 LYS A O 1
ATOM 2853 N N . CYS A 1 372 ? -7.991 19.454 9.532 1.00 91.31 372 CYS A N 1
ATOM 2854 C CA . CYS A 1 372 ? -8.329 18.764 8.277 1.00 91.31 372 CYS A CA 1
ATOM 2855 C C . CYS A 1 372 ? -7.311 17.667 7.923 1.00 91.31 372 CYS A C 1
ATOM 2857 O O . CYS A 1 372 ? -7.677 16.620 7.402 1.00 91.31 372 CYS A O 1
ATOM 2859 N N . LEU A 1 373 ? -6.033 17.915 8.228 1.00 92.81 373 LEU A N 1
ATOM 2860 C CA . LEU A 1 373 ? -4.916 17.018 7.947 1.00 92.81 373 LEU A CA 1
ATOM 2861 C C . LEU A 1 373 ? -4.239 16.622 9.255 1.00 92.81 373 LEU A C 1
ATOM 2863 O O . LEU A 1 373 ? -3.997 17.477 10.112 1.00 92.81 373 LEU A O 1
ATOM 2867 N N . GLY A 1 374 ? -3.948 15.333 9.401 1.00 89.44 374 GLY A N 1
ATOM 2868 C CA . GLY A 1 374 ? -3.110 14.804 10.463 1.00 89.44 374 GLY A CA 1
ATOM 2869 C C . GLY A 1 374 ? -1.666 14.622 10.000 1.00 89.44 374 GLY A C 1
ATOM 2870 O O . GLY A 1 374 ? -1.323 14.803 8.830 1.00 89.44 374 GLY A O 1
ATOM 2871 N N . VAL A 1 375 ? -0.809 14.204 10.933 1.00 87.56 375 VAL A N 1
ATOM 2872 C CA . VAL A 1 375 ? 0.615 13.921 10.669 1.00 87.56 375 VAL A CA 1
ATOM 2873 C C . VAL A 1 375 ? 0.781 12.877 9.557 1.00 87.56 375 VAL A C 1
ATOM 2875 O O . VAL A 1 375 ? 1.707 12.971 8.754 1.00 87.56 375 VAL A O 1
ATOM 2878 N N . GLY A 1 376 ? -0.126 11.896 9.481 1.00 84.94 376 GLY A N 1
ATOM 2879 C CA . GLY A 1 376 ? -0.109 10.855 8.452 1.00 84.94 376 GLY A CA 1
ATOM 2880 C C . GLY A 1 376 ? -0.289 11.416 7.041 1.00 84.94 376 GLY A C 1
ATOM 2881 O O . GLY A 1 376 ? 0.513 11.121 6.155 1.00 84.94 376 GLY A O 1
ATOM 2882 N N . GLU A 1 377 ? -1.293 12.270 6.837 1.00 90.25 377 GLU A N 1
ATOM 2883 C CA . GLU A 1 377 ? -1.560 12.903 5.542 1.00 90.25 377 GLU A CA 1
ATOM 2884 C C . GLU A 1 377 ? -0.422 13.845 5.147 1.00 90.25 377 GLU A C 1
ATOM 2886 O O . GLU A 1 377 ? 0.040 13.812 4.008 1.00 90.25 377 GLU A O 1
ATOM 2891 N N . ILE A 1 378 ? 0.077 14.642 6.095 1.00 91.75 378 ILE A N 1
ATOM 2892 C CA . ILE A 1 378 ? 1.182 15.582 5.867 1.00 91.75 378 ILE A CA 1
ATOM 2893 C C . ILE A 1 378 ? 2.456 14.825 5.474 1.00 91.75 378 ILE A C 1
ATOM 2895 O O . ILE A 1 378 ? 3.116 15.175 4.494 1.00 91.75 378 ILE A O 1
ATOM 2899 N N . SER A 1 379 ? 2.773 13.745 6.193 1.00 86.19 379 SER A N 1
ATOM 2900 C CA . SER A 1 379 ? 3.896 12.864 5.872 1.00 86.19 379 SER A CA 1
ATOM 2901 C C . SER A 1 379 ? 3.748 12.258 4.474 1.00 86.19 379 SER A C 1
ATOM 2903 O O . SER A 1 379 ? 4.698 12.271 3.693 1.00 86.19 379 SER A O 1
ATOM 2905 N N . TYR A 1 380 ? 2.546 11.811 4.098 1.00 84.25 380 TYR A N 1
ATOM 2906 C CA . TYR A 1 380 ? 2.306 11.283 2.757 1.00 84.25 380 TYR A CA 1
ATOM 2907 C C . TYR A 1 380 ? 2.517 12.346 1.666 1.00 84.25 380 TYR A C 1
ATOM 2909 O O . TYR A 1 380 ? 3.236 12.096 0.697 1.00 84.25 380 TYR A O 1
ATOM 2917 N N . LEU A 1 381 ? 1.997 13.563 1.845 1.00 85.38 381 LEU A N 1
ATOM 2918 C CA . LEU A 1 381 ? 2.241 14.678 0.920 1.00 85.38 381 LEU A CA 1
ATOM 2919 C C . LEU A 1 381 ? 3.737 15.007 0.780 1.00 85.38 381 LEU A C 1
ATOM 2921 O O . LEU A 1 381 ? 4.196 15.320 -0.320 1.00 85.38 381 LEU A O 1
ATOM 2925 N N . LYS A 1 382 ? 4.518 14.872 1.859 1.00 84.81 382 LYS A N 1
ATOM 2926 C CA . LYS A 1 382 ? 5.980 15.045 1.835 1.00 84.81 382 LYS A CA 1
ATOM 2927 C C . LYS A 1 382 ? 6.680 14.013 0.955 1.00 84.81 382 LYS A C 1
ATOM 2929 O O . LYS A 1 382 ? 7.710 14.322 0.365 1.00 84.81 382 LYS A O 1
ATOM 2934 N N . THR A 1 383 ? 6.132 12.801 0.857 1.00 74.94 383 THR A N 1
ATOM 2935 C CA . THR A 1 383 ? 6.658 11.764 -0.048 1.00 74.94 383 THR A CA 1
ATOM 2936 C C . THR A 1 383 ? 6.274 11.989 -1.510 1.00 74.94 383 THR A C 1
ATOM 2938 O O . THR A 1 383 ? 6.990 11.534 -2.398 1.00 74.94 383 THR A O 1
ATOM 2941 N N . LEU A 1 384 ? 5.173 12.702 -1.767 1.00 73.12 384 LEU A N 1
ATOM 2942 C CA . LEU A 1 384 ? 4.664 12.964 -3.116 1.00 73.12 384 LEU A CA 1
ATOM 2943 C C . LEU A 1 384 ? 5.377 14.123 -3.820 1.00 73.12 384 LEU A C 1
ATOM 2945 O O . LEU A 1 384 ? 5.556 14.089 -5.037 1.00 73.12 384 LEU A O 1
ATOM 2949 N N . TYR A 1 385 ? 5.751 15.166 -3.080 1.00 78.38 385 TYR A N 1
ATOM 2950 C CA . TYR A 1 385 ? 6.253 16.410 -3.659 1.00 78.38 385 TYR A CA 1
ATOM 2951 C C . TYR A 1 385 ? 7.749 16.617 -3.422 1.00 78.38 385 TYR A C 1
ATOM 2953 O O . TYR A 1 385 ? 8.321 16.181 -2.426 1.00 78.38 385 TYR A O 1
ATOM 2961 N N . SER A 1 386 ? 8.395 17.362 -4.327 1.00 75.50 386 SER A N 1
ATOM 2962 C CA . SER A 1 386 ? 9.747 17.871 -4.074 1.00 75.50 386 SER A CA 1
ATOM 2963 C C . SER A 1 386 ? 9.751 18.768 -2.828 1.00 75.50 386 SER A C 1
ATOM 2965 O O . SER A 1 386 ? 8.728 19.393 -2.545 1.00 75.50 386 SER A O 1
ATOM 2967 N N . PRO A 1 387 ? 10.880 18.930 -2.111 1.00 79.50 387 PRO A N 1
ATOM 2968 C CA . PRO A 1 387 ? 10.920 19.762 -0.906 1.00 79.50 387 PRO A CA 1
ATOM 2969 C C . PRO A 1 387 ? 10.366 21.182 -1.110 1.00 79.50 387 PRO A C 1
ATOM 2971 O O . PRO A 1 387 ? 9.615 21.681 -0.279 1.00 79.50 387 PRO A O 1
ATOM 2974 N N . ALA A 1 388 ? 10.670 21.809 -2.253 1.00 79.94 388 ALA A N 1
ATOM 2975 C CA . ALA A 1 388 ? 10.160 23.138 -2.589 1.00 79.94 388 ALA A CA 1
ATOM 2976 C C . ALA A 1 388 ? 8.639 23.142 -2.824 1.00 79.94 388 ALA A C 1
ATOM 2978 O O . ALA A 1 388 ? 7.940 24.010 -2.304 1.00 79.94 388 ALA A O 1
ATOM 2979 N N . LYS A 1 389 ? 8.114 22.161 -3.573 1.00 81.69 389 LYS A N 1
ATOM 2980 C CA . LYS A 1 389 ? 6.672 22.057 -3.834 1.00 81.69 389 LYS A CA 1
ATOM 2981 C C . LYS A 1 389 ? 5.896 21.647 -2.582 1.00 81.69 389 LYS A C 1
ATOM 2983 O O . LYS A 1 389 ? 4.769 22.091 -2.389 1.00 81.69 389 LYS A O 1
ATOM 2988 N N . PHE A 1 390 ? 6.495 20.837 -1.717 1.00 87.94 390 PHE A N 1
ATOM 2989 C CA . PHE A 1 390 ? 5.919 20.472 -0.432 1.00 87.94 390 PHE A CA 1
ATOM 2990 C C . PHE A 1 390 ? 5.797 21.690 0.494 1.00 87.94 390 PHE A C 1
ATOM 2992 O O . PHE A 1 390 ? 4.723 21.917 1.039 1.00 87.94 390 PHE A O 1
ATOM 2999 N N . ALA A 1 391 ? 6.830 22.537 0.583 1.00 87.88 391 ALA A N 1
ATOM 3000 C CA . ALA A 1 391 ? 6.761 23.790 1.341 1.00 87.88 391 ALA A CA 1
ATOM 3001 C C . ALA A 1 391 ? 5.667 24.740 0.807 1.00 87.88 391 ALA A C 1
ATOM 3003 O O . ALA A 1 391 ? 4.884 25.292 1.580 1.00 87.88 391 ALA A O 1
ATOM 3004 N N . GLU A 1 392 ? 5.555 24.881 -0.520 1.00 89.81 392 GLU A N 1
ATOM 3005 C CA . GLU A 1 392 ? 4.454 25.619 -1.161 1.00 89.81 392 GLU A CA 1
ATOM 3006 C C . GLU A 1 392 ? 3.087 25.016 -0.795 1.00 89.81 392 GLU A C 1
ATOM 3008 O O . GLU A 1 392 ? 2.153 25.735 -0.443 1.00 89.81 392 GLU A O 1
ATOM 3013 N N . THR A 1 393 ? 2.983 23.686 -0.825 1.00 90.06 393 THR A N 1
ATOM 3014 C CA . THR A 1 393 ? 1.766 22.945 -0.474 1.00 90.06 393 THR A CA 1
ATOM 3015 C C . THR A 1 393 ? 1.365 23.176 0.983 1.00 90.06 393 THR A C 1
ATOM 3017 O O . THR A 1 393 ? 0.194 23.441 1.244 1.00 90.06 393 THR A O 1
ATOM 3020 N N . CYS A 1 394 ? 2.317 23.146 1.921 1.00 91.69 394 CYS A N 1
ATOM 3021 C CA . CYS A 1 394 ? 2.070 23.447 3.332 1.00 91.69 394 CYS A CA 1
ATOM 3022 C C . CYS A 1 394 ? 1.481 24.849 3.526 1.00 91.69 394 CYS A C 1
ATOM 3024 O O . CYS A 1 394 ? 0.478 25.008 4.224 1.00 91.69 394 CYS A O 1
ATOM 3026 N N . ALA A 1 395 ? 2.050 25.853 2.850 1.00 88.81 395 ALA A N 1
ATOM 3027 C CA . ALA A 1 395 ? 1.550 27.224 2.904 1.00 88.81 395 ALA A CA 1
ATOM 3028 C C . ALA A 1 395 ? 0.133 27.352 2.314 1.00 88.81 395 ALA A C 1
ATOM 3030 O O . ALA A 1 395 ? -0.732 27.998 2.905 1.00 88.81 395 ALA A O 1
ATOM 3031 N N . LEU A 1 396 ? -0.133 26.708 1.172 1.00 88.50 396 LEU A N 1
ATOM 3032 C CA . LEU A 1 396 ? -1.443 26.745 0.512 1.00 88.50 396 LEU A CA 1
ATOM 3033 C C . LEU A 1 396 ? -2.533 26.026 1.310 1.00 88.50 396 LEU A C 1
ATOM 3035 O O . LEU A 1 396 ? -3.675 26.483 1.352 1.00 88.50 396 LEU A O 1
ATOM 3039 N N . LEU A 1 397 ? -2.193 24.918 1.963 1.00 89.44 397 LEU A N 1
ATOM 3040 C CA . LEU A 1 397 ? -3.107 24.180 2.832 1.00 89.44 397 LEU A CA 1
ATOM 3041 C C . LEU A 1 397 ? -3.245 24.809 4.224 1.00 89.44 397 LEU A C 1
ATOM 3043 O O . LEU A 1 397 ? -4.044 24.319 5.014 1.00 89.44 397 LEU A O 1
ATOM 3047 N N . GLN A 1 398 ? -2.523 25.904 4.501 1.00 86.06 398 GLN A N 1
ATOM 3048 C CA . GLN A 1 398 ? -2.512 26.586 5.801 1.00 86.06 398 GLN A CA 1
ATOM 3049 C C . GLN A 1 398 ? -2.229 25.607 6.949 1.00 86.06 398 GLN A C 1
ATOM 3051 O O . GLN A 1 398 ? -2.882 25.630 7.992 1.00 86.06 398 GLN A O 1
ATOM 3056 N N . ILE A 1 399 ? -1.268 24.706 6.734 1.00 82.62 399 ILE A N 1
ATOM 3057 C CA . ILE A 1 399 ? -0.813 23.781 7.770 1.00 82.62 399 ILE A CA 1
ATOM 3058 C C . ILE A 1 399 ? 0.083 24.581 8.717 1.00 82.62 399 ILE A C 1
ATOM 3060 O O . ILE A 1 399 ? 1.280 24.732 8.484 1.00 82.62 399 ILE A O 1
ATOM 3064 N N . GLU A 1 400 ? -0.527 25.148 9.754 1.00 69.12 400 GLU A N 1
ATOM 3065 C CA . GLU A 1 400 ? 0.173 25.869 10.816 1.00 69.12 400 GLU A CA 1
ATOM 3066 C C . GLU A 1 400 ? 0.644 24.894 11.912 1.00 69.12 400 GLU A C 1
ATOM 3068 O O . GLU A 1 400 ? -0.060 23.933 12.274 1.00 69.12 400 GLU A O 1
ATOM 3073 N N . ASP A 1 401 ? 1.840 25.166 12.442 1.00 67.44 401 ASP A N 1
ATOM 3074 C CA . ASP A 1 401 ? 2.435 24.506 13.610 1.00 67.44 401 ASP A CA 1
ATOM 3075 C C . ASP A 1 401 ? 2.617 22.979 13.480 1.00 67.44 401 ASP A C 1
ATOM 3077 O O . ASP A 1 401 ? 2.409 22.237 14.446 1.00 67.44 401 ASP A O 1
ATOM 3081 N N . ASP A 1 402 ? 2.968 22.480 12.289 1.00 78.56 402 ASP A N 1
ATOM 3082 C CA . ASP A 1 402 ? 3.412 21.092 12.109 1.00 78.56 402 ASP A CA 1
ATOM 3083 C C . ASP A 1 402 ? 4.918 21.045 11.789 1.00 78.56 402 ASP A C 1
ATOM 3085 O O . ASP A 1 402 ? 5.327 21.599 10.764 1.00 78.56 402 ASP A O 1
ATOM 3089 N N . PRO A 1 403 ? 5.746 20.351 12.599 1.00 80.94 403 PRO A N 1
ATOM 3090 C CA . PRO A 1 403 ? 7.191 20.250 12.381 1.00 80.94 403 PRO A CA 1
ATOM 3091 C C . PRO A 1 403 ? 7.591 19.660 11.026 1.00 80.94 403 PRO A C 1
ATOM 3093 O O . PRO A 1 403 ? 8.747 19.764 10.628 1.00 80.94 403 PRO A O 1
ATOM 3096 N N . LEU A 1 404 ? 6.682 18.973 10.326 1.00 80.06 404 LEU A N 1
ATOM 3097 C CA . LEU A 1 404 ? 6.963 18.467 8.989 1.00 80.06 404 LEU A CA 1
ATOM 3098 C C . LEU A 1 404 ? 6.964 19.572 7.933 1.00 80.06 404 LEU A C 1
ATOM 3100 O O . LEU A 1 404 ? 7.641 19.376 6.923 1.00 80.06 404 LEU A O 1
ATOM 3104 N N . CYS A 1 405 ? 6.227 20.665 8.163 1.00 79.56 405 CYS A N 1
ATOM 3105 C CA . CYS A 1 405 ? 6.070 21.819 7.274 1.00 79.56 405 CYS A CA 1
ATOM 3106 C C . CYS A 1 405 ? 7.014 22.998 7.601 1.00 79.56 405 CYS A C 1
ATOM 3108 O O . CYS A 1 405 ? 7.006 23.987 6.864 1.00 79.56 405 CYS A O 1
ATOM 3110 N N . GLU A 1 406 ? 7.813 22.885 8.668 1.00 72.00 406 GLU A N 1
ATOM 3111 C CA . GLU A 1 406 ? 8.956 23.757 9.002 1.00 72.00 406 GLU A CA 1
ATOM 3112 C C . GLU A 1 406 ? 10.245 23.275 8.315 1.00 72.00 406 GLU A C 1
ATOM 3114 O O . GLU A 1 406 ? 11.036 24.145 7.873 1.00 72.00 406 GLU A O 1
#